Protein AF-A0A327XNX9-F1 (afdb_monomer)

Solvent-accessible surface area (backbone atoms only — not comparable to full-atom values): 31553 Å² total; per-residue (Å²): 143,80,86,80,83,77,83,77,72,73,92,66,50,73,73,57,53,76,76,66,61,79,95,62,99,65,86,79,78,68,52,70,67,56,50,50,46,48,47,49,65,76,59,52,81,38,47,29,56,59,48,57,73,33,67,63,77,87,79,51,71,70,32,80,46,70,29,61,85,37,45,28,31,30,44,51,85,84,54,85,84,54,65,47,73,31,58,85,42,32,26,31,78,48,60,59,99,63,26,31,52,32,40,64,66,48,50,73,31,45,81,70,78,94,64,87,51,88,79,62,75,60,82,84,48,69,76,41,30,69,48,44,28,43,33,34,52,51,11,51,77,69,57,22,37,22,32,52,40,54,21,44,42,26,29,36,56,54,25,33,70,30,41,83,83,59,85,59,80,42,69,46,42,30,41,33,33,76,26,46,83,36,8,31,41,35,44,45,42,50,93,96,42,30,68,44,23,33,28,40,37,68,40,32,49,27,28,42,34,39,30,20,19,20,45,32,25,80,36,66,50,22,26,48,28,39,35,25,34,80,44,58,35,35,63,27,36,34,37,33,33,30,41,32,29,22,39,29,30,40,38,35,35,32,40,37,85,92,49,62,76,77,37,91,80,87,52,69,42,15,41,52,27,26,27,41,37,36,34,50,24,37,33,47,22,62,86,33,68,22,32,41,31,37,35,60,12,46,6,45,57,31,46,36,38,38,35,49,27,40,38,27,19,13,56,20,58,37,38,24,40,24,41,23,32,41,37,37,35,49,31,35,33,41,63,21,42,27,95,50,86,38,38,32,31,37,33,30,50,60,67,60,73,82,43,50,38,31,44,38,38,38,36,34,39,35,31,53,64,34,81,22,44,28,49,34,40,38,27,39,22,48,43,38,40,38,36,47,27,39,32,39,35,75,50,82,88,58,87,63,98,57,44,79,80,36,62,27,33,35,40,35,27,48,32,52,36,33,39,44,36,40,37,35,51,25,33,37,64,35,17,39,34,40,34,26,38,87,70,23,74,80,45,67,31,45,35,38,41,28,51,27,40,30,48,73,38,97,45,61,68,71,36,51,34,66,46,61,56,48,94,86,53,59,77,34,25,44,27,34,40,32,38,68,21,31,30,43,64,80,54,97,86,49,100,77,60,68,47,68,25,53,45,55,33,52,39,49,27,58,60,67,44,92,79,56,76,66,42,82,44,78,46,75,47,56,41,95,82,70,15,31,62,29,48,89,49,91,43,52,39,44,52,51,77,58,20,34,39,38,35,41,40,42,35,25,48,68,64,38,31,90,46,83,42,57,50,34,34,35,36,18,29,66,88,65,48,74,64,47,73,49,50,44,83,80,37,25,38,35,65,22,43,77,36,73,43,81,54,71,42,70,14,77,40,81,53,54,18,29,31,36,50,42,37,39,93,77,22,74,67,52,62,51,38,47,32,33,41,32,29,35,62

Organism: NCBI:txid568098

Secondary structure (DSSP, 8-state):
------PPPGGGTHHHHHHH----SS-----HHHHHHHHHHHS----HHHHHTS-PPP--TT-EEEETTEEEEEE-TT-S--SEEETTEEEEEPPBTTBEEGGGGT---B---S---TT--GGGSPB-HHHHHHHHHHHHHHT-EEEPPSEEEEE-STTSSB-TT--S-EE--EEE-SSTTTEEEEE-PPTT-TT-EEEEESS-EE--EEEEEEEEE-STT-EEEEE-SSSEEEEEEEEEEEEEES-SEEEEE---SS-TT--TTSS-----EEEEEEES-EEEEEEEEEEEEEE-S--TTEEEEEES-EEEEEEEEEEESS-EEEEEEEEEEEEE--SS-EEEEEE--S---S--EEEEEEEEEEEE-STTEEEEEE---S--EEEEES-B---TT--STTGGG-EEEEEEE-SSSPPEEEEES-EESSEEEEEE-TT--SS--EEEEES-EESS-SSHHHHEEEE-S-TT-GGGS-EEEEES-EE----TT-TT--------EEEESTTTSTTPPPPEEEEE---TTSSPPPTT--EEEEPPTT-EEEEEEEEE-TTS-------EEEEEETT--EEEEEE-TT--GGG-EEEEEEEEEE--STTTTEEEEEEPTT----TTEEEEEEEE-

Mean predicted aligned error: 11.83 Å

Sequence (633 aa):
MATAERTIDQSTSPLIDDLIGHYDETLVRIPRTDFMNLIDSAFKPVSVGEFLASSPAPRGTGALHVAGGYPFVEVSSASTDYDVMVGGLKLQLVPMGGEIHVEALGVAGELIQNTISAGYDGSVLPDYSAEVAVAANRARALRCPLVLPRGVIRVVDPEVLLPRDYAGNVNGFKIRGHSMMGSVVFYQPPLGRETEPMIWLDNNLVGLEGQDCRFMTQTAGAVFMRSYGAGVSQRHRFQRVDWSGTWAYGVTLEVDPDNPSAVPGGTGSGNNNSEYIFENCAAGVYNNHFIFLYGNSSDQNLNYHFRSCALWGWVTWAWMNYGGHVYVEQGDASGYAPNEECFLFVTRNTGHAQGICSLHIDGLRVEHKSNHALIADISWGDYGSVSLKRIDGSSQSFKSERVLNNSVIRIAAVNNPSPQTVIEGCDLMGYIDFRTASATYGGMPRAVVRDTTFRDFEFVEDAIRVTPASHSNFGANWSVEVVNCRTIIDEADRMYHPRHVPWDCNRGYLARAAGAPPKMRQHFCLNQFGSAPAAGDDFKVVLPINALLLKVHLECSNRGSSSSIVPEYEIRDADGIVLGTINSGGATLSAGFWTEITIQKRLSTNNKRILSVVPSAGTSVSAGVGLWLEYLA

Nearest PDB structures (foldseek):
  7vyv-assembly1_B  TM=4.133E-01  e=8.965E-10  Klebsiella phage GH-K3
  7eel-assembly1_H  TM=6.052E-01  e=3.334E-02  unidentified
  8wc1-assembly1_A  TM=4.834E-01  e=2.543E-02  Monoglobus pectinilyticus
  6op0-assembly1_C  TM=4.487E-01  e=3.490E-01  Homo sapiens
  4nk6-assembly1_A  TM=2.410E-01  e=1.481E+00  Pseudomonas syringae pv. tomato str. DC3000

Radius of gyration: 34.92 Å; Cα contacts (8 Å, |Δi|>4): 1761; chains: 1; bounding box: 73×58×118 Å

Structure (mmCIF, N/CA/C/O backbone):
data_AF-A0A327XNX9-F1
#
_entry.id   AF-A0A327XNX9-F1
#
loop_
_atom_site.group_PDB
_atom_site.id
_atom_site.type_symbol
_atom_site.label_atom_id
_atom_site.label_alt_id
_atom_site.label_comp_id
_atom_site.label_asym_id
_atom_site.label_entity_id
_atom_site.label_seq_id
_atom_site.pdbx_PDB_ins_code
_atom_site.Cartn_x
_atom_site.Cartn_y
_atom_site.Cartn_z
_atom_site.occupancy
_atom_site.B_iso_or_equiv
_atom_site.auth_seq_id
_atom_site.auth_comp_id
_atom_site.auth_asym_id
_atom_site.auth_atom_id
_atom_site.pdbx_PDB_model_num
ATOM 1 N N . MET A 1 1 ? 16.557 -28.128 64.877 1.00 42.34 1 MET A N 1
ATOM 2 C CA . MET A 1 1 ? 15.108 -28.092 65.162 1.00 42.34 1 MET A CA 1
ATOM 3 C C . MET A 1 1 ? 14.836 -26.891 66.048 1.00 42.34 1 MET A C 1
ATOM 5 O O . MET A 1 1 ? 15.144 -26.943 67.227 1.00 42.34 1 MET A O 1
ATOM 9 N N . ALA A 1 2 ? 14.357 -25.803 65.453 1.00 30.02 2 ALA A N 1
ATOM 10 C CA . ALA A 1 2 ? 13.781 -24.652 66.140 1.00 30.02 2 ALA A CA 1
ATOM 11 C C . ALA A 1 2 ? 12.836 -23.998 65.123 1.00 30.02 2 ALA A C 1
ATOM 13 O O . ALA A 1 2 ? 13.283 -23.435 64.126 1.00 30.02 2 ALA A O 1
ATOM 14 N N . THR A 1 3 ? 11.536 -24.209 65.301 1.00 33.28 3 THR A N 1
ATOM 15 C CA . THR A 1 3 ? 10.469 -23.558 64.538 1.00 33.28 3 THR A CA 1
ATOM 16 C C . THR A 1 3 ? 10.379 -22.110 64.995 1.00 33.28 3 THR A C 1
ATOM 18 O O . THR A 1 3 ? 10.051 -21.849 66.147 1.00 33.28 3 THR A O 1
ATOM 21 N N . ALA A 1 4 ? 10.713 -21.176 64.106 1.00 31.58 4 ALA A N 1
ATOM 22 C CA . ALA A 1 4 ? 10.492 -19.758 64.334 1.00 31.58 4 ALA A CA 1
ATOM 23 C C . ALA A 1 4 ? 9.006 -19.445 64.104 1.00 31.58 4 ALA A C 1
ATOM 25 O O . ALA A 1 4 ? 8.526 -19.507 62.971 1.00 31.58 4 ALA A O 1
ATOM 26 N N . GLU A 1 5 ? 8.286 -19.127 65.179 1.00 37.47 5 GLU A N 1
ATOM 27 C CA . GLU A 1 5 ? 6.994 -18.448 65.103 1.00 37.47 5 GLU A CA 1
ATOM 28 C C . GLU A 1 5 ? 7.218 -17.045 64.530 1.00 37.47 5 GLU A C 1
ATOM 30 O O . GLU A 1 5 ? 7.940 -16.226 65.098 1.00 37.47 5 GLU A O 1
ATOM 35 N N . ARG A 1 6 ? 6.620 -16.774 63.367 1.00 30.48 6 ARG A N 1
ATOM 36 C CA . ARG A 1 6 ? 6.457 -15.410 62.865 1.00 30.48 6 ARG A CA 1
ATOM 37 C C . ARG A 1 6 ? 5.161 -14.855 63.436 1.00 30.48 6 ARG A C 1
ATOM 39 O O . ARG A 1 6 ? 4.081 -15.266 63.021 1.00 30.48 6 ARG A O 1
ATOM 46 N N . THR A 1 7 ? 5.285 -13.909 64.357 1.00 36.84 7 THR A N 1
ATOM 47 C CA . THR A 1 7 ? 4.192 -13.035 64.781 1.00 36.84 7 THR A CA 1
ATOM 48 C C . THR A 1 7 ? 3.747 -12.202 63.580 1.00 36.84 7 THR A C 1
ATOM 50 O O . THR A 1 7 ? 4.559 -11.502 62.974 1.00 36.84 7 THR A O 1
ATOM 53 N N . ILE A 1 8 ? 2.476 -12.325 63.204 1.00 37.53 8 ILE A N 1
ATOM 54 C CA . ILE A 1 8 ? 1.857 -11.501 62.165 1.00 37.53 8 ILE A CA 1
ATOM 55 C C . ILE A 1 8 ? 1.575 -10.123 62.774 1.00 37.53 8 ILE A C 1
ATOM 57 O O . ILE A 1 8 ? 1.004 -10.019 63.857 1.00 37.53 8 ILE A O 1
ATOM 61 N N . ASP A 1 9 ? 2.019 -9.080 62.079 1.00 35.59 9 ASP A N 1
ATOM 62 C CA . ASP A 1 9 ? 1.756 -7.678 62.394 1.00 35.59 9 ASP A CA 1
ATOM 63 C C . ASP A 1 9 ? 0.246 -7.385 62.261 1.00 35.59 9 ASP A C 1
ATOM 65 O O . ASP A 1 9 ? -0.350 -7.545 61.190 1.00 35.59 9 ASP A O 1
ATOM 69 N N . GLN A 1 10 ? -0.375 -6.984 63.375 1.00 41.06 10 GLN A N 1
ATOM 70 C CA . GLN A 1 10 ? -1.816 -6.737 63.521 1.00 41.06 10 GLN A CA 1
ATOM 71 C C . GLN A 1 10 ? -2.323 -5.481 62.790 1.00 41.06 10 GLN A C 1
ATOM 73 O O . GLN A 1 10 ? -3.511 -5.173 62.842 1.00 41.06 10 GLN A O 1
ATOM 78 N N . SER A 1 11 ? -1.481 -4.778 62.033 1.00 39.03 11 SER A N 1
ATOM 79 C CA . SER A 1 11 ? -1.934 -3.699 61.141 1.00 39.03 11 SER A CA 1
ATOM 80 C C . SER A 1 11 ? -2.702 -4.187 59.894 1.00 39.03 11 SER A C 1
ATOM 82 O O . SER A 1 11 ? -3.217 -3.374 59.130 1.00 39.03 11 SER A O 1
ATOM 84 N N . THR A 1 12 ? -2.850 -5.507 59.713 1.00 40.28 12 THR A N 1
ATOM 85 C CA . THR A 1 12 ? -3.644 -6.158 58.646 1.00 40.28 12 THR A CA 1
ATOM 86 C C . THR A 1 12 ? -5.065 -6.582 59.073 1.00 40.28 12 THR A C 1
ATOM 88 O O . THR A 1 12 ? -5.772 -7.242 58.312 1.00 40.28 12 THR A O 1
ATOM 91 N N . SER A 1 13 ? -5.518 -6.173 60.266 1.00 42.94 13 SER A N 1
ATOM 92 C CA . SER A 1 13 ? -6.751 -6.659 60.916 1.00 42.94 13 SER A CA 1
ATOM 93 C C . SER A 1 13 ? -8.130 -6.189 60.398 1.00 42.94 13 SER A C 1
ATOM 95 O O . SER A 1 13 ? -9.108 -6.731 60.898 1.00 42.94 13 SER A O 1
ATOM 97 N N . PRO A 1 14 ? -8.327 -5.286 59.411 1.00 45.34 14 PRO A N 1
ATOM 98 C CA . PRO A 1 14 ? -9.698 -5.017 58.947 1.00 45.34 14 PRO A CA 1
ATOM 99 C C . PRO A 1 14 ? -10.320 -6.196 58.178 1.00 45.34 14 PRO A C 1
ATOM 101 O O . PRO A 1 14 ? -11.529 -6.381 58.185 1.00 45.34 14 PRO A O 1
ATOM 104 N N . LEU A 1 15 ? -9.492 -7.022 57.525 1.00 45.75 15 LEU A N 1
ATOM 105 C CA . LEU A 1 15 ? -9.944 -8.111 56.644 1.00 45.75 15 LEU A CA 1
ATOM 106 C C . LEU A 1 15 ? -10.460 -9.351 57.388 1.00 45.75 15 LEU A C 1
ATOM 108 O O . LEU A 1 15 ? -11.155 -10.172 56.792 1.00 45.75 15 LEU A O 1
ATOM 112 N N . ILE A 1 16 ? -10.094 -9.512 58.661 1.00 41.62 16 ILE A N 1
ATOM 113 C CA . ILE A 1 16 ? -10.496 -10.663 59.479 1.00 41.62 16 ILE A CA 1
ATOM 114 C C . ILE A 1 16 ? -11.722 -10.317 60.333 1.00 41.62 16 ILE A C 1
ATOM 116 O O . ILE A 1 16 ? -12.598 -11.165 60.489 1.00 41.62 16 ILE A O 1
ATOM 120 N N . ASP A 1 17 ? -11.841 -9.076 60.810 1.00 42.34 17 ASP A N 1
ATOM 121 C CA . ASP A 1 17 ? -12.956 -8.667 61.672 1.00 42.34 17 ASP A CA 1
ATOM 122 C C . ASP A 1 17 ? -14.304 -8.608 60.927 1.00 42.34 17 ASP A C 1
ATOM 124 O O . ASP A 1 17 ? -15.330 -9.011 61.484 1.00 42.34 17 ASP A O 1
ATOM 128 N N . ASP A 1 18 ? -14.304 -8.233 59.642 1.00 47.72 18 ASP A N 1
ATOM 129 C CA . ASP A 1 18 ? -15.518 -8.224 58.805 1.00 47.72 18 ASP A CA 1
ATOM 130 C C . ASP A 1 18 ? -15.983 -9.630 58.389 1.00 47.72 18 ASP A C 1
ATOM 132 O O . ASP A 1 18 ? -17.152 -9.830 58.055 1.00 47.72 18 ASP A O 1
ATOM 136 N N . LEU A 1 19 ? -15.099 -10.634 58.432 1.00 44.88 19 LEU A N 1
ATOM 137 C CA . LEU A 1 19 ? -15.424 -11.998 58.005 1.00 44.88 19 LEU A CA 1
ATOM 138 C C . LEU A 1 19 ? -16.043 -12.853 59.123 1.00 44.88 19 LEU A C 1
ATOM 140 O O . LEU A 1 19 ? -16.631 -13.894 58.828 1.00 44.88 19 LEU A O 1
ATOM 144 N N . ILE A 1 20 ? -15.891 -12.452 60.391 1.00 48.47 20 ILE A N 1
ATOM 145 C CA . ILE A 1 20 ? -16.212 -13.309 61.548 1.00 48.47 20 ILE A CA 1
ATOM 146 C C . ILE A 1 20 ? -17.333 -12.729 62.426 1.00 48.47 20 ILE A C 1
ATOM 148 O O . ILE A 1 20 ? -18.015 -13.500 63.093 1.00 48.47 20 ILE A O 1
ATOM 152 N N . GLY A 1 21 ? -17.618 -11.423 62.360 1.00 43.78 21 GLY A N 1
ATOM 153 C CA . GLY A 1 21 ? -18.691 -10.796 63.136 1.00 43.78 21 GLY A CA 1
ATOM 154 C C . GLY A 1 21 ? -18.370 -10.752 64.634 1.00 43.78 21 GLY A C 1
ATOM 155 O O . GLY A 1 21 ? -18.365 -11.771 65.304 1.00 43.78 21 GLY A O 1
ATOM 156 N N . HIS A 1 22 ? -18.123 -9.548 65.152 1.00 39.66 22 HIS A N 1
ATOM 157 C CA . HIS A 1 22 ? -17.877 -9.229 66.565 1.00 39.66 22 HIS A CA 1
ATOM 158 C C . HIS A 1 22 ? -16.947 -10.191 67.338 1.00 39.66 22 HIS A C 1
ATOM 160 O O . HIS A 1 22 ? -17.352 -11.219 67.877 1.00 39.66 22 HIS A O 1
ATOM 166 N N . TYR A 1 23 ? -15.691 -9.769 67.485 1.00 39.53 23 TYR A N 1
ATOM 167 C CA . TYR A 1 23 ? -14.723 -10.364 68.403 1.00 39.53 23 TYR A CA 1
ATOM 168 C C . TYR A 1 23 ? -15.159 -10.139 69.870 1.00 39.53 23 TYR A C 1
ATOM 170 O O . TYR A 1 23 ? -14.894 -9.093 70.457 1.00 39.53 23 TYR A O 1
ATOM 178 N N . ASP A 1 24 ? -15.849 -11.119 70.455 1.00 39.97 24 ASP A N 1
ATOM 179 C CA . ASP A 1 24 ? -15.827 -11.392 71.899 1.00 39.97 24 ASP A CA 1
ATOM 180 C C . ASP A 1 24 ? -14.870 -12.578 72.110 1.00 39.97 24 ASP A C 1
ATOM 182 O O . ASP A 1 24 ? -14.848 -13.504 71.299 1.00 39.97 24 ASP A O 1
ATOM 186 N N . GLU A 1 25 ? -14.042 -12.540 73.154 1.00 39.22 25 GLU A N 1
ATOM 187 C CA . GLU A 1 25 ? -12.799 -13.307 73.376 1.00 39.22 25 GLU A CA 1
ATOM 188 C C . GLU A 1 25 ? -12.968 -14.839 73.534 1.00 39.22 25 GLU A C 1
ATOM 190 O O . GLU A 1 25 ? -12.106 -15.537 74.076 1.00 39.22 25 GLU A O 1
ATOM 195 N N . THR A 1 26 ? -14.053 -15.417 73.030 1.00 41.84 26 THR A N 1
ATOM 196 C CA . THR A 1 26 ? -14.258 -16.862 72.985 1.00 41.84 26 THR A CA 1
ATOM 197 C C . THR A 1 26 ? -13.835 -17.413 71.625 1.00 41.84 26 THR A C 1
ATOM 199 O O . THR A 1 26 ? -14.457 -17.188 70.595 1.00 41.84 26 THR A O 1
ATOM 202 N N . LEU A 1 27 ? -12.726 -18.153 71.629 1.00 40.75 27 LEU A N 1
ATOM 203 C CA . LEU A 1 27 ? -12.161 -18.878 70.488 1.00 40.75 27 LEU A CA 1
ATOM 204 C C . LEU A 1 27 ? -13.218 -19.792 69.830 1.00 40.75 27 LEU A C 1
ATOM 206 O O . LEU A 1 27 ? -13.373 -20.957 70.208 1.00 40.75 27 LEU A O 1
ATOM 210 N N . VAL A 1 28 ? -13.930 -19.290 68.818 1.00 41.62 28 VAL A N 1
ATOM 211 C CA . VAL A 1 28 ? -14.803 -20.113 67.974 1.00 41.62 28 VAL A CA 1
ATOM 212 C C . VAL A 1 28 ? -13.907 -20.968 67.083 1.00 41.62 28 VAL A C 1
ATOM 214 O O . VAL A 1 28 ? -13.414 -20.545 66.040 1.00 41.62 28 VAL A O 1
ATOM 217 N N . ARG A 1 29 ? -13.659 -22.210 67.509 1.00 45.03 29 ARG A N 1
ATOM 218 C CA . ARG A 1 29 ? -13.055 -23.235 66.654 1.00 45.03 29 ARG A CA 1
ATOM 219 C C . ARG A 1 29 ? -14.098 -23.684 65.640 1.00 45.03 29 ARG A C 1
ATOM 221 O O . ARG A 1 29 ? -14.825 -24.640 65.893 1.00 45.03 29 ARG A O 1
ATOM 228 N N . ILE A 1 30 ? -14.161 -23.010 64.496 1.00 48.50 30 ILE A N 1
ATOM 229 C CA . ILE A 1 30 ? -14.889 -23.537 63.341 1.00 48.50 30 ILE A CA 1
ATOM 230 C C . ILE A 1 30 ? -14.163 -24.825 62.917 1.00 48.50 30 ILE A C 1
ATOM 232 O O . ILE A 1 30 ? -12.948 -24.788 62.680 1.00 48.50 30 ILE A O 1
ATOM 236 N N . PRO A 1 31 ? -14.841 -25.985 62.864 1.00 61.56 31 PRO A N 1
ATOM 237 C CA . PRO A 1 31 ? -14.244 -27.204 62.342 1.00 61.56 31 PRO A CA 1
ATOM 238 C C . PRO A 1 31 ? -13.660 -26.934 60.955 1.00 61.56 31 PRO A C 1
ATOM 240 O O . PRO A 1 31 ? -14.293 -26.282 60.132 1.00 61.56 31 PRO A O 1
ATOM 243 N N . ARG A 1 32 ? -12.450 -27.434 60.670 1.00 51.31 32 ARG A N 1
ATOM 244 C CA . ARG A 1 32 ? -11.776 -27.216 59.375 1.00 51.31 32 ARG A CA 1
ATOM 245 C C . ARG A 1 32 ? -12.698 -27.524 58.193 1.00 51.31 32 ARG A C 1
ATOM 247 O O . ARG A 1 32 ? -12.649 -26.821 57.199 1.00 51.31 32 ARG A O 1
ATOM 254 N N . THR A 1 33 ? -13.543 -28.540 58.316 1.00 51.62 33 THR A N 1
ATOM 255 C CA . THR A 1 33 ? -14.538 -28.903 57.306 1.00 51.62 33 THR A CA 1
ATOM 256 C C . THR A 1 33 ? -15.573 -27.802 57.092 1.00 51.62 33 THR A C 1
ATOM 258 O O . THR A 1 33 ? -15.877 -27.493 55.953 1.00 51.62 33 THR A O 1
ATOM 261 N N . ASP A 1 34 ? -16.053 -27.155 58.151 1.00 54.19 34 ASP A N 1
ATOM 262 C CA . ASP A 1 34 ? -17.035 -26.072 58.064 1.00 54.19 34 ASP A CA 1
ATOM 263 C C . ASP A 1 34 ? -16.402 -24.775 57.558 1.00 54.19 34 ASP A C 1
ATOM 265 O O . ASP A 1 34 ? -17.024 -24.072 56.775 1.00 54.19 34 ASP A O 1
ATOM 269 N N . PHE A 1 35 ? -15.140 -24.497 57.903 1.00 55.53 35 PHE A N 1
ATOM 270 C CA . PHE A 1 35 ? -14.382 -23.380 57.328 1.00 55.53 35 PHE A CA 1
ATOM 271 C C . PHE A 1 35 ? -14.087 -23.600 55.840 1.00 55.53 35 PHE A C 1
ATOM 273 O O . PHE A 1 35 ? -14.269 -22.696 55.032 1.00 55.53 35 PHE A O 1
ATOM 280 N N . MET A 1 36 ? -13.694 -24.819 55.457 1.00 52.62 36 MET A N 1
ATOM 281 C CA . MET A 1 36 ? -13.501 -25.185 54.053 1.00 52.62 36 MET A CA 1
ATOM 282 C C . MET A 1 36 ? -14.827 -25.201 53.290 1.00 52.62 36 MET A C 1
ATOM 284 O O . MET A 1 36 ? -14.840 -24.772 52.151 1.00 52.62 36 MET A O 1
ATOM 288 N N . ASN A 1 37 ? -15.945 -25.590 53.910 1.00 51.06 37 ASN A N 1
ATOM 289 C CA . ASN A 1 37 ? -17.281 -25.485 53.316 1.00 51.06 37 ASN A CA 1
ATOM 290 C C . ASN A 1 37 ? -17.757 -24.026 53.220 1.00 51.06 37 ASN A C 1
ATOM 292 O O . ASN A 1 37 ? -18.493 -23.691 52.296 1.00 51.06 37 ASN A O 1
ATOM 296 N N . LEU A 1 38 ? -17.360 -23.148 54.146 1.00 53.28 38 LEU A N 1
ATOM 297 C CA . LEU A 1 38 ? -17.644 -21.711 54.089 1.00 53.28 38 LEU A CA 1
ATOM 298 C C . LEU A 1 38 ? -16.850 -21.049 52.957 1.00 53.28 38 LEU A C 1
ATOM 300 O O . LEU A 1 38 ? -17.408 -20.276 52.191 1.00 53.28 38 LEU A O 1
ATOM 304 N N . ILE A 1 39 ? -15.576 -21.419 52.803 1.00 55.41 39 ILE A N 1
ATOM 305 C CA . ILE A 1 39 ? -14.750 -21.050 51.650 1.00 55.41 39 ILE A CA 1
ATOM 306 C C . ILE A 1 39 ? -15.380 -21.627 50.374 1.00 55.41 39 ILE A C 1
ATOM 308 O O . ILE A 1 39 ? -15.740 -20.871 49.485 1.00 55.41 39 ILE A O 1
ATOM 312 N N . ASP A 1 40 ? -15.641 -22.927 50.292 1.00 47.94 40 ASP A N 1
ATOM 313 C CA . ASP A 1 40 ? -16.206 -23.559 49.094 1.00 47.94 40 ASP A CA 1
ATOM 314 C C . ASP A 1 40 ? -17.612 -23.045 48.746 1.00 47.94 40 ASP A C 1
ATOM 316 O O . ASP A 1 40 ? -17.973 -23.007 47.576 1.00 47.94 40 ASP A O 1
ATOM 320 N N . SER A 1 41 ? -18.424 -22.619 49.718 1.00 48.34 41 SER A N 1
ATOM 321 C CA . SER A 1 41 ? -19.734 -22.000 49.459 1.00 48.34 41 SER A CA 1
ATOM 322 C C . SER A 1 41 ? -19.641 -20.513 49.112 1.00 48.34 41 SER A C 1
ATOM 324 O O . SER A 1 41 ? -20.439 -20.047 48.301 1.00 48.34 41 SER A O 1
ATOM 326 N N . ALA A 1 42 ? -18.651 -19.786 49.641 1.00 53.12 42 ALA A N 1
ATOM 327 C CA . ALA A 1 42 ? -18.351 -18.405 49.260 1.00 53.12 42 ALA A CA 1
ATOM 328 C C . ALA A 1 42 ? -17.619 -18.296 47.908 1.00 53.12 42 ALA A C 1
AT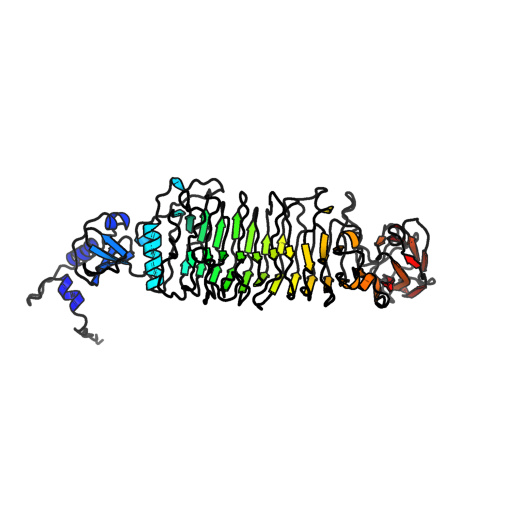OM 330 O O . ALA A 1 42 ? -17.702 -17.252 47.262 1.00 53.12 42 ALA A O 1
ATOM 331 N N . PHE A 1 43 ? -16.935 -19.365 47.489 1.00 53.47 43 PHE A N 1
ATOM 332 C CA . PHE A 1 43 ? -16.140 -19.471 46.262 1.00 53.47 43 PHE A CA 1
ATOM 333 C C . PHE A 1 43 ? -16.666 -20.531 45.288 1.00 53.47 43 PHE A C 1
ATOM 335 O O . PHE A 1 43 ? -15.960 -20.891 44.343 1.00 53.47 43 PHE A O 1
ATOM 342 N N . LYS A 1 44 ? -17.897 -21.033 45.473 1.00 51.81 44 LYS A N 1
ATOM 343 C CA . LYS A 1 44 ? -18.539 -21.883 44.463 1.00 51.81 44 LYS A CA 1
ATOM 344 C C . LYS A 1 44 ? -18.506 -21.100 43.150 1.00 51.81 44 LYS A C 1
ATOM 346 O O . LYS A 1 44 ? -19.016 -19.981 43.140 1.00 51.81 44 LYS A O 1
ATOM 351 N N . PRO A 1 45 ? -17.884 -21.624 42.080 1.00 56.69 45 PRO A N 1
ATOM 352 C CA . PRO A 1 45 ? -17.736 -20.880 40.842 1.00 56.69 45 PRO A CA 1
ATOM 353 C C . PRO A 1 45 ? -19.119 -20.704 40.223 1.00 56.69 45 PRO A C 1
ATOM 355 O O . PRO A 1 45 ? -19.628 -21.583 39.536 1.00 56.69 45 PRO A O 1
ATOM 358 N N . VAL A 1 46 ? -19.746 -19.574 40.529 1.00 70.75 46 VAL A N 1
ATOM 359 C CA . VAL A 1 46 ? -20.928 -19.092 39.831 1.00 70.75 46 VAL A CA 1
ATOM 360 C C . VAL A 1 46 ? -20.435 -18.586 38.483 1.00 70.75 46 VAL A C 1
ATOM 362 O O . VAL A 1 46 ? -19.399 -17.910 38.411 1.00 70.75 46 VAL A O 1
ATOM 365 N N . SER A 1 47 ? -21.122 -18.948 37.403 1.00 79.94 47 SER A N 1
ATOM 366 C CA . SER A 1 47 ? -20.796 -18.378 36.096 1.00 79.94 47 SER A CA 1
ATOM 367 C C . SER A 1 47 ? -20.968 -16.857 36.139 1.00 79.94 47 SER A C 1
ATOM 369 O O . SER A 1 47 ? -21.739 -16.328 36.940 1.00 79.94 47 SER A O 1
ATOM 371 N N . VAL A 1 48 ? -20.260 -16.126 35.278 1.00 81.00 48 VAL A N 1
ATOM 372 C CA . VAL A 1 48 ? -20.401 -14.662 35.233 1.00 81.00 48 VAL A CA 1
ATOM 373 C C . VAL A 1 48 ? -21.861 -14.268 34.989 1.00 81.00 48 VAL A C 1
ATOM 375 O O . VAL A 1 48 ? -22.391 -13.432 35.709 1.00 81.00 48 VAL A O 1
ATOM 378 N N . GLY A 1 49 ? -22.546 -14.934 34.053 1.00 80.25 49 GLY A N 1
ATOM 379 C CA . GLY A 1 49 ? -23.957 -14.668 33.763 1.00 80.25 49 GLY A CA 1
ATOM 380 C C . GLY A 1 49 ? -24.884 -14.884 34.965 1.00 80.25 49 GLY A C 1
ATOM 381 O O . GLY A 1 49 ? -25.722 -14.033 35.250 1.00 80.25 49 GLY A O 1
ATOM 382 N N . GLU A 1 50 ? -24.713 -15.977 35.716 1.00 83.31 50 GLU A N 1
ATOM 383 C CA . GLU A 1 50 ? -25.495 -16.226 36.937 1.00 83.31 50 GLU A CA 1
ATOM 384 C C . GLU A 1 50 ? -25.211 -15.186 38.024 1.00 83.31 50 GLU A C 1
ATOM 386 O O . GLU A 1 50 ? -26.137 -14.748 38.702 1.00 83.31 50 GLU A O 1
ATOM 391 N N . PHE A 1 51 ? -23.953 -14.767 38.185 1.00 86.56 51 PHE A N 1
ATOM 392 C CA . PHE A 1 51 ? -23.595 -13.736 39.154 1.00 86.56 51 PHE A CA 1
ATOM 393 C C . PHE A 1 51 ? -24.227 -12.398 38.786 1.00 86.56 51 PHE A C 1
ATOM 395 O O . PHE A 1 51 ? -24.885 -11.795 39.630 1.00 86.56 51 PHE A O 1
ATOM 402 N N . LEU A 1 52 ? -24.103 -11.974 37.528 1.00 82.75 52 LEU A N 1
ATOM 403 C CA . LEU A 1 52 ? -24.679 -10.723 37.036 1.00 82.75 52 LEU A CA 1
ATOM 404 C C . LEU A 1 52 ? -26.215 -10.711 37.114 1.00 82.75 52 LEU A C 1
ATOM 406 O O . LEU A 1 52 ? -26.806 -9.660 37.344 1.00 82.75 52 LEU A O 1
ATOM 410 N N . ALA A 1 53 ? -26.859 -11.875 36.991 1.00 83.50 53 ALA A N 1
ATOM 411 C CA . ALA A 1 53 ? -28.303 -12.034 37.164 1.00 83.50 53 ALA A CA 1
ATOM 412 C C . ALA A 1 53 ? -28.744 -12.197 38.633 1.00 83.50 53 ALA A C 1
ATOM 414 O O . ALA A 1 53 ? -29.945 -12.229 38.917 1.00 83.50 53 ALA A O 1
ATOM 415 N N . SER A 1 54 ? -27.807 -12.337 39.574 1.00 86.12 54 SER A N 1
ATOM 416 C CA . SER A 1 54 ? -28.117 -12.590 40.982 1.00 86.12 54 SER A CA 1
ATOM 417 C C . SER A 1 54 ? -28.384 -11.304 41.778 1.00 86.12 54 SER A C 1
ATOM 419 O O . SER A 1 54 ? -28.234 -10.182 41.296 1.00 86.12 54 SER A O 1
ATOM 421 N N . SER A 1 55 ? -28.813 -11.463 43.032 1.00 81.81 55 SER A N 1
ATOM 422 C CA . SER A 1 55 ? -28.904 -10.375 44.016 1.00 81.81 55 SER A CA 1
ATOM 423 C C . SER A 1 55 ? -28.012 -10.692 45.215 1.00 81.81 55 SER A C 1
ATOM 425 O O . SER A 1 55 ? -28.515 -11.120 46.258 1.00 81.81 55 SER A O 1
ATOM 427 N N . PRO A 1 56 ? -26.682 -10.583 45.053 1.00 81.75 56 PRO A N 1
ATOM 428 C CA . PRO A 1 56 ? -25.756 -10.888 46.125 1.00 81.75 56 PRO A CA 1
ATOM 429 C C . PRO A 1 56 ? -25.953 -9.882 47.262 1.00 81.75 56 PRO A C 1
ATOM 431 O O . PRO A 1 56 ? -26.206 -8.698 47.036 1.00 81.75 56 PRO A O 1
ATOM 434 N N . ALA A 1 57 ? -25.857 -10.362 48.501 1.00 83.81 57 ALA A N 1
ATOM 435 C CA . ALA A 1 57 ? -25.922 -9.483 49.660 1.00 83.81 57 ALA A CA 1
ATOM 436 C C . ALA A 1 57 ? -24.697 -8.543 49.679 1.00 83.81 57 ALA A C 1
ATOM 438 O O . ALA A 1 57 ? -23.592 -9.008 49.368 1.00 83.81 57 ALA A O 1
ATOM 439 N N . PRO A 1 58 ? -24.864 -7.261 50.066 1.00 86.69 58 PRO A N 1
ATOM 440 C CA . PRO A 1 58 ? -23.741 -6.351 50.262 1.00 86.69 58 PRO A CA 1
ATOM 441 C C . PRO A 1 58 ? -22.755 -6.936 51.270 1.00 86.69 58 PRO A C 1
ATOM 443 O O . PRO A 1 58 ? -23.167 -7.435 52.321 1.00 86.69 58 PRO A O 1
ATOM 446 N N . ARG A 1 59 ? -21.461 -6.862 50.959 1.00 88.06 59 ARG A N 1
ATOM 447 C CA . ARG A 1 59 ? -20.378 -7.271 51.869 1.00 88.06 59 ARG A CA 1
ATOM 448 C C . ARG A 1 59 ? -19.603 -6.075 52.420 1.00 88.06 59 ARG A C 1
ATOM 450 O O . ARG A 1 59 ? -18.745 -6.263 53.272 1.00 88.06 59 ARG A O 1
ATOM 457 N N . GLY A 1 60 ? -19.925 -4.865 51.963 1.00 86.31 60 GLY A N 1
ATOM 458 C CA . GLY A 1 60 ? -19.267 -3.630 52.371 1.00 86.31 60 GLY A CA 1
ATOM 459 C C . GLY A 1 60 ? -18.318 -3.100 51.299 1.00 86.31 60 GLY A C 1
ATOM 460 O O . GLY A 1 60 ? -17.808 -3.832 50.453 1.00 86.31 60 GLY A O 1
ATOM 461 N N . THR A 1 61 ? -18.074 -1.789 51.324 1.00 91.25 61 THR A N 1
ATOM 462 C CA . THR A 1 61 ? -17.141 -1.141 50.390 1.00 91.25 61 THR A CA 1
ATOM 463 C C . THR A 1 61 ? -15.733 -1.719 50.546 1.00 91.25 61 THR A C 1
ATOM 465 O O . THR A 1 61 ? -15.202 -1.774 51.649 1.00 91.25 61 THR A O 1
ATOM 468 N N . GLY A 1 62 ? -15.118 -2.114 49.433 1.00 88.44 62 GLY A N 1
ATOM 469 C CA . GLY A 1 62 ? -13.825 -2.793 49.385 1.00 88.44 62 GLY A CA 1
ATOM 470 C C . GLY A 1 62 ? -13.929 -4.319 49.356 1.00 88.44 62 GLY A C 1
ATOM 471 O O . GLY A 1 62 ? -12.928 -4.979 49.079 1.00 88.44 62 GLY A O 1
ATOM 472 N N . ALA A 1 63 ? -15.114 -4.891 49.596 1.00 89.38 63 ALA A N 1
ATOM 473 C CA . ALA A 1 63 ? -15.288 -6.334 49.593 1.00 89.38 63 ALA A CA 1
ATOM 474 C C . ALA A 1 63 ? -15.080 -6.932 48.196 1.00 89.38 63 ALA A C 1
ATOM 476 O O . ALA A 1 63 ? -15.567 -6.409 47.190 1.00 89.38 63 ALA A O 1
ATOM 477 N N . LEU A 1 64 ? -14.372 -8.061 48.152 1.00 90.31 64 LEU A N 1
ATOM 478 C CA . LEU A 1 64 ? -14.109 -8.801 46.926 1.00 90.31 64 LEU A CA 1
ATOM 479 C C . LEU A 1 64 ? -15.256 -9.777 46.624 1.00 90.31 64 LEU A C 1
ATOM 481 O O . LEU A 1 64 ? -15.651 -10.595 47.462 1.00 90.31 64 LEU A O 1
ATOM 485 N N . HIS A 1 65 ? -15.729 -9.729 45.386 1.00 89.25 65 HIS A N 1
ATOM 486 C CA . HIS A 1 65 ? -16.631 -10.695 44.771 1.00 89.25 65 HIS A CA 1
ATOM 487 C C . HIS A 1 65 ? -15.888 -11.396 43.629 1.00 89.25 65 HIS A C 1
ATOM 489 O O . HIS A 1 65 ? -15.056 -10.784 42.964 1.00 89.25 65 HIS A O 1
ATOM 495 N N . VAL A 1 66 ? -16.148 -12.684 43.401 1.00 87.19 66 VAL A N 1
ATOM 496 C CA . VAL A 1 66 ? -15.514 -13.449 42.314 1.00 87.19 66 VAL A CA 1
ATOM 497 C C . VAL A 1 66 ? -16.595 -14.180 41.531 1.00 87.19 66 VAL A C 1
ATOM 499 O O . VAL A 1 66 ? -17.376 -14.923 42.121 1.00 87.19 66 VAL A O 1
ATOM 502 N N . ALA A 1 67 ? -16.620 -13.996 40.211 1.00 87.94 67 ALA A N 1
ATOM 503 C CA . ALA A 1 67 ? -17.566 -14.661 39.318 1.00 87.94 67 ALA A CA 1
ATOM 504 C C . ALA A 1 67 ? -16.853 -15.171 38.068 1.00 87.94 67 ALA A C 1
ATOM 506 O O . ALA A 1 67 ? -16.095 -14.434 37.445 1.00 87.94 67 ALA A O 1
ATOM 507 N N . GLY A 1 68 ? -17.039 -16.448 37.723 1.00 83.62 68 GLY A N 1
ATOM 508 C CA . GLY A 1 68 ? -16.338 -17.087 36.602 1.00 83.62 68 GLY A CA 1
ATOM 509 C C . GLY A 1 68 ? -14.807 -17.000 36.664 1.00 83.62 68 GLY A C 1
ATOM 510 O O . GLY A 1 68 ? -14.156 -17.093 35.632 1.00 83.62 68 GLY A O 1
ATOM 511 N N . GLY A 1 69 ? -14.232 -16.792 37.855 1.00 86.81 69 GLY A N 1
ATOM 512 C CA . GLY A 1 69 ? -12.798 -16.549 38.047 1.00 86.81 69 GLY A CA 1
ATOM 513 C C . GLY A 1 69 ? -12.366 -15.080 37.947 1.00 86.81 69 GLY A C 1
ATOM 514 O O . GLY A 1 69 ? -11.209 -14.784 38.235 1.00 86.81 69 GLY A O 1
ATOM 515 N N . TYR A 1 70 ? -13.271 -14.156 37.614 1.00 91.75 70 TYR A N 1
ATOM 516 C CA . TYR A 1 70 ? -12.977 -12.727 37.522 1.00 91.75 70 TYR A CA 1
ATOM 517 C C . TYR A 1 70 ? -13.280 -12.005 38.844 1.00 91.75 70 TYR A C 1
ATOM 519 O O . TYR A 1 70 ? -14.373 -12.175 39.396 1.00 91.75 70 TYR A O 1
ATOM 527 N N . PRO A 1 71 ? -12.328 -11.217 39.372 1.00 92.12 71 PRO A N 1
ATOM 528 C CA . PRO A 1 71 ? -12.514 -10.459 40.601 1.00 92.12 71 PRO A CA 1
ATOM 529 C C . PRO A 1 71 ? -13.229 -9.117 40.375 1.00 92.12 71 PRO A C 1
ATOM 531 O O . PRO A 1 71 ? -12.923 -8.373 39.442 1.00 92.12 71 PRO A O 1
ATOM 534 N N . PHE A 1 72 ? -14.118 -8.770 41.304 1.00 93.06 72 PHE A N 1
ATOM 535 C CA . PHE A 1 72 ? -14.810 -7.487 41.397 1.00 93.06 72 PHE A CA 1
ATOM 536 C C . PHE A 1 72 ? -14.691 -6.929 42.810 1.00 93.06 72 PHE A C 1
ATOM 538 O O . PHE A 1 72 ? -14.738 -7.684 43.777 1.00 93.06 72 PHE A O 1
ATOM 545 N N . VAL A 1 73 ? -14.598 -5.613 42.951 1.00 94.06 73 VAL A N 1
ATOM 546 C CA . VAL A 1 73 ? -14.607 -4.929 44.247 1.00 94.06 73 VAL A CA 1
ATOM 547 C C . VAL A 1 73 ? -15.893 -4.134 44.390 1.00 94.06 73 VAL A C 1
ATOM 549 O O . VAL A 1 73 ? -16.245 -3.344 43.517 1.00 94.06 73 VAL A O 1
ATOM 552 N N . GLU A 1 74 ? -16.591 -4.336 45.501 1.00 93.31 74 GLU A N 1
ATOM 553 C CA . GLU A 1 74 ? -17.752 -3.538 45.875 1.00 93.31 74 GLU A CA 1
ATOM 554 C C . GLU A 1 74 ? -17.318 -2.107 46.184 1.00 93.31 74 GLU A C 1
ATOM 556 O O . GLU A 1 74 ? -16.436 -1.868 47.010 1.00 93.31 74 GLU A O 1
ATOM 561 N N . VAL A 1 75 ? -17.927 -1.136 45.514 1.00 94.31 75 VAL A N 1
ATOM 562 C CA . VAL A 1 75 ? -17.675 0.284 45.761 1.00 94.31 75 VAL A CA 1
ATOM 563 C C . VAL A 1 75 ? -18.851 0.917 46.486 1.00 94.31 75 VAL A C 1
ATOM 565 O O . VAL A 1 75 ? -19.955 0.377 46.528 1.00 94.31 75 VAL A O 1
ATOM 568 N N . SER A 1 76 ? -18.606 2.089 47.075 1.00 92.56 76 SER A N 1
ATOM 569 C CA . SER A 1 76 ? -19.652 2.863 47.744 1.00 92.56 76 SER A CA 1
ATOM 570 C C . SER A 1 76 ? -20.871 3.036 46.833 1.00 92.56 76 SER A C 1
ATOM 572 O O . SER A 1 76 ? -20.734 3.314 45.640 1.00 92.56 76 SER A O 1
ATOM 574 N N . SER A 1 77 ? -22.074 2.952 47.403 1.00 87.62 77 SER A N 1
ATOM 575 C CA . SER A 1 77 ? -23.327 3.201 46.680 1.00 87.62 77 SER A CA 1
ATOM 576 C C . SER A 1 77 ? -23.396 4.615 46.085 1.00 87.62 77 SER A C 1
ATOM 578 O O . SER A 1 77 ? -24.081 4.832 45.084 1.00 87.62 77 SER A O 1
ATOM 580 N N . ALA A 1 78 ? -22.638 5.566 46.640 1.00 89.56 78 ALA A N 1
ATOM 581 C CA . ALA A 1 78 ? -22.486 6.918 46.109 1.00 89.56 78 ALA A CA 1
ATOM 582 C C . ALA A 1 78 ? -21.458 7.022 44.964 1.00 89.56 78 ALA A C 1
ATOM 584 O O . ALA A 1 78 ? -21.404 8.059 44.307 1.00 89.56 78 ALA A O 1
ATOM 585 N N . SER A 1 79 ? -20.659 5.978 44.704 1.00 88.12 79 SER A N 1
ATOM 586 C CA . SER A 1 79 ? -19.655 5.993 43.636 1.00 88.12 79 SER A CA 1
ATOM 587 C C . SER A 1 79 ? -20.318 6.188 42.276 1.00 88.12 79 SER A C 1
ATOM 589 O O . SER A 1 79 ? -21.300 5.518 41.943 1.00 88.12 79 SER A O 1
ATOM 591 N N . THR A 1 80 ? -19.775 7.102 41.482 1.00 86.25 80 THR A N 1
ATOM 592 C CA . THR A 1 80 ? -20.102 7.266 40.058 1.00 86.25 80 THR A CA 1
ATOM 593 C C . THR A 1 80 ? -19.146 6.483 39.162 1.00 86.25 80 THR A C 1
ATOM 595 O O . THR A 1 80 ? -19.433 6.304 37.988 1.00 86.25 80 THR A O 1
ATOM 598 N N . ASP A 1 81 ? -18.033 6.014 39.724 1.00 84.31 81 ASP A N 1
ATOM 599 C CA . ASP A 1 81 ? -17.030 5.175 39.078 1.00 84.31 81 ASP A CA 1
ATOM 600 C C . ASP A 1 81 ? -17.316 3.718 39.472 1.00 84.31 81 ASP A C 1
ATOM 602 O O . ASP A 1 81 ? -16.827 3.221 40.489 1.00 84.31 81 ASP A O 1
ATOM 606 N N . TYR A 1 82 ? -18.229 3.066 38.759 1.00 87.12 82 TYR A N 1
ATOM 607 C CA . TYR A 1 82 ? -18.537 1.642 38.898 1.00 87.12 82 TYR A CA 1
ATOM 608 C C . TYR A 1 82 ? -18.693 1.039 37.503 1.00 87.12 82 TYR A C 1
ATOM 610 O O . TYR A 1 82 ? -19.132 1.727 36.584 1.00 87.12 82 TYR A O 1
ATOM 618 N N . ASP A 1 83 ? -18.344 -0.237 37.357 1.00 89.06 83 ASP A N 1
ATOM 619 C CA . ASP A 1 83 ? -18.344 -0.918 36.061 1.00 89.06 83 ASP A CA 1
ATOM 620 C C . ASP A 1 83 ? -19.653 -1.686 35.836 1.00 89.06 83 ASP A C 1
ATOM 622 O O . ASP A 1 83 ? -20.179 -1.722 34.729 1.00 89.06 83 ASP A O 1
ATOM 626 N N . VAL A 1 84 ? -20.218 -2.280 36.892 1.00 92.50 84 VAL A N 1
ATOM 627 C CA . VAL A 1 84 ? -21.463 -3.051 36.796 1.00 92.50 84 VAL A CA 1
ATOM 628 C C . VAL A 1 84 ? -22.332 -2.901 38.041 1.00 92.50 84 VAL A C 1
ATOM 630 O O . VAL A 1 84 ? -21.839 -2.689 39.151 1.00 92.50 84 VAL A O 1
ATOM 633 N N . MET A 1 85 ? -23.648 -2.998 37.843 1.00 91.25 85 MET A N 1
ATOM 634 C CA . MET A 1 85 ? -24.648 -3.052 38.907 1.00 91.25 85 MET A CA 1
ATOM 635 C C . MET A 1 85 ? -25.212 -4.469 39.009 1.00 91.25 85 MET A C 1
ATOM 637 O O . MET A 1 85 ? -25.784 -4.965 38.043 1.00 91.25 85 MET A O 1
ATOM 641 N N . VAL A 1 86 ? -25.094 -5.102 40.177 1.00 89.94 86 VAL A N 1
ATOM 642 C CA . VAL A 1 86 ? -25.576 -6.475 40.413 1.00 89.94 86 VAL A CA 1
ATOM 643 C C . VAL A 1 86 ? -26.411 -6.495 41.685 1.00 89.94 86 VAL A C 1
ATOM 645 O O . VAL A 1 86 ? -25.895 -6.236 42.768 1.00 89.94 86 VAL A O 1
ATOM 648 N N . GLY A 1 87 ? -27.719 -6.740 41.576 1.00 86.44 87 GLY A N 1
ATOM 649 C CA . GLY A 1 87 ? -28.606 -6.739 42.748 1.00 86.44 87 GLY A CA 1
ATOM 650 C C . GLY A 1 87 ? -28.634 -5.422 43.536 1.00 86.44 87 GLY A C 1
ATOM 651 O O . GLY A 1 87 ? -28.889 -5.436 44.735 1.00 86.44 87 GLY A O 1
ATOM 652 N N . GLY A 1 88 ? -28.318 -4.291 42.892 1.00 87.88 88 GLY A N 1
ATOM 653 C CA . GLY A 1 88 ? -28.164 -2.985 43.546 1.00 87.88 88 GLY A CA 1
ATOM 654 C C . GLY A 1 88 ? -26.768 -2.704 44.119 1.00 87.88 88 GLY A C 1
ATOM 655 O O . GLY A 1 88 ? -26.525 -1.582 44.564 1.00 87.88 88 GLY A O 1
ATOM 656 N N . LEU A 1 89 ? -25.842 -3.669 44.077 1.00 90.81 89 LEU A N 1
ATOM 657 C CA . LEU A 1 89 ? -24.431 -3.436 44.387 1.00 90.81 89 LEU A CA 1
ATOM 658 C C . LEU A 1 89 ? -23.738 -2.763 43.212 1.00 90.81 89 LEU A C 1
ATOM 660 O O . LEU A 1 89 ? -23.899 -3.191 42.071 1.00 90.81 89 LEU A O 1
ATOM 664 N N . LYS A 1 90 ? -22.913 -1.761 43.507 1.00 93.94 90 LYS A N 1
ATOM 665 C CA . LYS A 1 90 ? -21.985 -1.172 42.544 1.00 93.94 90 LYS A CA 1
ATOM 666 C C . LYS A 1 90 ? -20.656 -1.893 42.644 1.00 93.94 90 LYS A C 1
ATOM 668 O O . LYS A 1 90 ? -20.046 -1.909 43.711 1.00 93.94 90 LYS A O 1
ATOM 673 N N . LEU A 1 91 ? -20.211 -2.475 41.540 1.00 94.06 91 LEU A N 1
ATOM 674 C CA . LEU A 1 91 ? -18.988 -3.261 41.488 1.00 94.06 91 LEU A CA 1
ATOM 675 C C . LEU A 1 91 ? -18.017 -2.665 40.470 1.00 94.06 91 LEU A C 1
ATOM 677 O O . LEU A 1 91 ? -18.418 -2.229 39.391 1.00 94.06 91 LEU A O 1
ATOM 681 N N . GLN A 1 92 ? -16.735 -2.673 40.816 1.00 95.12 92 GLN A N 1
ATOM 682 C CA . GLN A 1 92 ? -15.633 -2.382 39.909 1.00 95.12 92 GLN A CA 1
ATOM 683 C C . GLN A 1 92 ? -14.905 -3.664 39.533 1.00 95.12 92 GLN A C 1
ATOM 685 O O . GLN A 1 92 ? -14.564 -4.469 40.396 1.00 95.12 92 GLN A O 1
ATOM 690 N N . LEU A 1 93 ? -14.602 -3.819 38.255 1.00 94.56 93 LEU A N 1
ATOM 691 C CA . LEU A 1 93 ? -13.794 -4.904 37.744 1.00 94.56 93 LEU A CA 1
ATOM 692 C C . LEU A 1 93 ? -12.330 -4.708 38.161 1.00 94.56 93 LEU A C 1
ATOM 694 O O . LEU A 1 93 ? -11.755 -3.613 38.050 1.00 94.56 93 LEU A O 1
ATOM 698 N N . VAL A 1 94 ? -11.722 -5.788 38.644 1.00 93.69 94 VAL A N 1
ATOM 699 C CA . VAL A 1 94 ? -10.310 -5.827 39.026 1.00 93.69 94 VAL A CA 1
ATOM 700 C C . VAL A 1 94 ? -9.514 -6.534 37.926 1.00 93.69 94 VAL A C 1
ATOM 702 O O . VAL A 1 94 ? -9.926 -7.605 37.477 1.00 93.69 94 VAL A O 1
ATOM 705 N N . PRO A 1 95 ? -8.362 -5.985 37.493 1.00 93.06 95 PRO A N 1
ATOM 706 C CA . PRO A 1 95 ? -7.524 -6.645 36.505 1.00 93.06 95 PRO A CA 1
ATOM 707 C C . PRO A 1 95 ? -7.066 -8.029 36.964 1.00 93.06 95 PRO A C 1
ATOM 709 O O . PRO A 1 95 ? -6.490 -8.181 38.043 1.00 93.06 95 PRO A O 1
ATOM 712 N N . MET A 1 96 ? -7.237 -9.027 36.105 1.00 90.56 96 MET A N 1
ATOM 713 C CA . MET A 1 96 ? -6.705 -10.369 36.309 1.00 90.56 96 MET A CA 1
ATOM 714 C C . MET A 1 96 ? -5.384 -10.484 35.552 1.00 90.56 96 MET A C 1
ATOM 716 O O . MET A 1 96 ? -5.332 -10.222 34.358 1.00 90.56 96 MET A O 1
ATOM 720 N N . GLY A 1 97 ? -4.287 -10.799 36.245 1.00 90.38 97 GLY A N 1
ATOM 721 C CA . GLY A 1 97 ? -2.961 -10.841 35.608 1.00 90.38 97 GLY A CA 1
ATOM 722 C C . GLY A 1 97 ? -2.496 -9.492 35.038 1.00 90.38 97 GLY A C 1
ATOM 723 O O . GLY A 1 97 ? -1.604 -9.459 34.198 1.00 90.38 97 GLY A O 1
ATOM 724 N N . GLY A 1 98 ? -3.093 -8.384 35.494 1.00 94.00 98 GLY A N 1
ATOM 725 C CA . GLY A 1 98 ? -2.849 -7.054 34.938 1.00 94.00 98 GLY A CA 1
ATOM 726 C C . GLY A 1 98 ? -3.633 -6.764 33.658 1.00 94.00 98 GLY A C 1
ATOM 727 O O . GLY A 1 98 ? -3.203 -5.902 32.903 1.00 94.00 98 GLY A O 1
ATOM 728 N N . GLU A 1 99 ? -4.748 -7.458 33.408 1.00 96.56 99 GLU A N 1
ATOM 729 C CA . GLU A 1 99 ? -5.566 -7.349 32.192 1.00 96.56 99 GLU A CA 1
ATOM 730 C C . GLU A 1 99 ? -7.062 -7.259 32.522 1.00 96.56 99 GLU A C 1
ATOM 732 O O . GLU A 1 99 ? -7.523 -7.785 33.536 1.00 96.56 99 GLU A O 1
ATOM 737 N N . ILE A 1 100 ? -7.830 -6.587 31.664 1.00 97.38 100 ILE A N 1
ATOM 738 C CA . ILE A 1 100 ? -9.287 -6.473 31.773 1.00 97.38 100 ILE A CA 1
ATOM 739 C C . ILE A 1 100 ? -9.926 -7.334 30.690 1.00 97.38 100 ILE A C 1
ATOM 741 O O . ILE A 1 100 ? -9.803 -7.046 29.503 1.00 97.38 100 ILE A O 1
ATOM 745 N N . HIS A 1 101 ? -10.616 -8.392 31.105 1.00 96.75 101 HIS A N 1
ATOM 746 C CA . HIS A 1 101 ? -11.280 -9.326 30.203 1.00 96.75 101 HIS A CA 1
ATOM 747 C C . HIS A 1 101 ? -12.740 -8.936 30.011 1.00 96.75 101 HIS A C 1
ATOM 749 O O . HIS A 1 101 ? -13.478 -8.796 30.984 1.00 96.75 101 HIS A O 1
ATOM 755 N N . VAL A 1 102 ? -13.176 -8.838 28.757 1.00 96.12 102 VAL A N 1
ATOM 756 C CA . VAL A 1 102 ? -14.581 -8.559 28.419 1.00 96.12 102 VAL A CA 1
ATOM 757 C C . VAL A 1 102 ? -15.509 -9.687 28.911 1.00 96.12 102 VAL A C 1
ATOM 759 O O . VAL A 1 102 ? -16.645 -9.433 29.297 1.00 96.12 102 VAL A O 1
ATOM 762 N N . GLU A 1 103 ? -15.003 -10.923 29.004 1.00 94.12 103 GLU A N 1
ATOM 763 C CA . GLU A 1 103 ? -15.725 -12.094 29.541 1.00 94.12 103 GLU A CA 1
ATOM 764 C C . GLU A 1 103 ? -16.189 -11.910 30.993 1.00 94.12 103 GLU A C 1
ATOM 766 O O . GLU A 1 103 ? -17.199 -12.487 31.401 1.00 94.12 103 GLU A O 1
ATOM 771 N N . ALA A 1 104 ? -15.511 -11.052 31.764 1.00 92.88 104 ALA A N 1
ATOM 772 C CA . ALA A 1 104 ? -15.926 -10.710 33.119 1.00 92.88 104 ALA A CA 1
ATOM 773 C C . ALA A 1 104 ? -17.274 -9.972 33.161 1.00 92.88 104 ALA A C 1
ATOM 775 O O . ALA A 1 104 ? -17.911 -9.909 34.203 1.00 92.88 104 ALA A O 1
ATOM 776 N N . LEU A 1 105 ? -17.751 -9.440 32.039 1.00 93.12 105 LEU A N 1
ATOM 777 C CA . LEU A 1 105 ? -19.048 -8.769 31.944 1.00 93.12 105 LEU A CA 1
ATOM 778 C C . LEU A 1 105 ? -20.131 -9.678 31.346 1.00 93.12 105 LEU A C 1
ATOM 780 O O . LEU A 1 105 ? -21.174 -9.207 30.916 1.00 93.12 105 LEU A O 1
ATOM 784 N N . GLY A 1 106 ? -19.900 -10.994 31.327 1.00 89.38 106 GLY A N 1
ATOM 785 C CA . GLY A 1 106 ? -20.872 -11.984 30.855 1.00 89.38 106 GLY A CA 1
ATOM 786 C C . GLY A 1 106 ? -20.866 -12.172 29.340 1.00 89.38 106 GLY A C 1
ATOM 787 O O . GLY A 1 106 ? -21.678 -12.928 28.809 1.00 89.38 106 GLY A O 1
ATOM 788 N N . VAL A 1 107 ? -19.933 -11.523 28.646 1.00 89.50 107 VAL A N 1
ATOM 789 C CA . VAL A 1 107 ? -19.749 -11.673 27.207 1.00 89.50 107 VAL A CA 1
ATOM 790 C C . VAL A 1 107 ? -19.104 -13.022 26.917 1.00 89.50 107 VAL A C 1
ATOM 792 O O . VAL A 1 107 ? -17.951 -13.262 27.267 1.00 89.50 107 VAL A O 1
ATOM 795 N N . ALA A 1 108 ? -19.832 -13.894 26.232 1.00 84.62 108 ALA A N 1
ATOM 796 C CA . ALA A 1 108 ? -19.295 -15.134 25.696 1.00 84.62 108 ALA A CA 1
ATOM 797 C C . ALA A 1 108 ? -19.251 -15.001 24.176 1.00 84.62 108 ALA A C 1
ATOM 799 O O . ALA A 1 108 ? -20.294 -14.885 23.536 1.00 84.62 108 ALA A O 1
ATOM 800 N N . GLY A 1 109 ? -18.054 -14.988 23.590 1.00 79.38 109 GLY A N 1
ATOM 801 C CA . GLY A 1 109 ? -17.958 -14.990 22.136 1.00 79.38 109 GLY A CA 1
ATOM 802 C C . GLY A 1 109 ? -18.421 -16.333 21.578 1.00 79.38 109 GLY A C 1
ATOM 803 O O . GLY A 1 109 ? -18.105 -17.402 22.110 1.00 79.38 109 GLY A O 1
ATOM 804 N N . GLU A 1 110 ? -19.186 -16.290 20.494 1.00 81.75 110 GLU A N 1
ATOM 805 C CA . GLU A 1 110 ? -19.679 -17.510 19.872 1.00 81.75 110 GLU A CA 1
ATOM 806 C C . GLU A 1 110 ? -18.544 -18.211 19.121 1.00 81.75 110 GLU A C 1
ATOM 808 O O . GLU A 1 110 ? -17.855 -17.621 18.282 1.00 81.75 110 GLU A O 1
ATOM 813 N N . LEU A 1 111 ? -18.327 -19.493 19.424 1.00 75.62 111 LEU A N 1
ATOM 814 C CA . LEU A 1 111 ? -17.364 -20.329 18.711 1.00 75.62 111 LEU A CA 1
ATOM 815 C C . LEU A 1 111 ? -17.936 -20.714 17.346 1.00 75.62 111 LEU A C 1
ATOM 817 O O . LEU A 1 111 ? -18.484 -21.800 17.160 1.00 75.62 111 LEU A O 1
ATOM 821 N N . ILE A 1 112 ? -17.785 -19.827 16.371 1.00 64.88 112 ILE A N 1
ATOM 822 C CA . ILE A 1 112 ? -18.189 -20.116 14.999 1.00 64.88 112 ILE A CA 1
ATOM 823 C C . ILE A 1 112 ? -17.079 -20.932 14.337 1.00 64.88 112 ILE A C 1
ATOM 825 O O . ILE A 1 112 ? -16.006 -20.418 14.018 1.00 64.88 112 ILE A O 1
ATOM 829 N N . GLN A 1 113 ? -17.322 -22.230 14.140 1.00 53.00 113 GLN A N 1
ATOM 830 C CA . GLN A 1 113 ? -16.399 -23.098 13.409 1.00 53.00 113 GLN A CA 1
ATOM 831 C C . GLN A 1 113 ? -16.258 -22.605 11.958 1.00 53.00 113 GLN A C 1
ATOM 833 O O . GLN A 1 113 ? -17.194 -22.690 11.166 1.00 53.00 113 GLN A O 1
ATOM 838 N N . ASN A 1 114 ? -15.071 -22.096 11.615 1.00 45.69 114 ASN A N 1
ATOM 839 C CA . ASN A 1 114 ? -14.496 -21.981 10.265 1.00 45.69 114 ASN A CA 1
ATOM 840 C C . ASN A 1 114 ? -15.309 -21.291 9.145 1.00 45.69 114 ASN A C 1
ATOM 842 O O . ASN A 1 114 ? -14.879 -21.348 7.995 1.00 45.69 114 ASN A O 1
ATOM 846 N N . THR A 1 115 ? -16.428 -20.613 9.426 1.00 48.16 115 THR A N 1
ATOM 847 C CA . THR A 1 115 ? -17.355 -20.174 8.358 1.00 48.16 115 THR A CA 1
ATOM 848 C C . THR A 1 115 ? -17.821 -18.725 8.486 1.00 48.16 115 THR A C 1
ATOM 850 O O . THR A 1 115 ? -18.935 -18.385 8.095 1.00 48.16 115 THR A O 1
ATOM 853 N N . ILE A 1 116 ? -16.969 -17.831 8.986 1.00 56.19 116 ILE A N 1
ATOM 854 C CA . ILE A 1 116 ? -17.226 -16.396 8.831 1.00 56.19 116 ILE A CA 1
ATOM 855 C C . ILE A 1 116 ? -16.763 -15.995 7.427 1.00 56.19 116 ILE A C 1
ATOM 857 O O . ILE A 1 116 ? -15.639 -15.546 7.211 1.00 56.19 116 ILE A O 1
ATOM 861 N N . SER A 1 117 ? -17.616 -16.281 6.446 1.00 59.41 117 SER A N 1
ATOM 862 C CA . SER A 1 117 ? -17.452 -15.814 5.069 1.00 59.41 117 SER A CA 1
ATOM 863 C C . SER A 1 117 ? -17.981 -14.382 4.932 1.00 59.41 117 SER A C 1
ATOM 865 O O . SER A 1 117 ? -18.664 -13.879 5.823 1.00 59.41 117 SER A O 1
ATOM 867 N N . ALA A 1 118 ? -17.728 -13.733 3.792 1.00 54.84 118 ALA A N 1
ATOM 868 C CA . ALA A 1 118 ? -18.233 -12.389 3.489 1.00 54.84 118 ALA A CA 1
ATOM 869 C C . ALA A 1 118 ? -19.775 -12.242 3.594 1.00 54.84 118 ALA A C 1
ATOM 871 O O . ALA A 1 118 ? -20.276 -11.121 3.579 1.00 54.84 118 ALA A O 1
ATOM 872 N N . GLY A 1 119 ? -20.526 -13.345 3.734 1.00 61.22 119 GLY A N 1
ATOM 873 C CA . GLY A 1 119 ? -21.983 -13.385 3.904 1.00 61.22 119 GLY A CA 1
ATOM 874 C C . GLY A 1 119 ? -22.494 -13.690 5.321 1.00 61.22 119 GLY A C 1
ATOM 875 O O . GLY A 1 119 ? -23.696 -13.876 5.469 1.00 61.22 119 GLY A O 1
ATOM 876 N N . TYR A 1 120 ? -21.639 -13.758 6.349 1.00 74.81 120 TYR A N 1
ATOM 877 C CA . TYR A 1 120 ? -22.086 -13.993 7.730 1.00 74.81 120 TYR A CA 1
ATOM 878 C C . TYR A 1 120 ? -22.910 -12.823 8.292 1.00 74.81 120 TYR A C 1
ATOM 880 O O . TYR A 1 120 ? -22.345 -11.779 8.609 1.00 74.81 120 TYR A O 1
ATOM 888 N N . ASP A 1 121 ? -24.220 -13.020 8.455 1.00 76.31 121 ASP A N 1
ATOM 889 C CA . ASP A 1 121 ? -25.109 -12.052 9.103 1.00 76.31 121 ASP A CA 1
ATOM 890 C C . ASP A 1 121 ? -24.927 -12.089 10.626 1.00 76.31 121 ASP A C 1
ATOM 892 O O . ASP A 1 121 ? -25.400 -12.996 11.312 1.00 76.31 121 ASP A O 1
ATOM 896 N N . GLY A 1 122 ? -24.235 -11.082 11.157 1.00 76.44 122 GLY A N 1
ATOM 897 C CA . GLY A 1 122 ? -24.003 -10.937 12.590 1.00 76.44 122 GLY A CA 1
ATOM 898 C C . GLY A 1 122 ? -25.250 -10.596 13.403 1.00 76.44 122 GLY A C 1
ATOM 899 O O . GLY A 1 122 ? -25.181 -10.684 14.625 1.00 76.44 122 GLY A O 1
ATOM 900 N N . SER A 1 123 ? -26.388 -10.256 12.785 1.00 82.06 123 SER A N 1
ATOM 901 C CA . SER A 1 123 ? -27.592 -9.804 13.503 1.00 82.06 123 SER A CA 1
ATOM 902 C C . SER A 1 123 ? -28.177 -10.839 14.472 1.00 82.06 123 SER A C 1
ATOM 904 O O . SER A 1 123 ? -28.894 -10.469 15.401 1.00 82.06 123 SER A O 1
ATOM 906 N N . VAL A 1 124 ? -27.837 -12.119 14.291 1.00 84.75 124 VAL A N 1
ATOM 907 C CA . VAL A 1 124 ? -28.212 -13.217 15.195 1.00 84.75 124 VAL A CA 1
ATOM 908 C C . VAL A 1 124 ? -27.450 -13.198 16.523 1.00 84.75 124 VAL A C 1
ATOM 910 O O . VAL A 1 124 ? -27.912 -13.795 17.492 1.00 84.75 124 VAL A O 1
ATOM 913 N N . LEU A 1 125 ? -26.302 -12.514 16.581 1.00 88.44 125 LEU A N 1
ATOM 914 C CA . LEU A 1 125 ? -25.485 -12.405 17.784 1.00 88.44 125 LEU A CA 1
ATOM 915 C C . LEU A 1 125 ? -26.072 -11.364 18.751 1.00 88.44 125 LEU A C 1
ATOM 917 O O . LEU A 1 125 ? -26.518 -10.292 18.309 1.00 88.44 125 LEU A O 1
ATOM 921 N N . PRO A 1 126 ? -26.004 -11.604 20.072 1.00 91.56 126 PRO A N 1
ATOM 922 C CA . PRO A 1 126 ? -26.282 -10.570 21.059 1.00 91.56 126 PRO A CA 1
ATOM 923 C C . PRO A 1 126 ? -25.392 -9.345 20.825 1.00 91.56 126 PRO A C 1
ATOM 925 O O . PRO A 1 126 ? -24.238 -9.470 20.412 1.00 91.56 126 PRO A O 1
ATOM 928 N N . ASP A 1 127 ? -25.950 -8.162 21.051 1.00 95.00 127 ASP A N 1
ATOM 929 C CA . ASP A 1 127 ? -25.169 -6.930 21.054 1.00 95.00 127 ASP A CA 1
ATOM 930 C C . ASP A 1 127 ? -24.454 -6.785 22.398 1.00 95.00 127 ASP A C 1
ATOM 932 O O . ASP A 1 127 ? -25.104 -6.808 23.441 1.00 95.00 127 ASP A O 1
ATOM 936 N N . TYR A 1 128 ? -23.131 -6.650 22.349 1.00 96.69 128 TYR A N 1
ATOM 937 C CA . TYR A 1 128 ? -22.261 -6.505 23.515 1.00 96.69 128 TYR A CA 1
ATOM 938 C C . TYR A 1 128 ? -21.601 -5.124 23.592 1.00 96.69 128 TYR A C 1
ATOM 940 O O . TYR A 1 128 ? -20.556 -4.958 24.228 1.00 96.69 128 TYR A O 1
ATOM 948 N N . SER A 1 129 ? -22.155 -4.122 22.904 1.00 96.88 129 SER A N 1
ATOM 949 C CA . SER A 1 129 ? -21.595 -2.771 22.888 1.00 96.88 129 SER A CA 1
ATOM 950 C C . SER A 1 129 ? -21.409 -2.175 24.285 1.00 96.88 129 SER A C 1
ATOM 952 O O . SER A 1 129 ? -20.340 -1.634 24.575 1.00 96.88 129 SER A O 1
ATOM 954 N N . ALA A 1 130 ? -22.392 -2.319 25.177 1.00 95.56 130 ALA A N 1
ATOM 955 C CA . ALA A 1 130 ? -22.312 -1.768 26.528 1.00 95.56 130 ALA A CA 1
ATOM 956 C C . ALA A 1 130 ? -21.174 -2.406 27.345 1.00 95.56 130 ALA A C 1
ATOM 958 O O . ALA A 1 130 ? -20.365 -1.704 27.954 1.00 95.56 130 ALA A O 1
ATOM 959 N N . GLU A 1 131 ? -21.064 -3.733 27.315 1.00 96.00 131 GLU A N 1
ATOM 960 C CA . GLU A 1 131 ? -20.050 -4.490 28.042 1.00 96.00 131 GLU A CA 1
ATOM 961 C C . GLU A 1 131 ? -18.646 -4.194 27.506 1.00 96.00 131 GLU A C 1
ATOM 963 O O . GLU A 1 131 ? -17.714 -3.945 28.276 1.00 96.00 131 GLU A O 1
ATOM 968 N N . VAL A 1 132 ? -18.482 -4.159 26.180 1.00 97.12 132 VAL A N 1
ATOM 969 C CA . VAL A 1 132 ? -17.201 -3.806 25.554 1.00 97.12 132 VAL A CA 1
ATOM 970 C C . VAL A 1 132 ? -16.789 -2.384 25.940 1.00 97.12 132 VAL A C 1
ATOM 972 O O . VAL A 1 132 ? -15.628 -2.177 26.298 1.00 97.12 132 VAL A O 1
ATOM 975 N N . ALA A 1 133 ? -17.716 -1.422 25.933 1.00 96.69 133 ALA A N 1
ATOM 976 C CA . ALA A 1 133 ? -17.430 -0.041 26.312 1.00 96.69 133 ALA A CA 1
ATOM 977 C C . ALA A 1 133 ? -16.997 0.086 27.781 1.00 96.69 133 ALA A C 1
ATOM 979 O O . ALA A 1 133 ? -16.011 0.770 28.073 1.00 96.69 133 ALA A O 1
ATOM 980 N N . VAL A 1 134 ? -17.677 -0.606 28.704 1.00 95.88 134 VAL A N 1
ATOM 981 C CA . VAL A 1 134 ? -17.304 -0.654 30.130 1.00 95.88 134 VAL A CA 1
ATOM 982 C C . VAL A 1 134 ? -15.897 -1.225 30.300 1.00 95.88 134 VAL A C 1
ATOM 984 O O . VAL A 1 134 ? -15.032 -0.580 30.899 1.00 95.88 134 VAL A O 1
ATOM 987 N N . ALA A 1 135 ? -15.623 -2.396 29.719 1.00 96.62 135 ALA A N 1
ATOM 988 C CA . ALA A 1 135 ? -14.310 -3.029 29.812 1.00 96.62 135 ALA A CA 1
ATOM 989 C C . ALA A 1 135 ? -13.204 -2.145 29.210 1.00 96.62 135 ALA A C 1
ATOM 991 O O . ALA A 1 135 ? -12.126 -2.006 29.793 1.00 96.62 135 ALA A O 1
ATOM 992 N N . ALA A 1 136 ? -13.467 -1.502 28.070 1.00 96.06 136 ALA A N 1
ATOM 993 C CA . ALA A 1 136 ? -12.519 -0.614 27.410 1.00 96.06 136 ALA A CA 1
ATOM 994 C C . ALA A 1 136 ? -12.228 0.642 28.255 1.00 96.06 136 ALA A C 1
ATOM 996 O O . ALA A 1 136 ? -11.062 1.008 28.430 1.00 96.06 136 ALA A O 1
ATOM 997 N N . ASN A 1 137 ? -13.261 1.268 28.833 1.00 94.31 137 ASN A N 1
ATOM 998 C CA . ASN A 1 137 ? -13.121 2.395 29.761 1.00 94.31 137 ASN A CA 1
ATOM 999 C C . ASN A 1 137 ? -12.262 2.018 30.970 1.00 94.31 137 ASN A C 1
ATOM 1001 O O . ASN A 1 137 ? -11.317 2.738 31.308 1.00 94.31 137 ASN A O 1
ATOM 1005 N N . ARG A 1 138 ? -12.532 0.857 31.573 1.00 94.31 138 ARG A N 1
ATOM 1006 C CA . ARG A 1 138 ? -11.774 0.361 32.722 1.00 94.31 138 ARG A CA 1
ATOM 1007 C C . ARG A 1 138 ? -10.315 0.073 32.369 1.00 94.31 138 ARG A C 1
ATOM 1009 O O . ARG A 1 138 ? -9.415 0.495 33.094 1.00 94.31 138 ARG A O 1
ATOM 1016 N N . ALA A 1 139 ? -10.068 -0.577 31.232 1.00 95.25 139 ALA A N 1
ATOM 1017 C CA . ALA A 1 139 ? -8.723 -0.857 30.735 1.00 95.25 139 ALA A CA 1
ATOM 1018 C C . ALA A 1 139 ? -7.911 0.431 30.506 1.00 95.25 139 ALA A C 1
ATOM 1020 O O . ALA A 1 139 ? -6.753 0.522 30.919 1.00 95.25 139 ALA A O 1
ATOM 1021 N N . ARG A 1 140 ? -8.530 1.468 29.922 1.00 93.75 140 ARG A N 1
ATOM 1022 C CA . ARG A 1 140 ? -7.914 2.797 29.767 1.00 93.75 140 ARG A CA 1
ATOM 1023 C C . ARG A 1 140 ? -7.593 3.447 31.108 1.00 93.75 140 ARG A C 1
ATOM 1025 O O . ARG A 1 140 ? -6.470 3.916 31.293 1.00 93.75 140 ARG A O 1
ATOM 1032 N N . ALA A 1 141 ? -8.551 3.458 32.036 1.00 90.69 141 ALA A N 1
ATOM 1033 C CA . ALA A 1 141 ? -8.384 4.060 33.357 1.00 90.69 141 ALA A CA 1
ATOM 1034 C C . ALA A 1 141 ? -7.224 3.417 34.137 1.00 90.69 141 ALA A C 1
ATOM 1036 O O . ALA A 1 141 ? -6.436 4.114 34.776 1.00 90.69 141 ALA A O 1
ATOM 1037 N N . LEU A 1 142 ? -7.079 2.094 34.025 1.00 91.44 142 LEU A N 1
ATOM 1038 C CA . LEU A 1 142 ? -6.043 1.318 34.707 1.00 91.44 142 LEU A CA 1
ATOM 1039 C C . LEU A 1 142 ? -4.746 1.149 33.902 1.00 91.44 142 LEU A C 1
ATOM 1041 O O . LEU A 1 142 ? -3.773 0.607 34.426 1.00 91.44 142 LEU A O 1
ATOM 1045 N N . ARG A 1 143 ? -4.705 1.633 32.653 1.00 92.12 143 ARG A N 1
ATOM 1046 C CA . ARG A 1 143 ? -3.562 1.513 31.726 1.00 92.12 143 ARG A CA 1
ATOM 1047 C C . ARG A 1 143 ? -3.111 0.066 31.523 1.00 92.12 143 ARG A C 1
ATOM 1049 O O . ARG A 1 143 ? -1.916 -0.230 31.483 1.00 92.12 143 ARG A O 1
ATOM 1056 N N . CYS A 1 144 ? -4.077 -0.831 31.396 1.00 94.31 144 CYS A N 1
ATOM 1057 C CA . CYS A 1 144 ? -3.853 -2.245 31.147 1.00 94.31 144 CYS A CA 1
ATOM 1058 C C . CYS A 1 144 ? -4.483 -2.693 29.817 1.00 94.31 144 CYS A C 1
ATOM 1060 O O . CYS A 1 144 ? -5.270 -1.955 29.220 1.00 94.31 144 CYS A O 1
ATOM 1062 N N . PRO A 1 145 ? -4.131 -3.889 29.314 1.00 97.69 145 PRO A N 1
ATOM 1063 C CA . PRO A 1 145 ? -4.768 -4.446 28.130 1.00 97.69 145 PRO A CA 1
ATOM 1064 C C . PRO A 1 145 ? -6.251 -4.759 28.343 1.00 97.69 145 PRO A C 1
ATOM 1066 O O . PRO A 1 145 ? -6.628 -5.370 29.343 1.00 97.69 145 PRO A O 1
ATOM 1069 N N . LEU A 1 146 ? -7.060 -4.403 27.348 1.00 98.12 146 LEU A N 1
ATOM 1070 C CA . LEU A 1 146 ? -8.387 -4.954 27.107 1.00 98.12 146 LEU A CA 1
ATOM 1071 C C . LEU A 1 146 ? -8.240 -6.289 26.371 1.00 98.12 146 LEU A C 1
ATOM 1073 O O . LEU A 1 146 ? -7.674 -6.326 25.278 1.00 98.12 146 LEU A O 1
ATOM 1077 N N . VAL A 1 147 ? -8.773 -7.366 26.939 1.00 98.19 147 VAL A N 1
ATOM 1078 C CA . VAL A 1 147 ? -8.742 -8.708 26.353 1.00 98.19 147 VAL A CA 1
ATOM 1079 C C . VAL A 1 147 ? -10.113 -9.060 25.794 1.00 98.19 147 VAL A C 1
ATOM 1081 O O . VAL A 1 147 ? -11.093 -9.192 26.532 1.00 98.19 147 VAL A O 1
ATOM 1084 N N . LEU A 1 148 ? -10.165 -9.215 24.473 1.00 97.44 148 LEU A N 1
ATOM 1085 C CA . LEU A 1 148 ? -11.342 -9.651 23.735 1.00 97.44 148 LEU A CA 1
ATOM 1086 C C . LEU A 1 148 ? -11.598 -11.150 23.976 1.00 97.44 148 LEU A C 1
ATOM 1088 O O . LEU A 1 148 ? -10.641 -11.931 24.059 1.00 97.44 148 LEU A O 1
ATOM 1092 N N . PRO A 1 149 ? -12.870 -11.577 24.043 1.00 94.75 149 PRO A N 1
ATOM 1093 C CA . PRO A 1 149 ? -13.213 -12.974 24.274 1.00 94.75 149 PRO A CA 1
ATOM 1094 C C . PRO A 1 149 ? -12.786 -13.844 23.090 1.00 94.75 149 PRO A C 1
ATOM 1096 O O . PRO A 1 149 ? -12.496 -13.356 21.989 1.00 94.75 149 PRO A O 1
ATOM 1099 N N . ARG A 1 150 ? -12.749 -15.160 23.303 1.00 93.19 150 ARG A N 1
ATOM 1100 C CA . ARG A 1 150 ? -12.651 -16.106 22.184 1.00 93.19 150 ARG A CA 1
ATOM 1101 C C . ARG A 1 150 ? -13.966 -16.153 21.417 1.00 93.19 150 ARG A C 1
ATOM 1103 O O . ARG A 1 150 ? -15.023 -16.057 22.022 1.00 93.19 150 ARG A O 1
ATOM 1110 N N . GLY A 1 151 ? -13.894 -16.386 20.112 1.00 91.94 151 GLY A N 1
ATOM 1111 C CA . GLY A 1 151 ? -15.061 -16.453 19.238 1.00 91.94 151 GLY A CA 1
ATOM 1112 C C . GLY A 1 151 ? -15.446 -15.093 18.666 1.00 91.94 151 GLY A C 1
ATOM 1113 O O . GLY A 1 151 ? -14.605 -14.201 18.526 1.00 91.94 151 GLY A O 1
ATOM 1114 N N . VAL A 1 152 ? -16.716 -14.967 18.292 1.00 93.19 152 VAL A N 1
ATOM 1115 C CA . VAL A 1 152 ? -17.281 -13.776 17.653 1.00 93.19 152 VAL A CA 1
ATOM 1116 C C . VAL A 1 152 ? -18.183 -13.045 18.627 1.00 93.19 152 VAL A C 1
ATOM 1118 O O . VAL A 1 152 ? -19.061 -13.654 19.233 1.00 93.19 152 VAL A O 1
ATOM 1121 N N . ILE A 1 153 ? -17.991 -11.736 18.738 1.00 95.00 153 ILE A N 1
ATOM 1122 C CA . ILE A 1 153 ? -18.914 -10.836 19.430 1.00 95.00 153 ILE A CA 1
ATOM 1123 C C . ILE A 1 153 ? -19.430 -9.788 18.462 1.00 95.00 153 ILE A C 1
ATOM 1125 O O . ILE A 1 153 ? -18.689 -9.352 17.580 1.00 95.00 153 ILE A O 1
ATOM 1129 N N . ARG A 1 154 ? -20.681 -9.363 18.636 1.00 95.75 154 ARG A N 1
ATOM 1130 C CA . ARG A 1 154 ? -21.236 -8.232 17.899 1.00 95.75 154 ARG A CA 1
ATOM 1131 C C . ARG A 1 154 ? -21.221 -6.976 18.757 1.00 95.75 154 ARG A C 1
ATOM 1133 O O . ARG A 1 154 ? -21.530 -7.026 19.942 1.00 95.75 154 ARG A O 1
ATOM 1140 N N . VAL A 1 155 ? -20.875 -5.863 18.123 1.00 96.88 155 VAL A N 1
ATOM 1141 C CA . VAL A 1 155 ? -21.002 -4.513 18.674 1.00 96.88 155 VAL A CA 1
ATOM 1142 C C . VAL A 1 155 ? -21.713 -3.643 17.643 1.00 96.88 155 VAL A C 1
ATOM 1144 O O . VAL A 1 155 ? -21.324 -3.623 16.471 1.00 96.88 155 VAL A O 1
ATOM 1147 N N . VAL A 1 156 ? -22.787 -2.973 18.051 1.00 96.81 156 VAL A N 1
ATOM 1148 C CA . VAL A 1 156 ? -23.571 -2.090 17.168 1.00 96.81 156 VAL A CA 1
ATOM 1149 C C . VAL A 1 156 ? -23.298 -0.621 17.422 1.00 96.81 156 VAL A C 1
ATOM 1151 O O . VAL A 1 156 ? -23.368 0.181 16.502 1.00 96.81 156 VAL A O 1
ATOM 1154 N N . ASP A 1 157 ? -22.974 -0.239 18.649 1.00 96.56 157 ASP A N 1
ATOM 1155 C CA . ASP A 1 157 ? -22.684 1.155 18.938 1.00 96.56 157 ASP A CA 1
ATOM 1156 C C . ASP A 1 157 ? -21.336 1.546 18.322 1.00 96.56 157 ASP A C 1
ATOM 1158 O O . ASP A 1 157 ? -20.320 0.887 18.582 1.00 96.56 157 ASP A O 1
ATOM 1162 N N . PRO A 1 158 ? -21.291 2.630 17.527 1.00 96.62 158 PRO A N 1
ATOM 1163 C CA . PRO A 1 158 ? -20.043 3.309 17.226 1.00 96.62 158 PRO A CA 1
ATOM 1164 C C . PRO A 1 158 ? -19.341 3.730 18.510 1.00 96.62 158 PRO A C 1
ATOM 1166 O O . PRO A 1 158 ? -19.946 3.754 19.582 1.00 96.62 158 PRO A O 1
ATOM 1169 N N . GLU A 1 159 ? -18.074 4.123 18.399 1.00 95.12 159 GLU A N 1
ATOM 1170 C CA . GLU A 1 159 ? -17.345 4.762 19.500 1.00 95.12 159 GLU A CA 1
ATOM 1171 C C . GLU A 1 159 ? -17.112 3.843 20.725 1.00 95.12 159 GLU A C 1
ATOM 1173 O O . GLU A 1 159 ? -16.566 4.265 21.745 1.00 95.12 159 GLU A O 1
ATOM 1178 N N . VAL A 1 160 ? -17.444 2.550 20.598 1.00 96.12 160 VAL A N 1
ATOM 1179 C CA . VAL A 1 160 ? -17.395 1.545 21.671 1.00 96.12 160 VAL A CA 1
ATOM 1180 C C . VAL A 1 160 ? -16.000 1.373 22.279 1.00 96.12 160 VAL A C 1
ATOM 1182 O O . VAL A 1 160 ? -15.857 1.102 23.471 1.00 96.12 160 VAL A O 1
ATOM 1185 N N . LEU A 1 161 ? -14.945 1.542 21.476 1.00 95.75 161 LEU A N 1
ATOM 1186 C CA . LEU A 1 161 ? -13.569 1.386 21.938 1.00 95.75 161 LEU A CA 1
ATOM 1187 C C . LEU A 1 161 ? -12.951 2.700 22.395 1.00 95.75 161 LEU A C 1
ATOM 1189 O O . LEU A 1 161 ? -12.084 2.657 23.260 1.00 95.75 161 LEU A O 1
ATOM 1193 N N . LEU A 1 162 ? -13.355 3.843 21.849 1.00 94.06 162 LEU A N 1
ATOM 1194 C CA . LEU A 1 162 ? -12.936 5.163 22.315 1.00 94.06 162 LEU A CA 1
ATOM 1195 C C . LEU A 1 162 ? -13.980 6.189 21.858 1.00 94.06 162 LEU A C 1
ATOM 1197 O O . LEU A 1 162 ? -14.093 6.392 20.644 1.00 94.06 162 LEU A O 1
ATOM 1201 N N . PRO A 1 163 ? -14.728 6.805 22.791 1.00 92.38 163 PRO A N 1
ATOM 1202 C CA . PRO A 1 163 ? -15.824 7.680 22.418 1.00 92.38 163 PRO A CA 1
ATOM 1203 C C . PRO A 1 163 ? -15.401 9.111 22.128 1.00 92.38 163 PRO A C 1
ATOM 1205 O O . PRO A 1 163 ? -14.358 9.576 22.596 1.00 92.38 163 PRO A O 1
ATOM 1208 N N . ARG A 1 164 ? -16.241 9.811 21.358 1.00 89.06 164 ARG A N 1
ATOM 1209 C CA . ARG A 1 164 ? -15.992 11.185 20.910 1.00 89.06 164 ARG A CA 1
ATOM 1210 C C . ARG A 1 164 ? -15.842 12.183 22.042 1.00 89.06 164 ARG A C 1
ATOM 1212 O O . ARG A 1 164 ? -15.045 13.108 21.952 1.00 89.06 164 ARG A O 1
ATOM 1219 N N . ASP A 1 165 ? -16.581 11.982 23.119 1.00 87.50 165 ASP A N 1
ATOM 1220 C CA . ASP A 1 165 ? -16.581 12.836 24.301 1.00 87.50 165 ASP A CA 1
ATOM 1221 C C . ASP A 1 165 ? -15.531 12.427 25.351 1.00 87.50 165 ASP A C 1
ATOM 1223 O O . ASP A 1 165 ? -15.544 12.933 26.479 1.00 87.50 165 ASP A O 1
ATOM 1227 N N . TYR A 1 166 ? -14.590 11.537 25.005 1.00 87.44 166 TYR A N 1
ATOM 1228 C CA . TYR A 1 166 ? -13.547 11.115 25.931 1.00 87.44 166 TYR A CA 1
ATOM 1229 C C . TYR A 1 166 ? -12.599 12.274 26.285 1.00 87.44 166 TYR A C 1
ATOM 1231 O O . TYR A 1 166 ? -11.681 12.618 25.540 1.00 87.44 166 TYR A O 1
ATOM 1239 N N . ALA A 1 167 ? -12.799 12.843 27.476 1.00 81.81 167 ALA A N 1
ATOM 1240 C CA . ALA A 1 167 ? -12.057 14.004 27.975 1.00 81.81 167 ALA A CA 1
ATOM 1241 C C . ALA A 1 167 ? -10.690 13.675 28.619 1.00 81.81 167 ALA A C 1
ATOM 1243 O O . 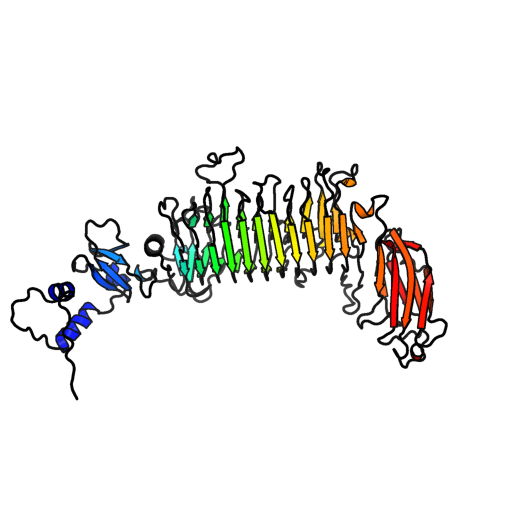ALA A 1 167 ? -9.958 14.581 29.022 1.00 81.81 167 ALA A O 1
ATOM 1244 N N . GLY A 1 168 ? -10.353 12.393 28.790 1.00 81.38 168 GLY A N 1
ATOM 1245 C CA . GLY A 1 168 ? -9.093 11.968 29.410 1.00 81.38 168 GLY A CA 1
ATOM 1246 C C . GLY A 1 168 ? -7.919 11.966 28.429 1.00 81.38 168 GLY A C 1
ATOM 1247 O O . GLY A 1 168 ? -8.122 11.925 27.230 1.00 81.38 168 GLY A O 1
ATOM 1248 N N . ASN A 1 169 ? -6.682 11.930 28.933 1.00 83.56 169 ASN A N 1
ATOM 1249 C CA . ASN A 1 169 ? -5.499 11.626 28.120 1.00 83.56 169 ASN A CA 1
ATOM 1250 C C . ASN A 1 169 ? -4.994 10.222 28.456 1.00 83.56 169 ASN A C 1
ATOM 1252 O O . ASN A 1 169 ? -4.652 9.941 29.609 1.00 83.56 169 ASN A O 1
ATOM 1256 N N . VAL A 1 170 ? -4.908 9.351 27.454 1.00 84.94 170 VAL A N 1
ATOM 1257 C CA . VAL A 1 170 ? -4.435 7.973 27.606 1.00 84.94 170 VAL A CA 1
ATOM 1258 C C . VAL A 1 170 ? -3.118 7.791 26.870 1.00 84.94 170 VAL A C 1
ATOM 1260 O O . VAL A 1 170 ? -2.924 8.251 25.750 1.00 84.94 170 VAL A O 1
ATOM 1263 N N . ASN A 1 171 ? -2.192 7.084 27.510 1.00 88.50 171 ASN A N 1
ATOM 1264 C CA . ASN A 1 171 ? -0.962 6.634 26.880 1.00 88.50 171 ASN A CA 1
ATOM 1265 C C . ASN A 1 171 ? -0.867 5.116 27.044 1.00 88.50 171 ASN A C 1
ATOM 1267 O O . ASN A 1 171 ? -0.850 4.632 28.178 1.00 88.50 171 ASN A O 1
ATOM 1271 N N . GLY A 1 172 ? -0.825 4.385 25.931 1.00 89.19 172 GLY A N 1
ATOM 1272 C CA . GLY A 1 172 ? -0.643 2.936 25.929 1.00 89.19 172 GLY A CA 1
ATOM 1273 C C . GLY A 1 172 ? -1.929 2.112 26.037 1.00 89.19 172 GLY A C 1
ATOM 1274 O O . GLY A 1 172 ? -1.890 1.061 26.674 1.00 89.19 172 GLY A O 1
ATOM 1275 N N . PHE A 1 173 ? -3.065 2.553 25.477 1.00 94.69 173 PHE A N 1
ATOM 1276 C CA . PHE A 1 173 ? -4.272 1.709 25.437 1.00 94.69 173 PHE A CA 1
ATOM 1277 C C . PHE A 1 173 ? -4.017 0.476 24.566 1.00 94.69 173 PHE A C 1
ATOM 1279 O O . PHE A 1 173 ? -3.605 0.622 23.417 1.00 94.69 173 PHE A O 1
ATOM 1286 N N . LYS A 1 174 ? -4.260 -0.730 25.094 1.00 97.44 174 LYS A N 1
ATOM 1287 C CA . LYS A 1 174 ? -4.006 -1.980 24.366 1.00 97.44 174 LYS A CA 1
ATOM 1288 C C . LYS A 1 174 ? -5.279 -2.793 24.202 1.00 97.44 174 LYS A C 1
ATOM 1290 O O . LYS A 1 174 ? -6.015 -2.969 25.166 1.00 97.44 174 LYS A O 1
ATOM 1295 N N . ILE A 1 175 ? -5.484 -3.336 23.011 1.00 98.25 175 ILE A N 1
ATOM 1296 C CA . ILE A 1 175 ? -6.545 -4.274 22.659 1.00 98.25 175 ILE A CA 1
ATOM 1297 C C . ILE A 1 175 ? -5.866 -5.574 22.244 1.00 98.25 175 ILE A C 1
ATOM 1299 O O . ILE A 1 175 ? -5.043 -5.583 21.328 1.00 98.25 175 ILE A O 1
ATOM 1303 N N . ARG A 1 176 ? -6.204 -6.673 22.911 1.00 98.06 176 ARG A N 1
ATOM 1304 C CA . ARG A 1 176 ? -5.620 -7.985 22.652 1.00 98.06 176 ARG A CA 1
ATOM 1305 C C . ARG A 1 176 ? -6.710 -9.020 22.437 1.00 98.06 176 ARG A C 1
ATOM 1307 O O . ARG A 1 176 ? -7.618 -9.141 23.249 1.00 98.06 176 ARG A O 1
ATOM 1314 N N . GLY A 1 177 ? -6.609 -9.781 21.361 1.00 97.56 177 GLY A N 1
ATOM 1315 C CA . GLY A 1 177 ? -7.373 -11.005 21.179 1.00 97.56 177 GLY A CA 1
ATOM 1316 C C . GLY A 1 177 ? -6.519 -12.254 21.383 1.00 97.56 177 GLY A C 1
ATOM 1317 O O . GLY A 1 177 ? -5.376 -12.201 21.832 1.00 97.56 177 GLY A O 1
ATOM 1318 N N . HIS A 1 178 ? -7.094 -13.407 21.060 1.00 94.25 178 HIS A N 1
ATOM 1319 C CA . HIS A 1 178 ? -6.432 -14.702 21.218 1.00 94.25 178 HIS A CA 1
ATOM 1320 C C . HIS A 1 178 ? -5.666 -15.163 19.968 1.00 94.25 178 HIS A C 1
ATOM 1322 O O . HIS A 1 178 ? -4.759 -15.986 20.064 1.00 94.25 178 HIS A O 1
ATOM 1328 N N . SER A 1 179 ? -6.079 -14.692 18.793 1.00 92.50 179 SER A N 1
ATOM 1329 C CA . SER A 1 179 ? -5.405 -14.790 17.492 1.00 92.50 179 SER A CA 1
ATOM 1330 C C . SER A 1 179 ? -6.260 -14.050 16.458 1.00 92.50 179 SER A C 1
ATOM 1332 O O . SER A 1 179 ? -7.445 -13.808 16.703 1.00 92.50 179 SER A O 1
ATOM 1334 N N . MET A 1 180 ? -5.715 -13.777 15.267 1.00 89.31 180 MET A N 1
ATOM 1335 C CA . MET A 1 180 ? -6.454 -13.122 14.171 1.00 89.31 180 MET A CA 1
ATOM 1336 C C . MET A 1 180 ? -7.825 -13.746 13.878 1.00 89.31 180 MET A C 1
ATOM 1338 O O . MET A 1 180 ? -8.728 -13.039 13.470 1.00 89.31 180 MET A O 1
ATOM 1342 N N . MET A 1 181 ? -8.018 -15.051 14.082 1.00 86.88 181 MET A N 1
ATOM 1343 C CA . MET A 1 181 ? -9.338 -15.689 13.929 1.00 86.88 181 MET A CA 1
ATOM 1344 C C . MET A 1 181 ? -9.929 -16.195 15.248 1.00 86.88 181 MET A C 1
ATOM 1346 O O . MET A 1 181 ? -11.042 -16.708 15.267 1.00 86.88 181 MET A O 1
ATOM 1350 N N . GLY A 1 182 ? -9.187 -16.072 16.348 1.00 90.69 182 GLY A N 1
ATOM 1351 C CA . GLY A 1 182 ? -9.597 -16.529 17.671 1.00 90.69 182 GLY A CA 1
ATOM 1352 C C . GLY A 1 182 ? -10.462 -15.521 18.413 1.00 90.69 182 GLY A C 1
ATOM 1353 O O . GLY A 1 182 ? -11.268 -15.946 19.230 1.00 90.69 182 GLY A O 1
ATOM 1354 N N . SER A 1 183 ? -10.311 -14.227 18.126 1.00 95.44 183 SER A N 1
ATOM 1355 C CA . SER A 1 183 ? -11.135 -13.150 18.682 1.00 95.44 183 SER A CA 1
ATOM 1356 C C . SER A 1 183 ? -11.600 -12.236 17.556 1.00 95.44 183 SER A C 1
ATOM 1358 O O . SER A 1 183 ? -10.785 -11.548 16.939 1.00 95.44 183 SER A O 1
ATOM 1360 N N . VAL A 1 184 ? -12.904 -12.239 17.288 1.00 94.81 184 VAL A N 1
ATOM 1361 C CA . VAL A 1 184 ? -13.521 -11.489 16.192 1.00 94.81 184 VAL A CA 1
ATOM 1362 C C . VAL A 1 184 ? -14.534 -10.506 16.759 1.00 94.81 184 VAL A C 1
ATOM 1364 O O . VAL A 1 184 ? -15.482 -10.899 17.435 1.00 94.81 184 VAL A O 1
ATOM 1367 N N . VAL A 1 185 ? -14.352 -9.228 16.444 1.00 96.31 185 VAL A N 1
ATOM 1368 C CA . VAL A 1 185 ? -15.334 -8.181 16.718 1.00 96.31 185 VAL A CA 1
ATOM 1369 C C . VAL A 1 185 ? -16.090 -7.893 15.429 1.00 96.31 185 VAL A C 1
ATOM 1371 O O . VAL A 1 185 ? -15.512 -7.408 14.457 1.00 96.31 185 VAL A O 1
ATOM 1374 N N . PHE A 1 186 ? -17.375 -8.226 15.415 1.00 95.62 186 PHE A N 1
ATOM 1375 C CA . PHE A 1 186 ? -18.293 -7.949 14.322 1.00 95.62 186 PHE A CA 1
ATOM 1376 C C . PHE A 1 186 ? -18.972 -6.598 14.568 1.00 95.62 186 PHE A C 1
ATOM 1378 O O . PHE A 1 186 ? -19.895 -6.487 15.375 1.00 95.62 186 PHE A O 1
ATOM 1385 N N . TYR A 1 187 ? -18.488 -5.560 13.893 1.00 96.69 187 TYR A N 1
ATOM 1386 C CA . TYR A 1 187 ? -19.027 -4.210 13.976 1.00 96.69 187 TYR A CA 1
ATOM 1387 C C . TYR A 1 187 ? -20.190 -4.035 13.001 1.00 96.69 187 TYR A C 1
ATOM 1389 O O . TYR A 1 187 ? -20.025 -4.178 11.786 1.00 96.69 187 TYR A O 1
ATOM 1397 N N . GLN A 1 188 ? -21.367 -3.722 13.533 1.00 94.94 188 GLN A N 1
ATOM 1398 C CA . GLN A 1 188 ? -22.593 -3.564 12.755 1.00 94.94 188 GLN A CA 1
ATOM 1399 C C . GLN A 1 188 ? -23.340 -2.301 13.197 1.00 94.94 188 GLN A C 1
ATOM 1401 O O . GLN A 1 188 ? -24.371 -2.411 13.867 1.00 94.94 188 GLN A O 1
ATOM 1406 N N . PRO A 1 189 ? -22.825 -1.105 12.854 1.00 95.25 189 PRO A N 1
ATOM 1407 C CA . PRO A 1 189 ? -23.472 0.137 13.233 1.00 95.25 189 PRO A CA 1
ATOM 1408 C C . PRO A 1 189 ? -24.896 0.227 12.682 1.00 95.25 189 PRO A C 1
ATOM 1410 O O . PRO A 1 189 ? -25.155 -0.274 11.580 1.00 95.25 189 PRO A O 1
ATOM 1413 N N . PRO A 1 190 ? -25.830 0.839 13.435 1.00 93.56 190 PRO A N 1
ATOM 1414 C CA . PRO A 1 190 ? -27.204 0.997 12.991 1.00 93.56 190 PRO A CA 1
ATOM 1415 C C . PRO A 1 190 ? -27.290 1.936 11.783 1.00 93.56 190 PRO A C 1
ATOM 1417 O O . PRO A 1 190 ? -26.410 2.768 11.547 1.00 93.56 190 PRO A O 1
ATOM 1420 N N . LEU A 1 191 ? -28.399 1.826 11.048 1.00 92.38 191 LEU A N 1
ATOM 1421 C CA . LEU A 1 191 ? -28.713 2.702 9.920 1.00 92.38 191 LEU A CA 1
ATOM 1422 C C . LEU A 1 191 ? -28.625 4.185 10.333 1.00 92.38 191 LEU A C 1
ATOM 1424 O O . LEU A 1 191 ? -29.157 4.573 11.375 1.00 92.38 191 LEU A O 1
ATOM 1428 N N . GLY A 1 192 ? -27.981 5.010 9.509 1.00 93.50 192 GLY A N 1
ATOM 1429 C CA . GLY A 1 192 ? -27.722 6.428 9.769 1.00 93.50 192 GLY A CA 1
ATOM 1430 C C . GLY A 1 192 ? -26.473 6.718 10.611 1.00 93.50 192 GLY A C 1
ATOM 1431 O O . GLY A 1 192 ? -26.160 7.889 10.826 1.00 93.50 192 GLY A O 1
ATOM 1432 N N . ARG A 1 193 ? -25.763 5.691 11.098 1.00 94.19 193 ARG A N 1
ATOM 1433 C CA . ARG A 1 193 ? -24.476 5.813 11.811 1.00 94.19 193 ARG A CA 1
ATOM 1434 C C . ARG A 1 193 ? -23.377 4.948 11.189 1.00 94.19 193 ARG A C 1
ATOM 1436 O O . ARG A 1 193 ? -22.380 4.647 11.837 1.00 94.19 193 ARG A O 1
ATOM 1443 N N . GLU A 1 194 ? -23.545 4.541 9.936 1.00 93.12 194 GLU A N 1
ATOM 1444 C CA . GLU A 1 194 ? -22.666 3.603 9.236 1.00 93.12 194 GLU A CA 1
ATOM 1445 C C . GLU A 1 194 ? -21.236 4.125 9.122 1.00 93.12 194 GLU A C 1
ATOM 1447 O O . GLU A 1 194 ? -20.292 3.355 9.215 1.00 93.12 194 GLU A O 1
ATOM 1452 N N . THR A 1 195 ? -21.073 5.435 8.945 1.00 93.06 195 THR A N 1
ATOM 1453 C CA . THR A 1 195 ? -19.769 6.091 8.780 1.00 93.06 195 THR A CA 1
ATOM 1454 C C . THR A 1 195 ? -19.120 6.496 10.100 1.00 93.06 195 THR A C 1
ATOM 1456 O O . THR A 1 195 ? -18.085 7.170 10.088 1.00 93.06 195 THR A O 1
ATOM 1459 N N . GLU A 1 196 ? -19.735 6.160 11.236 1.00 93.94 196 GLU A N 1
ATOM 1460 C CA . GLU A 1 196 ? -19.162 6.457 12.543 1.00 93.94 196 GLU A CA 1
ATOM 1461 C C . GLU A 1 196 ? -18.132 5.390 12.940 1.00 93.94 196 GLU A C 1
ATOM 1463 O O . GLU A 1 196 ? -18.356 4.196 12.709 1.00 93.94 196 GLU A O 1
ATOM 1468 N N . PRO A 1 197 ? -16.975 5.793 13.492 1.00 95.56 197 PRO A N 1
ATOM 1469 C CA . PRO A 1 197 ? -15.872 4.884 13.765 1.00 95.56 197 PRO A CA 1
ATOM 1470 C C . PRO A 1 197 ? -16.069 4.106 15.069 1.00 95.56 197 PRO A C 1
ATOM 1472 O O . PRO A 1 197 ? -16.748 4.568 15.982 1.00 95.56 197 PRO A O 1
ATOM 1475 N N . MET A 1 198 ? -15.393 2.964 15.220 1.00 96.25 198 MET A N 1
ATOM 1476 C CA . MET A 1 198 ? -15.287 2.289 16.526 1.00 96.25 198 MET A CA 1
ATOM 1477 C C . MET A 1 198 ? -14.366 3.041 17.498 1.00 96.25 198 MET A C 1
ATOM 1479 O O . MET A 1 198 ? -14.542 2.962 18.716 1.00 96.25 198 MET A O 1
ATOM 1483 N N . ILE A 1 199 ? -13.354 3.720 16.951 1.00 94.69 199 ILE A N 1
ATOM 1484 C CA . ILE A 1 199 ? -12.356 4.500 17.686 1.00 94.69 199 ILE A CA 1
ATOM 1485 C C . ILE A 1 199 ? -12.395 5.931 17.167 1.00 94.69 199 ILE A C 1
ATOM 1487 O O . ILE A 1 199 ? -12.014 6.195 16.023 1.00 94.69 199 ILE A O 1
ATOM 1491 N N . TRP A 1 200 ? -12.818 6.843 18.031 1.00 91.81 200 TRP A N 1
ATOM 1492 C CA . TRP A 1 200 ? -12.812 8.271 17.775 1.00 91.81 200 TRP A CA 1
ATOM 1493 C C . TRP A 1 200 ? -11.632 8.921 18.501 1.00 91.81 200 TRP A C 1
ATOM 1495 O O . TRP A 1 200 ? -11.622 9.024 19.726 1.00 91.81 200 TRP A O 1
ATOM 1505 N N . LEU A 1 201 ? -10.602 9.309 17.748 1.00 88.38 201 LEU A N 1
ATOM 1506 C CA . LEU A 1 201 ? -9.342 9.813 18.288 1.00 88.38 201 LEU A CA 1
ATOM 1507 C C . LEU A 1 201 ? -9.183 11.318 18.059 1.00 88.38 201 LEU A C 1
ATOM 1509 O O . LEU A 1 201 ? -8.860 11.744 16.953 1.00 88.38 201 LEU A O 1
ATOM 1513 N N . ASP A 1 202 ? -9.306 12.090 19.139 1.00 83.62 202 ASP A N 1
ATOM 1514 C CA . ASP A 1 202 ? -9.097 13.545 19.169 1.00 83.62 202 ASP A CA 1
ATOM 1515 C C . ASP A 1 202 ? -7.847 13.918 19.978 1.00 83.62 202 ASP A C 1
ATOM 1517 O O . ASP A 1 202 ? -7.910 14.569 21.020 1.00 83.62 202 ASP A O 1
ATOM 1521 N N . ASN A 1 203 ? -6.681 13.407 19.567 1.00 79.06 203 ASN A N 1
ATOM 1522 C CA . ASN A 1 203 ? -5.381 13.633 20.235 1.00 79.06 203 ASN A CA 1
ATOM 1523 C C . ASN A 1 203 ? -5.314 13.261 21.726 1.00 79.06 203 ASN A C 1
ATOM 1525 O O . ASN A 1 203 ? -4.360 13.606 22.424 1.00 79.06 203 ASN A O 1
ATOM 1529 N N . ASN A 1 204 ? -6.318 12.539 22.206 1.00 81.69 204 ASN A N 1
ATOM 1530 C CA . ASN A 1 204 ? -6.498 12.135 23.590 1.00 81.69 204 ASN A CA 1
ATOM 1531 C C . ASN A 1 204 ? -5.894 10.747 23.875 1.00 81.69 204 ASN A C 1
ATOM 1533 O O . ASN A 1 204 ? -5.931 10.265 25.009 1.00 81.69 204 ASN A O 1
ATOM 1537 N N . LEU A 1 205 ? -5.299 10.104 22.863 1.00 87.06 205 LEU A N 1
ATOM 1538 C CA . LEU A 1 205 ? -4.637 8.809 22.974 1.00 87.06 205 LEU A CA 1
ATOM 1539 C C . LEU A 1 205 ? -3.317 8.773 22.192 1.00 87.06 205 LEU A C 1
ATOM 1541 O O . LEU A 1 205 ? -3.273 9.005 20.988 1.00 87.06 205 LEU A O 1
ATOM 1545 N N . VAL A 1 206 ? -2.250 8.370 22.881 1.00 89.12 206 VAL A N 1
ATOM 1546 C CA . VAL A 1 206 ? -0.938 8.033 22.308 1.00 89.12 206 VAL A CA 1
ATOM 1547 C C . VAL A 1 206 ? -0.665 6.553 22.560 1.00 89.12 206 VAL A C 1
ATOM 1549 O O . VAL A 1 206 ? -1.004 6.028 23.620 1.00 89.12 206 VAL A O 1
ATOM 1552 N N . GLY A 1 207 ? -0.038 5.856 21.614 1.00 91.06 207 GLY A N 1
ATOM 1553 C CA . GLY A 1 207 ? 0.384 4.471 21.834 1.00 91.06 207 GLY A CA 1
ATOM 1554 C C . GLY A 1 207 ? -0.767 3.463 21.880 1.00 91.06 207 GLY A C 1
ATOM 1555 O O . GLY A 1 207 ? -0.755 2.570 22.722 1.00 91.06 207 GLY A O 1
ATOM 1556 N N . LEU A 1 208 ? -1.774 3.613 21.012 1.00 94.19 208 LEU A N 1
ATOM 1557 C CA . LEU A 1 208 ? -2.776 2.555 20.802 1.00 94.19 208 LEU A CA 1
ATOM 1558 C C . LEU A 1 208 ? -2.080 1.295 20.283 1.00 94.19 208 LEU A C 1
ATOM 1560 O O . LEU A 1 208 ? -1.426 1.355 19.245 1.00 94.19 208 LEU A O 1
ATOM 1564 N N . GLU A 1 209 ? -2.260 0.166 20.956 1.00 97.25 209 GLU A N 1
ATOM 1565 C CA . GLU A 1 209 ? -1.752 -1.130 20.512 1.00 97.25 209 GLU A CA 1
ATOM 1566 C C . GLU A 1 209 ? -2.910 -2.100 20.247 1.00 97.25 209 GLU A C 1
ATOM 1568 O O . GLU A 1 209 ? -3.692 -2.378 21.148 1.00 97.25 209 GLU A O 1
ATOM 1573 N N . GLY A 1 210 ? -3.023 -2.641 19.035 1.00 97.88 210 GLY A N 1
ATOM 1574 C CA . GLY A 1 210 ? -3.966 -3.712 18.696 1.00 97.88 210 GLY A CA 1
ATOM 1575 C C . GLY A 1 210 ? -3.230 -5.003 18.349 1.00 97.88 210 GLY A C 1
ATOM 1576 O O . GLY A 1 210 ? -2.268 -4.968 17.580 1.00 97.88 210 GLY A O 1
ATOM 1577 N N . GLN A 1 211 ? -3.654 -6.144 18.896 1.00 98.31 211 GLN A N 1
ATOM 1578 C CA . GLN A 1 211 ? -2.973 -7.415 18.658 1.00 98.31 211 GLN A CA 1
ATOM 1579 C C . GLN A 1 211 ? -3.915 -8.620 18.617 1.00 98.31 211 GLN A C 1
ATOM 1581 O O . GLN A 1 211 ? -4.827 -8.721 19.433 1.00 98.31 211 GLN A O 1
ATOM 1586 N N . ASP A 1 212 ? -3.620 -9.578 17.732 1.00 98.00 212 ASP A N 1
ATOM 1587 C CA . ASP A 1 212 ? -4.200 -10.930 17.744 1.00 98.00 212 ASP A CA 1
ATOM 1588 C C . ASP A 1 212 ? -5.731 -10.963 17.666 1.00 98.00 212 ASP A C 1
ATOM 1590 O O . ASP A 1 212 ? -6.386 -11.728 18.373 1.00 98.00 212 ASP A O 1
ATOM 1594 N N . CYS A 1 213 ? -6.322 -10.145 16.800 1.00 97.12 213 CYS A N 1
ATOM 1595 C CA . CYS A 1 213 ? -7.772 -10.078 16.639 1.00 97.12 213 CYS A CA 1
ATOM 1596 C C . CYS A 1 213 ? -8.189 -9.756 15.202 1.00 97.12 213 CYS A C 1
ATOM 1598 O O . CYS A 1 213 ? -7.372 -9.384 14.358 1.00 97.12 213 CYS A O 1
ATOM 1600 N N . ARG A 1 214 ? -9.485 -9.897 14.930 1.00 96.25 214 ARG A N 1
ATOM 1601 C CA . ARG A 1 214 ? -10.124 -9.474 13.684 1.00 96.25 214 ARG A CA 1
ATOM 1602 C C . ARG A 1 214 ? -11.238 -8.486 13.965 1.00 96.25 214 ARG A C 1
ATOM 1604 O O . ARG A 1 214 ? -12.054 -8.709 14.857 1.00 96.25 214 ARG A O 1
ATOM 1611 N N . PHE A 1 215 ? -11.310 -7.460 13.131 1.00 96.56 215 PHE A N 1
ATOM 1612 C CA . PHE A 1 215 ? -12.438 -6.551 13.022 1.00 96.56 215 PHE A CA 1
ATOM 1613 C C . PHE A 1 215 ? -13.164 -6.834 11.710 1.00 96.56 215 PHE A C 1
ATOM 1615 O O . PHE A 1 215 ? -12.607 -6.701 10.618 1.00 96.56 215 PHE A O 1
ATOM 1622 N N . MET A 1 216 ? -14.421 -7.247 11.812 1.00 94.12 216 MET A N 1
ATOM 1623 C CA . MET A 1 216 ? -15.263 -7.554 10.664 1.00 94.12 216 MET A CA 1
ATOM 1624 C C . MET A 1 216 ? -16.464 -6.621 10.622 1.00 94.12 216 MET A C 1
ATOM 1626 O O . MET A 1 216 ? -16.985 -6.242 11.664 1.00 94.12 216 MET A O 1
ATOM 1630 N N . THR A 1 217 ? -16.944 -6.299 9.426 1.00 93.56 217 THR A N 1
ATOM 1631 C CA . THR A 1 217 ? -18.231 -5.622 9.251 1.00 93.56 217 THR A CA 1
ATOM 1632 C C . THR A 1 217 ? -18.937 -6.073 7.977 1.00 93.56 217 THR A C 1
ATOM 1634 O O . THR A 1 217 ? -18.290 -6.425 6.993 1.00 93.56 217 THR A O 1
ATOM 1637 N N . GLN A 1 218 ? -20.266 -6.041 7.982 1.00 91.31 218 GLN A N 1
ATOM 1638 C CA . GLN A 1 218 ? -21.092 -6.104 6.770 1.00 91.31 218 GLN A CA 1
ATOM 1639 C C . GLN A 1 218 ? -21.826 -4.789 6.493 1.00 91.31 218 GLN A C 1
ATOM 1641 O O . GLN A 1 218 ? -22.621 -4.698 5.557 1.00 91.31 218 GLN A O 1
ATOM 1646 N N . THR A 1 219 ? -21.563 -3.763 7.300 1.00 92.19 219 THR A N 1
ATOM 1647 C CA . THR A 1 219 ? -22.124 -2.440 7.082 1.00 92.19 219 THR A CA 1
ATOM 1648 C C . THR A 1 219 ? -21.251 -1.707 6.070 1.00 92.19 219 THR A C 1
ATOM 1650 O O . THR A 1 219 ? -20.078 -1.418 6.317 1.00 92.19 219 THR A O 1
ATOM 1653 N N . ALA A 1 220 ? -21.801 -1.436 4.888 1.00 90.69 220 ALA A N 1
ATOM 1654 C CA . ALA A 1 220 ? -21.128 -0.606 3.895 1.00 90.69 220 ALA A CA 1
ATOM 1655 C C . ALA A 1 220 ? -20.909 0.807 4.461 1.00 90.69 220 ALA A C 1
ATOM 1657 O O . ALA A 1 220 ? -21.794 1.357 5.109 1.00 90.69 220 ALA A O 1
ATOM 1658 N N . GLY A 1 221 ? -19.735 1.393 4.226 1.00 91.94 221 GLY A N 1
ATOM 1659 C CA . GLY A 1 221 ? -19.383 2.710 4.776 1.00 91.94 221 GLY A CA 1
ATOM 1660 C C . GLY A 1 221 ? -18.716 2.674 6.155 1.00 91.94 221 GLY A C 1
ATOM 1661 O O . GLY A 1 221 ? -18.193 3.701 6.578 1.00 91.94 221 GLY A O 1
ATOM 1662 N N . ALA A 1 222 ? -18.666 1.510 6.815 1.00 95.44 222 ALA A N 1
ATOM 1663 C CA . ALA A 1 222 ? -18.038 1.353 8.124 1.00 95.44 222 ALA A CA 1
ATOM 1664 C C . ALA A 1 222 ? -16.579 1.829 8.148 1.00 95.44 222 ALA A C 1
ATOM 1666 O O . ALA A 1 222 ? -15.783 1.535 7.244 1.00 95.44 222 ALA A O 1
ATOM 1667 N N . VAL A 1 223 ? -16.244 2.534 9.229 1.00 95.94 223 VAL A N 1
ATOM 1668 C CA . VAL A 1 223 ? -14.919 3.089 9.524 1.00 95.94 223 VAL A CA 1
ATOM 1669 C C . VAL A 1 223 ? -14.396 2.427 10.790 1.00 95.94 223 VAL A C 1
ATOM 1671 O O . VAL A 1 223 ? -15.103 2.365 11.793 1.00 95.94 223 VAL A O 1
ATOM 1674 N N . PHE A 1 224 ? -13.172 1.904 10.778 1.00 97.19 224 PHE A N 1
ATOM 1675 C CA . PHE A 1 224 ? -12.606 1.323 11.997 1.00 97.19 224 PHE A CA 1
ATOM 1676 C C . PHE A 1 224 ? -12.155 2.425 12.967 1.00 97.19 224 PHE A C 1
ATOM 1678 O O . PHE A 1 224 ? -12.571 2.449 14.128 1.00 97.19 224 PHE A O 1
ATOM 1685 N N . MET A 1 225 ? -11.361 3.379 12.483 1.00 94.50 225 MET A N 1
ATOM 1686 C CA . MET A 1 225 ? -10.799 4.453 13.295 1.00 94.50 225 MET A CA 1
ATOM 1687 C C . MET A 1 225 ? -10.812 5.783 12.543 1.00 94.50 225 MET A C 1
ATOM 1689 O O . MET A 1 225 ? -10.368 5.852 11.398 1.00 94.50 225 MET A O 1
ATOM 1693 N N . ARG A 1 226 ? -11.260 6.844 13.221 1.00 91.00 226 ARG A N 1
ATOM 1694 C CA . ARG A 1 226 ? -11.118 8.234 12.770 1.00 91.00 226 ARG A CA 1
ATOM 1695 C C . ARG A 1 226 ? -10.190 8.960 13.729 1.00 91.00 226 ARG A C 1
ATOM 1697 O O . ARG A 1 226 ? -10.413 8.946 14.937 1.00 91.00 226 ARG A O 1
ATOM 1704 N N . SER A 1 227 ? -9.160 9.587 13.188 1.00 87.62 227 SER A N 1
ATOM 1705 C CA . SER A 1 227 ? -8.208 10.423 13.909 1.00 87.62 227 SER A CA 1
ATOM 1706 C C . SER A 1 227 ? -8.277 11.841 13.355 1.00 87.62 227 SER A C 1
ATOM 1708 O O . SER A 1 227 ? -8.272 12.040 12.137 1.00 87.62 227 SER A O 1
ATOM 1710 N N . TYR A 1 228 ? -8.394 12.820 14.247 1.00 81.12 228 TYR A N 1
ATOM 1711 C CA . TYR A 1 228 ? -8.452 14.236 13.898 1.00 81.12 228 TYR A CA 1
ATOM 1712 C C . TYR A 1 228 ? -7.856 15.122 15.012 1.00 81.12 228 TYR A C 1
ATOM 1714 O O . TYR A 1 228 ? -7.523 14.667 16.110 1.00 81.12 228 TYR A O 1
ATOM 1722 N N . GLY A 1 229 ? -7.714 16.412 14.706 1.00 67.25 229 GLY A N 1
ATOM 1723 C CA . GLY A 1 229 ? -7.372 17.485 15.641 1.00 67.25 229 GLY A CA 1
ATOM 1724 C C . GLY A 1 229 ? -5.955 18.047 15.455 1.00 67.25 229 GLY A C 1
ATOM 1725 O O . GLY A 1 229 ? -5.396 17.963 14.367 1.00 67.25 229 GLY A O 1
ATOM 1726 N N . ALA A 1 230 ? -5.419 18.737 16.469 1.00 63.16 230 ALA A N 1
ATOM 1727 C CA . ALA A 1 230 ? -4.192 19.543 16.368 1.00 63.16 230 ALA A CA 1
ATOM 1728 C C . ALA A 1 230 ? -3.037 19.099 17.287 1.00 63.16 230 ALA A C 1
ATOM 1730 O O . ALA A 1 230 ? -2.118 19.884 17.550 1.00 63.16 230 ALA A O 1
ATOM 1731 N N . GLY A 1 231 ? -3.104 17.875 17.810 1.00 64.19 231 GLY A N 1
ATOM 1732 C CA . GLY A 1 231 ? -2.235 17.373 18.873 1.00 64.19 231 GLY A CA 1
ATOM 1733 C C . GLY A 1 231 ? -1.363 16.181 18.473 1.00 64.19 231 GLY A C 1
ATOM 1734 O O . GLY A 1 231 ? -0.994 16.007 17.318 1.00 64.19 231 GLY A O 1
ATOM 1735 N N . VAL A 1 232 ? -0.949 15.401 19.474 1.00 69.56 232 VAL A N 1
ATOM 1736 C CA . VAL A 1 232 ? 0.001 14.289 19.326 1.00 69.56 232 VAL A CA 1
ATOM 1737 C C . VAL A 1 232 ? -0.773 12.973 19.278 1.00 69.56 232 VAL A C 1
ATOM 1739 O O . VAL A 1 232 ? -1.272 12.521 20.303 1.00 69.56 232 VAL A O 1
ATOM 1742 N N . SER A 1 233 ? -0.822 12.332 18.111 1.00 79.56 233 SER A N 1
ATOM 1743 C CA . SER A 1 233 ? -1.467 11.032 17.875 1.00 79.56 233 SER A CA 1
ATOM 1744 C C . SER A 1 233 ? -0.423 10.001 17.426 1.00 79.56 233 SER A C 1
ATOM 1746 O O . SER A 1 233 ? -0.443 9.503 16.305 1.00 79.56 233 SER A O 1
ATOM 1748 N N . GLN A 1 234 ? 0.564 9.715 18.274 1.00 85.50 234 GLN A N 1
ATOM 1749 C CA . GLN A 1 234 ? 1.776 8.995 17.862 1.00 85.50 234 GLN A CA 1
ATOM 1750 C C . GLN A 1 234 ? 1.859 7.557 18.390 1.00 85.50 234 GLN A C 1
ATOM 1752 O O . GLN A 1 234 ? 1.204 7.173 19.362 1.00 85.50 234 GLN A O 1
ATOM 1757 N N . ARG A 1 235 ? 2.777 6.789 17.791 1.00 88.50 235 ARG A N 1
ATOM 1758 C CA . ARG A 1 235 ? 3.203 5.445 18.213 1.00 88.50 235 ARG A CA 1
ATOM 1759 C C . ARG A 1 235 ? 2.089 4.400 18.246 1.00 88.50 235 ARG A C 1
ATOM 1761 O O . ARG A 1 235 ? 2.153 3.470 19.048 1.00 88.50 235 ARG A O 1
ATOM 1768 N N . HIS A 1 236 ? 1.082 4.530 17.392 1.00 93.94 236 HIS A N 1
ATOM 1769 C CA . HIS A 1 236 ? 0.054 3.505 17.269 1.00 93.94 236 HIS A CA 1
ATOM 1770 C C . HIS A 1 236 ? 0.641 2.265 16.581 1.00 93.94 236 HIS A C 1
ATOM 1772 O O . HIS A 1 236 ? 1.392 2.375 15.608 1.00 93.94 236 HIS A O 1
ATOM 1778 N N . ARG A 1 237 ? 0.327 1.070 17.085 1.00 97.00 237 ARG A N 1
ATOM 1779 C CA . ARG A 1 237 ? 0.848 -0.195 16.561 1.00 97.00 237 ARG A CA 1
ATOM 1780 C C . ARG A 1 237 ? -0.243 -1.246 16.469 1.00 97.00 237 ARG A C 1
ATOM 1782 O O . ARG A 1 237 ? -0.915 -1.539 17.447 1.00 97.00 237 ARG A O 1
ATOM 1789 N N . PHE A 1 238 ? -0.353 -1.890 15.320 1.00 98.25 238 PHE A N 1
ATOM 1790 C CA . PHE A 1 238 ? -1.232 -3.028 15.109 1.00 98.25 238 PHE A CA 1
ATOM 1791 C C . PHE A 1 238 ? -0.395 -4.215 14.657 1.00 98.25 238 PHE A C 1
ATOM 1793 O O . PHE A 1 238 ? 0.392 -4.102 13.717 1.00 98.25 238 PHE A O 1
ATOM 1800 N N . GLN A 1 239 ? -0.528 -5.347 15.343 1.00 98.31 239 GLN A N 1
ATOM 1801 C CA . GLN A 1 239 ? 0.253 -6.543 15.060 1.00 98.31 239 GLN A CA 1
ATOM 1802 C C . GLN A 1 239 ? -0.650 -7.770 14.968 1.00 98.31 239 GLN A C 1
ATOM 1804 O O . GLN A 1 239 ? -1.307 -8.115 15.944 1.00 98.31 239 GLN A O 1
ATOM 1809 N N . ARG A 1 240 ? -0.641 -8.478 13.831 1.00 98.12 240 ARG A N 1
ATOM 1810 C CA . ARG A 1 240 ? -1.544 -9.624 13.602 1.00 98.12 240 ARG A CA 1
ATOM 1811 C C . ARG A 1 240 ? -3.008 -9.230 13.833 1.00 98.12 240 ARG A C 1
ATOM 1813 O O . ARG A 1 240 ? -3.712 -9.840 14.637 1.00 98.12 240 ARG A O 1
ATOM 1820 N N . VAL A 1 241 ? -3.428 -8.166 13.152 1.00 98.25 241 VAL A N 1
ATOM 1821 C CA . VAL A 1 241 ? -4.816 -7.695 13.123 1.00 98.25 241 VAL A CA 1
ATOM 1822 C C . VAL A 1 241 ? -5.371 -7.880 11.715 1.00 98.25 241 VAL A C 1
ATOM 1824 O O . VAL A 1 241 ? -4.670 -7.614 10.738 1.00 98.25 241 VAL A O 1
ATOM 1827 N N . ASP A 1 242 ? -6.606 -8.366 11.618 1.00 96.38 242 ASP A N 1
ATOM 1828 C CA . ASP A 1 242 ? -7.316 -8.572 10.352 1.00 96.38 242 ASP A CA 1
ATOM 1829 C C . ASP A 1 242 ? -8.520 -7.631 10.220 1.00 96.38 242 ASP A C 1
ATOM 1831 O O . ASP A 1 242 ? -9.333 -7.547 11.140 1.00 96.38 242 ASP A O 1
ATOM 1835 N N . TRP A 1 243 ? -8.667 -6.978 9.066 1.00 96.00 243 TRP A N 1
ATOM 1836 C CA . TRP A 1 243 ? -9.864 -6.214 8.699 1.00 96.00 243 TRP A CA 1
ATOM 1837 C C . TRP A 1 243 ? -10.605 -6.912 7.558 1.00 96.00 243 TRP A C 1
ATOM 1839 O O . TRP A 1 243 ? -10.099 -7.002 6.443 1.00 96.00 243 TRP A O 1
ATOM 1849 N N . SER A 1 244 ? -11.819 -7.399 7.795 1.00 92.69 244 SER A N 1
ATOM 1850 C CA . SER A 1 244 ? -12.568 -8.161 6.782 1.00 92.69 244 SER A CA 1
ATOM 1851 C C . SER A 1 244 ? -14.018 -7.716 6.620 1.00 92.69 244 SER A C 1
ATOM 1853 O O . SER A 1 244 ? -14.594 -7.050 7.478 1.00 92.69 244 SER A O 1
ATOM 1855 N N . GLY A 1 245 ? -14.619 -8.085 5.487 1.00 91.19 245 GLY A N 1
ATOM 1856 C CA . GLY A 1 245 ? -16.017 -7.786 5.184 1.00 91.19 245 GLY A CA 1
ATOM 1857 C C . GLY A 1 245 ? -16.171 -6.599 4.234 1.00 91.19 245 GLY A C 1
ATOM 1858 O O . GLY A 1 245 ? -15.668 -6.676 3.116 1.00 91.19 245 GLY A O 1
ATOM 1859 N N . THR A 1 246 ? -16.892 -5.546 4.629 1.00 92.81 246 THR A N 1
ATOM 1860 C CA . THR A 1 246 ? -17.279 -4.416 3.750 1.00 92.81 246 THR A CA 1
ATOM 1861 C C . THR A 1 246 ? -16.801 -3.045 4.234 1.00 92.81 246 THR A C 1
ATOM 1863 O O . THR A 1 246 ? -17.422 -2.028 3.907 1.00 92.81 246 THR A O 1
ATOM 1866 N N . TRP A 1 247 ? -15.714 -3.007 5.011 1.00 94.88 247 TRP A N 1
ATOM 1867 C CA . TRP A 1 247 ? -15.099 -1.762 5.480 1.00 94.88 247 TRP A CA 1
ATOM 1868 C C . TRP A 1 247 ? -14.905 -0.769 4.330 1.00 94.88 247 TRP A C 1
ATOM 1870 O O . TRP A 1 247 ? -14.439 -1.148 3.256 1.00 94.88 247 TRP A O 1
ATOM 1880 N N . ALA A 1 248 ? -15.234 0.500 4.566 1.00 95.75 248 ALA A N 1
ATOM 1881 C CA . ALA A 1 248 ? -14.842 1.584 3.669 1.00 95.75 248 ALA A CA 1
ATOM 1882 C C . ALA A 1 248 ? -13.449 2.106 4.038 1.00 95.75 248 ALA A C 1
ATOM 1884 O O . ALA A 1 248 ? -12.612 2.313 3.160 1.00 95.75 248 ALA A O 1
ATOM 1885 N N . TYR A 1 249 ? -13.175 2.245 5.341 1.00 96.38 249 TYR A N 1
ATOM 1886 C CA . TYR A 1 249 ? -11.919 2.807 5.831 1.00 96.38 249 TYR A CA 1
ATOM 1887 C C . TYR A 1 249 ? -11.351 2.058 7.035 1.00 96.38 249 TYR A C 1
ATOM 1889 O O . TYR A 1 249 ? -12.083 1.690 7.958 1.00 96.38 249 TYR A O 1
ATOM 1897 N N . GLY A 1 250 ? -10.030 1.865 7.039 1.00 96.62 250 GLY A N 1
ATOM 1898 C CA . GLY A 1 250 ? -9.295 1.366 8.201 1.00 96.62 250 GLY A CA 1
ATOM 1899 C C . GLY A 1 250 ? -9.034 2.505 9.184 1.00 96.62 250 GLY A C 1
ATOM 1900 O O . GLY A 1 250 ? -9.679 2.613 10.223 1.00 96.62 250 GLY A O 1
ATOM 1901 N N . VAL A 1 251 ? -8.111 3.389 8.826 1.00 94.12 251 VAL A N 1
ATOM 1902 C CA . VAL A 1 251 ? -7.773 4.594 9.584 1.00 94.12 251 VAL A CA 1
ATOM 1903 C C . VAL A 1 251 ? -7.979 5.810 8.691 1.00 94.12 251 VAL A C 1
ATOM 1905 O O . VAL A 1 251 ? -7.351 5.913 7.635 1.00 94.12 251 VAL A O 1
ATOM 1908 N N . THR A 1 252 ? -8.825 6.744 9.121 1.00 90.81 252 THR A N 1
ATOM 1909 C CA . THR A 1 252 ? -8.954 8.060 8.487 1.00 90.81 252 THR A CA 1
ATOM 1910 C C . THR A 1 252 ? -8.241 9.123 9.319 1.00 90.81 252 THR A C 1
ATOM 1912 O O . THR A 1 252 ? -8.342 9.142 10.545 1.00 90.81 252 THR A O 1
ATOM 1915 N N . LEU A 1 253 ? -7.483 9.989 8.650 1.00 86.94 253 LEU A N 1
ATOM 1916 C CA . LEU A 1 253 ? -6.802 11.151 9.213 1.00 86.94 253 LEU A CA 1
ATOM 1917 C C . LEU A 1 253 ? -7.441 12.381 8.582 1.00 86.94 253 LEU A C 1
ATOM 1919 O O . LEU A 1 253 ? -7.081 12.802 7.479 1.00 86.94 253 LEU A O 1
ATOM 1923 N N . GLU A 1 254 ? -8.449 12.912 9.254 1.00 81.38 254 GLU A N 1
ATOM 1924 C CA . GLU A 1 254 ? -9.360 13.898 8.684 1.00 81.38 254 GLU A CA 1
ATOM 1925 C C . GLU A 1 254 ? -9.304 15.214 9.456 1.00 81.38 254 GLU A C 1
ATOM 1927 O O . GLU A 1 254 ? -8.772 15.308 10.564 1.00 81.38 254 GLU A O 1
ATOM 1932 N N . VAL A 1 255 ? -9.806 16.266 8.814 1.00 75.31 255 VAL A N 1
ATOM 1933 C CA . VAL A 1 255 ? -10.178 17.499 9.510 1.00 75.31 255 VAL A CA 1
ATOM 1934 C C . VAL A 1 255 ? -11.336 17.158 10.438 1.00 75.31 255 VAL A C 1
ATOM 1936 O O . VAL A 1 255 ? -12.149 16.307 10.083 1.00 75.31 255 VAL A O 1
ATOM 1939 N N . ASP A 1 256 ? -11.413 17.820 11.592 1.00 73.50 256 ASP A N 1
ATOM 1940 C CA . ASP A 1 256 ? -12.542 17.671 12.511 1.00 73.50 256 ASP A CA 1
ATOM 1941 C C . ASP A 1 256 ? -13.879 17.816 11.748 1.00 73.50 256 ASP A C 1
ATOM 1943 O O . ASP A 1 256 ? -14.154 18.902 11.219 1.00 73.50 256 ASP A O 1
ATOM 1947 N N . PRO A 1 257 ? -14.691 16.745 11.644 1.00 71.12 257 PRO A N 1
ATOM 1948 C CA . PRO A 1 257 ? -15.952 16.791 10.912 1.00 71.12 257 PRO A CA 1
ATOM 1949 C C . PRO A 1 257 ? -16.999 17.670 11.607 1.00 71.12 257 PRO A C 1
ATOM 1951 O O . PRO A 1 257 ? -17.871 18.215 10.929 1.00 71.12 257 PRO A O 1
ATOM 1954 N N . ASP A 1 258 ? -16.897 17.850 12.927 1.00 71.81 258 ASP A N 1
ATOM 1955 C CA . ASP A 1 258 ? -17.824 18.662 13.715 1.00 71.81 258 ASP A CA 1
ATOM 1956 C C . ASP A 1 258 ? -17.405 20.140 13.733 1.00 71.81 258 ASP A C 1
ATOM 1958 O O . ASP A 1 258 ? -18.225 21.029 13.985 1.00 71.81 258 ASP A O 1
ATOM 1962 N N . ASN A 1 259 ? -16.140 20.433 13.411 1.00 67.31 259 ASN A N 1
ATOM 1963 C CA . ASN A 1 259 ? -15.632 21.796 13.303 1.00 67.31 259 ASN A CA 1
ATOM 1964 C C . ASN A 1 259 ? -14.667 22.004 12.118 1.00 67.31 259 ASN A C 1
ATOM 1966 O O . ASN A 1 259 ? -13.497 22.362 12.305 1.00 67.31 259 ASN A O 1
ATOM 1970 N N . PRO A 1 260 ? -15.162 21.889 10.871 1.00 64.81 260 PRO A N 1
ATOM 1971 C CA . PRO A 1 260 ? -14.329 21.980 9.670 1.00 64.81 260 PRO A CA 1
ATOM 1972 C C . PRO A 1 260 ? -13.67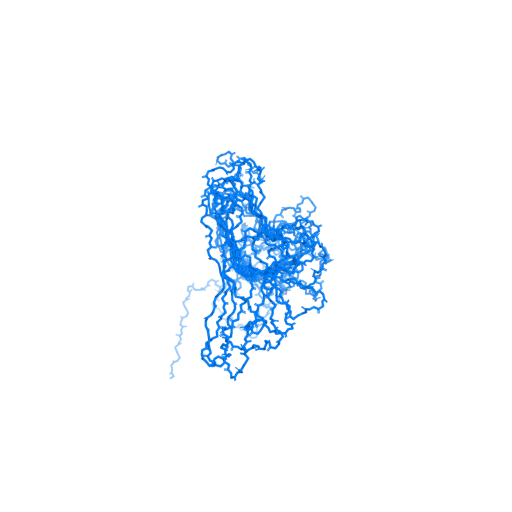4 23.361 9.480 1.00 64.81 260 PRO A C 1
ATOM 1974 O O . PRO A 1 260 ? -12.747 23.509 8.684 1.00 64.81 260 PRO A O 1
ATOM 1977 N N . SER A 1 261 ? -14.148 24.385 10.204 1.00 55.94 261 SER A N 1
ATOM 1978 C CA . SER A 1 261 ? -13.676 25.773 10.135 1.00 55.94 261 SER A CA 1
ATOM 1979 C C . SER A 1 261 ? -12.608 26.164 11.164 1.00 55.94 261 SER A C 1
ATOM 1981 O O . SER A 1 261 ? -12.008 27.226 11.010 1.00 55.94 261 SER A O 1
ATOM 1983 N N . ALA A 1 262 ? -12.353 25.368 12.209 1.00 51.31 262 ALA A N 1
ATOM 1984 C CA . ALA A 1 262 ? -11.488 25.776 13.329 1.00 51.31 262 ALA A CA 1
ATOM 1985 C C . ALA A 1 262 ? -9.978 25.615 13.097 1.00 51.31 262 ALA A C 1
ATOM 1987 O O . ALA A 1 262 ? -9.196 25.684 14.044 1.00 51.31 262 ALA A O 1
ATOM 1988 N N . VAL A 1 263 ? -9.535 25.458 11.851 1.00 50.72 263 VAL A N 1
ATOM 1989 C CA . VAL A 1 263 ? -8.108 25.362 11.540 1.00 50.72 263 VAL A CA 1
ATOM 1990 C C . VAL A 1 263 ? -7.499 26.763 11.348 1.00 50.72 263 VAL A C 1
ATOM 1992 O O . VAL A 1 263 ? -7.891 27.479 10.420 1.00 50.72 263 VAL A O 1
ATOM 1995 N N . PRO A 1 264 ? -6.505 27.178 12.159 1.00 38.97 264 PRO A N 1
ATOM 1996 C CA . PRO A 1 264 ? -5.772 28.420 11.928 1.00 38.97 264 PRO A CA 1
ATOM 1997 C C . PRO A 1 264 ? -4.956 28.319 10.628 1.00 38.97 264 PRO A C 1
ATOM 1999 O O . PRO A 1 264 ? -4.034 27.515 10.545 1.00 38.97 264 PRO A O 1
ATOM 2002 N N . GLY A 1 265 ? -5.274 29.138 9.618 1.00 46.00 265 GLY A N 1
ATOM 2003 C CA . GLY A 1 265 ? -4.489 29.228 8.372 1.00 46.00 265 GLY A CA 1
ATOM 2004 C C . GLY A 1 265 ? -5.284 29.266 7.064 1.00 46.00 265 GLY A C 1
ATOM 2005 O O . GLY A 1 265 ? -4.692 29.481 6.011 1.00 46.00 265 GLY A O 1
ATOM 2006 N N . GLY A 1 266 ? -6.611 29.100 7.092 1.00 39.50 266 GLY A N 1
ATOM 2007 C CA . GLY A 1 266 ? -7.462 29.253 5.897 1.00 39.50 266 GLY A CA 1
ATOM 2008 C C . GLY A 1 266 ? -7.346 28.131 4.852 1.00 39.50 266 GLY A C 1
ATOM 2009 O O . GLY A 1 266 ? -8.077 28.138 3.865 1.00 39.50 266 GLY A O 1
ATOM 2010 N N . THR A 1 267 ? -6.489 27.139 5.082 1.00 48.88 267 THR A N 1
ATOM 2011 C CA . THR A 1 267 ? -6.527 25.818 4.451 1.00 48.88 267 THR A CA 1
ATOM 2012 C C . THR A 1 267 ? -7.122 24.872 5.482 1.00 48.88 267 THR A C 1
ATOM 2014 O O . THR A 1 267 ? -6.595 24.820 6.585 1.00 48.88 267 THR A O 1
ATOM 2017 N N . GLY A 1 268 ? -8.220 24.171 5.199 1.00 49.50 268 GLY A N 1
ATOM 2018 C CA . GLY A 1 268 ? -8.852 23.255 6.160 1.00 49.50 268 GLY A CA 1
ATOM 2019 C C . GLY A 1 268 ? -7.951 22.065 6.507 1.00 49.50 268 GLY A C 1
ATOM 2020 O O . GLY A 1 268 ? -8.174 20.978 6.001 1.00 49.50 268 GLY A O 1
ATOM 2021 N N . SER A 1 269 ? -6.905 22.276 7.306 1.00 53.28 269 SER A N 1
ATOM 2022 C CA . SER A 1 269 ? -5.841 21.316 7.586 1.00 53.28 269 SER A CA 1
ATOM 2023 C C . SER A 1 269 ? -5.832 20.876 9.055 1.00 53.28 269 SER A C 1
ATOM 2025 O O . SER A 1 269 ? -5.246 21.538 9.911 1.00 53.28 269 SER A O 1
ATOM 2027 N N . GLY A 1 270 ? -6.485 19.757 9.371 1.00 56.78 270 GLY A N 1
ATOM 2028 C CA . GLY A 1 270 ? -6.330 19.106 10.676 1.00 56.78 270 GLY A CA 1
ATOM 2029 C C . GLY A 1 270 ? -4.877 18.662 10.887 1.00 56.78 270 GLY A C 1
ATOM 2030 O O . GLY A 1 270 ? -4.328 17.925 10.069 1.00 56.78 270 GLY A O 1
ATOM 2031 N N . ASN A 1 271 ? -4.240 19.103 11.970 1.00 63.62 271 ASN A N 1
ATOM 2032 C CA . ASN A 1 271 ? -2.857 18.765 12.316 1.00 63.62 271 ASN A CA 1
ATOM 2033 C C . ASN A 1 271 ? -2.778 17.398 13.026 1.00 63.62 271 ASN A C 1
ATOM 2035 O O . ASN A 1 271 ? -2.518 17.298 14.225 1.00 63.62 271 ASN A O 1
ATOM 2039 N N . ASN A 1 272 ? -2.990 16.340 12.242 1.00 68.31 272 ASN A N 1
ATOM 2040 C CA . ASN A 1 272 ? -2.907 14.952 12.692 1.00 68.31 272 ASN A CA 1
ATOM 2041 C C . ASN A 1 272 ? -1.459 14.468 12.701 1.00 68.31 272 ASN A C 1
ATOM 2043 O O . ASN A 1 272 ? -1.085 13.616 11.897 1.00 68.31 272 ASN A O 1
ATOM 2047 N N . ASN A 1 273 ? -0.646 15.008 13.609 1.00 73.38 273 ASN A N 1
ATOM 2048 C CA . ASN A 1 273 ? 0.714 14.535 13.851 1.00 73.38 273 ASN A CA 1
ATOM 2049 C C . ASN A 1 273 ? 0.663 13.093 14.364 1.00 73.38 273 ASN A C 1
ATOM 2051 O O . ASN A 1 273 ? 0.414 12.850 15.551 1.00 73.38 273 ASN A O 1
ATOM 2055 N N . SER A 1 274 ? 0.852 12.147 13.446 1.00 77.81 274 SER A N 1
ATOM 2056 C CA . SER A 1 274 ? 0.498 10.763 13.675 1.00 77.81 274 SER A CA 1
ATOM 2057 C C . SER A 1 274 ? 1.485 9.739 13.139 1.00 77.81 274 SER A C 1
ATOM 2059 O O . SER A 1 274 ? 2.087 9.887 12.079 1.00 77.81 274 SER A O 1
ATOM 2061 N N . GLU A 1 275 ? 1.653 8.660 13.901 1.00 89.00 275 GLU A N 1
ATOM 2062 C CA . GLU A 1 275 ? 2.549 7.563 13.541 1.00 89.00 275 GLU A CA 1
ATOM 2063 C C . GLU A 1 275 ? 1.843 6.231 13.744 1.00 89.00 275 GLU A C 1
ATOM 2065 O O . GLU A 1 275 ? 1.343 5.952 14.839 1.00 89.00 275 GLU A O 1
ATOM 2070 N N . TYR A 1 276 ? 1.843 5.404 12.699 1.00 92.69 276 TYR A N 1
ATOM 2071 C CA . TYR A 1 276 ? 1.215 4.089 12.718 1.00 92.69 276 TYR A CA 1
ATOM 2072 C C . TYR A 1 276 ? 2.170 3.024 12.196 1.00 92.69 276 TYR A C 1
ATOM 2074 O O . TYR A 1 276 ? 2.829 3.189 11.169 1.00 92.69 276 TYR A O 1
ATOM 2082 N N . ILE A 1 277 ? 2.213 1.899 12.900 1.00 96.75 277 ILE A N 1
ATOM 2083 C CA . ILE A 1 277 ? 2.956 0.709 12.504 1.00 96.75 277 ILE A CA 1
ATOM 2084 C C . ILE A 1 277 ? 1.968 -0.450 12.391 1.00 96.75 277 ILE A C 1
ATOM 2086 O O . ILE A 1 277 ? 1.347 -0.834 13.376 1.00 96.75 277 ILE A O 1
ATOM 2090 N N . PHE A 1 278 ? 1.862 -1.035 11.206 1.00 98.12 278 PHE A N 1
ATOM 2091 C CA . PHE A 1 278 ? 1.078 -2.227 10.911 1.00 98.12 278 PHE A CA 1
ATOM 2092 C C . PHE A 1 278 ? 2.041 -3.375 10.608 1.00 98.12 278 PHE A C 1
ATOM 2094 O O . PHE A 1 278 ? 2.843 -3.292 9.680 1.00 98.12 278 PHE A O 1
ATOM 2101 N N . GLU A 1 279 ? 1.993 -4.441 11.402 1.00 98.25 279 GLU A N 1
ATOM 2102 C CA . GLU A 1 279 ? 2.923 -5.570 11.322 1.00 98.25 279 GLU A CA 1
ATOM 2103 C C . GLU A 1 279 ? 2.175 -6.894 11.216 1.00 98.25 279 GLU A C 1
ATOM 2105 O O . GLU A 1 279 ? 1.390 -7.246 12.098 1.00 98.25 279 GLU A O 1
ATOM 2110 N N . ASN A 1 280 ? 2.447 -7.670 10.165 1.00 97.94 280 ASN A N 1
ATOM 2111 C CA . ASN A 1 280 ? 1.758 -8.939 9.902 1.00 97.94 280 ASN A CA 1
ATOM 2112 C C . ASN A 1 280 ? 0.229 -8.786 9.924 1.00 97.94 280 ASN A C 1
ATOM 2114 O O . ASN A 1 280 ? -0.488 -9.645 10.434 1.00 97.94 280 ASN A O 1
ATOM 2118 N N . CYS A 1 281 ? -0.256 -7.634 9.469 1.00 98.06 281 CYS A N 1
ATOM 2119 C CA . CYS A 1 281 ? -1.675 -7.331 9.404 1.00 98.06 281 CYS A CA 1
ATOM 2120 C C . CYS A 1 281 ? -2.267 -7.843 8.099 1.00 98.06 281 CYS A C 1
ATOM 2122 O O . CYS A 1 281 ? -1.555 -8.002 7.105 1.00 98.06 281 CYS A O 1
ATOM 2124 N N . ALA A 1 282 ? -3.576 -8.050 8.090 1.00 96.44 282 ALA A N 1
ATOM 2125 C CA . ALA A 1 282 ? -4.264 -8.488 6.897 1.00 96.44 282 ALA A CA 1
ATOM 2126 C C . ALA A 1 282 ? -5.562 -7.725 6.651 1.00 96.44 282 ALA A C 1
ATOM 2128 O O . ALA A 1 282 ? -6.172 -7.216 7.590 1.00 96.44 282 ALA A O 1
ATOM 2129 N N . ALA A 1 283 ? -5.989 -7.631 5.395 1.00 95.12 283 ALA A N 1
ATOM 2130 C CA . ALA A 1 283 ? -7.338 -7.173 5.096 1.00 95.12 283 ALA A CA 1
ATOM 2131 C C . ALA A 1 283 ? -7.956 -7.945 3.935 1.00 95.12 283 ALA A C 1
ATOM 2133 O O . ALA A 1 283 ? -7.309 -8.132 2.912 1.00 95.12 283 ALA A O 1
ATOM 2134 N N . GLY A 1 284 ? -9.210 -8.368 4.076 1.00 91.81 284 GLY A N 1
ATOM 2135 C CA . GLY A 1 284 ? -9.963 -9.081 3.045 1.00 91.81 284 GLY A CA 1
ATOM 2136 C C . GLY A 1 284 ? -11.299 -8.403 2.772 1.00 91.81 284 GLY A C 1
ATOM 2137 O O . GLY A 1 284 ? -12.300 -8.733 3.415 1.00 91.81 284 GLY A O 1
ATOM 2138 N N . VAL A 1 285 ? -11.316 -7.470 1.817 1.00 89.94 285 VAL A N 1
ATOM 2139 C CA . VAL A 1 285 ? -12.504 -6.678 1.467 1.00 89.94 285 VAL A CA 1
ATOM 2140 C C . VAL A 1 285 ? -12.727 -6.742 -0.039 1.00 89.94 285 VAL A C 1
ATOM 2142 O O . VAL A 1 285 ? -11.998 -6.132 -0.807 1.00 89.94 285 VAL A O 1
ATOM 2145 N N . TYR A 1 286 ? -13.723 -7.516 -0.475 1.00 86.44 286 TYR A N 1
ATOM 2146 C CA . TYR A 1 286 ? -13.946 -7.824 -1.899 1.00 86.44 286 TYR A CA 1
ATOM 2147 C C . TYR A 1 286 ? -15.121 -7.066 -2.521 1.00 86.44 286 TYR A C 1
ATOM 2149 O O . TYR A 1 286 ? -15.120 -6.803 -3.719 1.00 86.44 286 TYR A O 1
ATOM 2157 N N . ASN A 1 287 ? -16.130 -6.732 -1.715 1.00 85.44 287 ASN A N 1
ATOM 2158 C CA . ASN A 1 287 ? -17.407 -6.207 -2.207 1.00 85.44 287 ASN A CA 1
ATOM 2159 C C . ASN A 1 287 ? -17.499 -4.675 -2.164 1.00 85.44 287 ASN A C 1
ATOM 2161 O O . ASN A 1 287 ? -18.481 -4.118 -2.644 1.00 85.44 287 ASN A O 1
ATOM 2165 N N . ASN A 1 288 ? -16.516 -4.002 -1.567 1.00 88.75 288 ASN A N 1
ATOM 2166 C CA . ASN A 1 288 ? -16.480 -2.552 -1.424 1.00 88.75 288 ASN A CA 1
ATOM 2167 C C . ASN A 1 288 ? -15.050 -2.046 -1.635 1.00 88.75 288 ASN A C 1
ATOM 2169 O O . ASN A 1 288 ? -14.106 -2.805 -1.424 1.00 88.75 288 ASN A O 1
ATOM 2173 N N . HIS A 1 289 ? -14.888 -0.778 -2.011 1.00 94.44 289 HIS A N 1
ATOM 2174 C CA . HIS A 1 289 ? -13.570 -0.151 -2.016 1.00 94.44 289 HIS A CA 1
ATOM 2175 C C . HIS A 1 289 ? -13.134 0.120 -0.576 1.00 94.44 289 HIS A C 1
ATOM 2177 O O . HIS A 1 289 ? -13.733 0.943 0.113 1.00 94.44 289 HIS A O 1
ATOM 2183 N N . PHE A 1 290 ? -12.091 -0.574 -0.130 1.00 96.44 290 PHE A N 1
ATOM 2184 C CA . PHE A 1 290 ? -11.486 -0.363 1.178 1.00 96.44 290 PHE A CA 1
ATOM 2185 C C . PHE A 1 290 ? -10.216 0.471 1.069 1.00 96.44 290 PHE A C 1
ATOM 2187 O O . PHE A 1 290 ? -9.247 0.055 0.433 1.00 96.44 290 PHE A O 1
ATOM 2194 N N . ILE A 1 291 ? -10.184 1.618 1.742 1.00 97.44 291 ILE A N 1
ATOM 2195 C CA . ILE A 1 291 ? -8.971 2.419 1.901 1.00 97.44 291 ILE A CA 1
ATOM 2196 C C . ILE A 1 291 ? -8.422 2.166 3.306 1.00 97.44 291 ILE A C 1
ATOM 2198 O O . ILE A 1 291 ? -8.988 2.612 4.304 1.00 97.44 291 ILE A O 1
ATOM 2202 N N . PHE A 1 292 ? -7.308 1.440 3.397 1.00 97.31 292 PHE A N 1
ATOM 2203 C CA . PHE A 1 292 ? -6.718 1.066 4.679 1.00 97.31 292 PHE A CA 1
ATOM 2204 C C . PHE A 1 292 ? -6.283 2.315 5.455 1.00 97.31 292 PHE A C 1
ATOM 2206 O O . PHE A 1 292 ? -6.667 2.474 6.610 1.00 97.31 292 PHE A O 1
ATOM 2213 N N . LEU A 1 293 ? -5.512 3.207 4.829 1.00 95.00 293 LEU A N 1
ATOM 2214 C CA . LEU A 1 293 ? -5.102 4.485 5.406 1.00 95.00 293 LEU A CA 1
ATOM 2215 C C . LEU A 1 293 ? -5.528 5.637 4.492 1.00 95.00 293 LEU A C 1
ATOM 2217 O O . LEU A 1 293 ? -5.073 5.727 3.352 1.00 95.00 293 LEU A O 1
ATOM 2221 N N . TYR A 1 294 ? -6.375 6.529 4.999 1.00 92.25 294 TYR A N 1
ATOM 2222 C CA . TYR A 1 294 ? -6.866 7.703 4.279 1.00 92.25 294 TYR A CA 1
ATOM 2223 C C . TYR A 1 294 ? -6.417 8.988 4.977 1.00 92.25 294 TYR A C 1
ATOM 2225 O O . TYR A 1 294 ? -6.895 9.300 6.061 1.00 92.25 294 TYR A O 1
ATOM 2233 N N . GLY A 1 295 ? -5.498 9.741 4.372 1.00 87.56 295 GLY A N 1
ATOM 2234 C CA . GLY A 1 295 ? -4.983 11.006 4.894 1.00 87.56 295 GLY A CA 1
ATOM 2235 C C . GLY A 1 295 ? -5.504 12.220 4.131 1.00 87.56 295 GLY A C 1
ATOM 2236 O O . GLY A 1 295 ? -5.146 12.417 2.969 1.00 87.56 295 GLY A O 1
ATOM 2237 N N . ASN A 1 296 ? -6.301 13.064 4.793 1.00 81.75 296 ASN A N 1
ATOM 2238 C CA . ASN A 1 296 ? -6.994 14.209 4.193 1.00 81.75 296 ASN A CA 1
ATOM 2239 C C . ASN A 1 296 ? -6.843 15.537 4.967 1.00 81.75 296 ASN A C 1
ATOM 2241 O O . ASN A 1 296 ? -7.615 16.460 4.727 1.00 81.75 296 ASN A O 1
ATOM 2245 N N . SER A 1 297 ? -5.888 15.657 5.898 1.00 73.00 297 SER A N 1
ATOM 2246 C CA . SER A 1 297 ? -5.862 16.798 6.829 1.00 73.00 297 SER A CA 1
ATOM 2247 C C . SER A 1 297 ? -4.519 17.536 6.981 1.00 73.00 297 SER A C 1
ATOM 2249 O O . SER A 1 297 ? -4.548 18.734 7.216 1.00 73.00 297 SER A O 1
ATOM 2251 N N . SER A 1 298 ? -3.346 16.908 6.844 1.00 68.38 298 SER A N 1
ATOM 2252 C CA . SER A 1 298 ? -2.021 17.574 6.920 1.00 68.38 298 SER A CA 1
ATOM 2253 C C . SER A 1 298 ? -0.915 16.604 6.484 1.00 68.38 298 SER A C 1
ATOM 2255 O O . SER A 1 298 ? -1.219 15.441 6.252 1.00 68.38 298 SER A O 1
ATOM 2257 N N . ASP A 1 299 ? 0.337 17.062 6.372 1.00 63.19 299 ASP A N 1
ATOM 2258 C CA . ASP A 1 299 ? 1.569 16.259 6.239 1.00 63.19 299 ASP A CA 1
ATOM 2259 C C . ASP A 1 299 ? 2.584 16.446 7.377 1.00 63.19 299 ASP A C 1
ATOM 2261 O O . ASP A 1 299 ? 3.695 15.905 7.335 1.00 63.19 299 ASP A O 1
ATOM 2265 N N . GLN A 1 300 ? 2.215 17.195 8.416 1.00 62.41 300 GLN A N 1
ATOM 2266 C CA . GLN A 1 300 ? 3.084 17.440 9.561 1.00 62.41 300 GLN A CA 1
ATOM 2267 C C . GLN A 1 300 ? 3.199 16.172 10.420 1.00 62.41 300 GLN A C 1
ATOM 2269 O O . GLN A 1 300 ? 2.257 15.794 11.108 1.00 62.41 300 GLN A O 1
ATOM 2274 N N . ASN A 1 301 ? 4.382 15.542 10.389 1.00 58.44 301 ASN A N 1
ATOM 2275 C CA . ASN A 1 301 ? 4.778 14.361 11.174 1.00 58.44 301 ASN A CA 1
ATOM 2276 C C . ASN A 1 301 ? 3.896 13.120 10.954 1.00 58.44 301 ASN A C 1
ATOM 2278 O O . ASN A 1 301 ? 3.131 12.718 11.824 1.00 58.44 301 ASN A O 1
ATOM 2282 N N . LEU A 1 302 ? 4.049 12.497 9.788 1.00 72.50 302 LEU A N 1
ATOM 2283 C CA . LEU A 1 302 ? 3.234 11.375 9.337 1.00 72.50 302 LEU A CA 1
ATOM 2284 C C . LEU A 1 302 ? 4.094 10.157 8.980 1.00 72.50 302 LEU A C 1
ATOM 2286 O O . LEU A 1 302 ? 4.461 10.009 7.818 1.00 72.50 302 LEU A O 1
ATOM 2290 N N . ASN A 1 303 ? 4.446 9.302 9.944 1.00 88.19 303 ASN A N 1
ATOM 2291 C CA . ASN A 1 303 ? 5.223 8.080 9.673 1.00 88.19 303 ASN A CA 1
ATOM 2292 C C . ASN A 1 303 ? 4.313 6.846 9.684 1.00 88.19 303 ASN A C 1
ATOM 2294 O O . ASN A 1 303 ? 3.813 6.444 10.737 1.00 88.19 303 ASN A O 1
ATOM 2298 N N . TYR A 1 304 ? 4.134 6.210 8.527 1.00 93.62 304 TYR A N 1
ATOM 2299 C CA . TYR A 1 304 ? 3.282 5.031 8.373 1.00 93.62 304 TYR A CA 1
ATOM 2300 C C . TYR A 1 304 ? 4.093 3.852 7.868 1.00 93.62 304 TYR A C 1
ATOM 2302 O O . TYR A 1 304 ? 4.618 3.884 6.758 1.00 93.62 304 TYR A O 1
ATOM 2310 N N . HIS A 1 305 ? 4.174 2.797 8.668 1.00 96.75 305 HIS A N 1
ATOM 2311 C CA . HIS A 1 305 ? 4.917 1.593 8.326 1.00 96.75 305 HIS A CA 1
ATOM 2312 C C . HIS A 1 305 ? 3.968 0.414 8.157 1.00 96.75 305 HIS A C 1
ATOM 2314 O O . HIS A 1 305 ? 3.256 0.060 9.090 1.00 96.75 305 HIS A O 1
ATOM 2320 N N . PHE A 1 306 ? 4.020 -0.241 7.004 1.00 98.25 306 PHE A N 1
ATOM 2321 C CA . PHE A 1 306 ? 3.376 -1.523 6.744 1.00 98.25 306 PHE A CA 1
ATOM 2322 C C . PHE A 1 306 ? 4.471 -2.570 6.551 1.00 98.25 306 PHE A C 1
ATOM 2324 O O . PHE A 1 306 ? 5.279 -2.460 5.633 1.00 98.25 306 PHE A O 1
ATOM 2331 N N . ARG A 1 307 ? 4.527 -3.573 7.426 1.00 98.38 307 ARG A N 1
ATOM 2332 C CA . ARG A 1 307 ? 5.547 -4.628 7.406 1.00 98.38 307 ARG A CA 1
ATOM 2333 C C . ARG A 1 307 ? 4.883 -5.989 7.335 1.00 98.38 307 ARG A C 1
ATOM 2335 O O . ARG A 1 307 ? 4.121 -6.345 8.237 1.00 98.38 307 ARG A O 1
ATOM 2342 N N . SER A 1 308 ? 5.197 -6.753 6.296 1.00 98.00 308 SER A N 1
ATOM 2343 C CA . SER A 1 308 ? 4.679 -8.115 6.117 1.00 98.00 308 SER A CA 1
ATOM 2344 C C . SER A 1 308 ? 3.144 -8.172 6.107 1.00 98.00 308 SER A C 1
ATOM 2346 O O . SER A 1 308 ? 2.548 -9.112 6.627 1.00 98.00 308 SER A O 1
ATOM 2348 N N . CYS A 1 309 ? 2.490 -7.135 5.574 1.00 98.38 309 CYS A N 1
ATOM 2349 C CA . CYS A 1 309 ? 1.030 -7.052 5.515 1.00 98.38 309 CYS A CA 1
ATOM 2350 C C . CYS A 1 309 ? 0.481 -7.682 4.229 1.00 98.38 309 CYS A C 1
ATOM 2352 O O . CYS A 1 309 ? 1.077 -7.516 3.164 1.00 98.38 309 CYS A O 1
ATOM 2354 N N . ALA A 1 310 ? -0.686 -8.327 4.318 1.00 97.50 310 ALA A N 1
ATOM 2355 C CA . ALA A 1 310 ? -1.358 -8.961 3.184 1.00 97.50 310 ALA A CA 1
ATOM 2356 C C . ALA A 1 310 ? -2.778 -8.408 2.979 1.00 97.50 310 ALA A C 1
ATOM 2358 O O . ALA A 1 310 ? -3.637 -8.551 3.845 1.00 97.50 310 ALA A O 1
ATOM 2359 N N . LEU A 1 311 ? -3.037 -7.751 1.851 1.00 96.06 311 LEU A N 1
ATOM 2360 C CA . LEU A 1 311 ? -4.335 -7.155 1.537 1.00 96.06 311 LEU A CA 1
ATOM 2361 C C . LEU A 1 311 ? -4.941 -7.835 0.303 1.00 96.06 311 LEU A C 1
ATOM 2363 O O . LEU A 1 311 ? -4.265 -8.025 -0.705 1.00 96.06 311 LEU A O 1
ATOM 2367 N N . TRP A 1 312 ? -6.228 -8.168 0.378 1.00 93.81 312 TRP A N 1
ATOM 2368 C CA . TRP A 1 312 ? -6.968 -8.878 -0.660 1.00 93.81 312 TRP A CA 1
ATOM 2369 C C . TRP A 1 312 ? -8.278 -8.181 -1.029 1.00 93.81 312 TRP A C 1
ATOM 2371 O O . TRP A 1 312 ? -8.965 -7.625 -0.168 1.00 93.81 312 TRP A O 1
ATOM 2381 N N . GLY A 1 313 ? -8.661 -8.295 -2.304 1.00 92.31 313 GLY A N 1
ATOM 2382 C CA . GLY A 1 313 ? -9.934 -7.799 -2.831 1.00 92.31 313 GLY A CA 1
ATOM 2383 C C . GLY A 1 313 ? -9.825 -6.431 -3.503 1.00 92.31 313 GLY A C 1
ATOM 2384 O O . GLY A 1 313 ? -8.970 -6.241 -4.362 1.00 92.31 313 GLY A O 1
ATOM 2385 N N . TRP A 1 314 ? -10.711 -5.494 -3.175 1.00 94.25 314 TRP A N 1
ATOM 2386 C CA . TRP A 1 314 ? -10.737 -4.133 -3.711 1.00 94.25 314 TRP A CA 1
ATOM 2387 C C . TRP A 1 314 ? -10.189 -3.158 -2.665 1.00 94.25 314 TRP A C 1
ATOM 2389 O O . TRP A 1 314 ? -10.918 -2.578 -1.863 1.00 94.25 314 TRP A O 1
ATOM 2399 N N . VAL A 1 315 ? -8.868 -2.989 -2.683 1.00 95.88 315 VAL A N 1
ATOM 2400 C CA . VAL A 1 315 ? -8.116 -2.337 -1.606 1.00 95.88 315 VAL A CA 1
ATOM 2401 C C . VAL A 1 315 ? -7.206 -1.218 -2.114 1.00 95.88 315 VAL A C 1
ATOM 2403 O O . VAL A 1 315 ? -6.574 -1.337 -3.159 1.00 95.88 315 VAL A O 1
ATOM 2406 N N . THR A 1 316 ? -7.078 -0.164 -1.315 1.00 97.62 316 THR A N 1
ATOM 2407 C CA . THR A 1 316 ? -6.027 0.855 -1.394 1.00 97.62 316 THR A CA 1
ATOM 2408 C C . THR A 1 316 ? -5.298 0.865 -0.056 1.00 97.62 316 THR A C 1
ATOM 2410 O O . THR A 1 316 ? -5.919 1.039 0.989 1.00 97.62 316 THR A O 1
ATOM 2413 N N . TRP A 1 317 ? -3.980 0.680 -0.059 1.00 97.12 317 TRP A N 1
ATOM 2414 C CA . TRP A 1 317 ? -3.167 0.696 1.160 1.00 97.12 317 TRP A CA 1
ATOM 2415 C C . TRP A 1 317 ? -3.099 2.080 1.783 1.00 97.12 317 TRP A C 1
ATOM 2417 O O . TRP A 1 317 ? -3.295 2.236 2.985 1.00 97.12 317 TRP A O 1
ATOM 2427 N N . ALA A 1 318 ? -2.790 3.078 0.962 1.00 96.12 318 ALA A N 1
ATOM 2428 C CA . ALA A 1 318 ? -2.625 4.441 1.424 1.00 96.12 318 ALA A CA 1
ATOM 2429 C C . ALA A 1 318 ? -3.125 5.418 0.368 1.00 96.12 318 ALA A C 1
ATOM 2431 O O . ALA A 1 318 ? -2.706 5.374 -0.789 1.00 96.12 318 ALA A O 1
ATOM 2432 N N . TRP A 1 319 ? -3.994 6.324 0.797 1.00 94.06 319 TRP A N 1
ATOM 2433 C CA . TRP A 1 319 ? -4.449 7.463 0.023 1.00 94.06 319 TRP A CA 1
ATOM 2434 C C . TRP A 1 319 ? -4.095 8.736 0.784 1.00 94.06 319 TRP A C 1
ATOM 2436 O O . TRP A 1 319 ? -4.706 9.039 1.804 1.00 94.06 319 TRP A O 1
ATOM 2446 N N . MET A 1 320 ? -3.120 9.491 0.284 1.00 89.06 320 MET A N 1
ATOM 2447 C CA . MET A 1 320 ? -2.522 10.633 0.976 1.00 89.06 320 MET A CA 1
ATOM 2448 C C . MET A 1 320 ? -2.691 11.918 0.163 1.00 89.06 320 MET A C 1
ATOM 2450 O O . MET A 1 320 ? -1.965 12.162 -0.803 1.00 89.06 320 MET A O 1
ATOM 2454 N N . ASN A 1 321 ? -3.640 12.763 0.564 1.00 84.38 321 ASN A N 1
ATOM 2455 C CA . ASN A 1 321 ? -3.997 13.983 -0.161 1.00 84.38 321 ASN A CA 1
ATOM 2456 C C . ASN A 1 321 ? -3.089 15.180 0.115 1.00 84.38 321 ASN A C 1
ATOM 2458 O O . ASN A 1 321 ? -3.133 16.110 -0.670 1.00 84.38 321 ASN A O 1
ATOM 2462 N N . TYR A 1 322 ? -2.340 15.228 1.216 1.00 78.56 322 TYR A N 1
ATOM 2463 C CA . TYR A 1 322 ? -1.584 16.439 1.579 1.00 78.56 322 TYR A CA 1
ATOM 2464 C C . TYR A 1 322 ? -0.117 16.176 1.916 1.00 78.56 322 TYR A C 1
ATOM 2466 O O . TYR A 1 322 ? 0.580 17.117 2.269 1.00 78.56 322 TYR A O 1
ATOM 2474 N N . GLY A 1 323 ? 0.364 14.938 1.746 1.00 79.44 323 GLY A N 1
ATOM 2475 C CA . GLY A 1 323 ? 1.735 14.498 2.039 1.00 79.44 323 GLY A CA 1
ATOM 2476 C C . GLY A 1 323 ? 1.766 13.322 3.019 1.00 79.44 323 GLY A C 1
ATOM 2477 O O . GLY A 1 323 ? 0.729 12.726 3.311 1.00 79.44 323 GLY A O 1
ATOM 2478 N N . GLY A 1 324 ? 2.958 12.953 3.487 1.00 84.38 324 GLY A N 1
ATOM 2479 C CA . GLY A 1 324 ? 3.188 11.866 4.438 1.00 84.38 324 GLY A CA 1
ATOM 2480 C C . GLY A 1 324 ? 4.391 10.986 4.094 1.00 84.38 324 GLY A C 1
ATOM 2481 O O . GLY A 1 324 ? 4.889 11.001 2.969 1.00 84.38 324 GLY A O 1
ATOM 2482 N N . HIS A 1 325 ? 4.862 10.208 5.069 1.00 89.00 325 HIS A N 1
ATOM 2483 C CA . HIS A 1 325 ? 5.950 9.244 4.927 1.00 89.00 325 HIS A CA 1
ATOM 2484 C C . HIS A 1 325 ? 5.396 7.819 5.038 1.00 89.00 325 HIS A C 1
ATOM 2486 O O . HIS A 1 325 ? 5.246 7.266 6.126 1.00 89.00 325 HIS A O 1
ATOM 2492 N N . VAL A 1 326 ? 5.062 7.234 3.887 1.00 94.25 326 VAL A N 1
ATOM 2493 C CA . VAL A 1 326 ? 4.518 5.876 3.773 1.00 94.25 326 VAL A CA 1
ATOM 2494 C C . VAL A 1 326 ? 5.643 4.912 3.415 1.00 94.25 326 VAL A C 1
ATOM 2496 O O . VAL A 1 326 ? 6.298 5.064 2.384 1.00 94.25 326 VAL A O 1
ATOM 2499 N N . TYR A 1 327 ? 5.836 3.899 4.253 1.00 96.88 327 TYR A N 1
ATOM 2500 C CA . TYR A 1 327 ? 6.823 2.842 4.092 1.00 96.88 327 TYR A CA 1
ATOM 2501 C C . TYR A 1 327 ? 6.131 1.478 4.051 1.00 96.88 327 TYR A C 1
ATOM 2503 O O . TYR A 1 327 ? 5.430 1.113 4.995 1.00 96.88 327 TYR A O 1
ATOM 2511 N N . VAL A 1 328 ? 6.351 0.706 2.990 1.00 98.19 328 VAL A N 1
ATOM 2512 C CA . VAL A 1 328 ? 5.871 -0.674 2.855 1.00 98.19 328 VAL A CA 1
ATOM 2513 C C . VAL A 1 328 ? 7.052 -1.607 2.649 1.00 98.19 328 VAL A C 1
ATOM 2515 O O . VAL A 1 328 ? 7.855 -1.397 1.744 1.00 98.19 328 VAL A O 1
ATOM 2518 N N . GLU A 1 329 ? 7.129 -2.654 3.463 1.00 98.12 329 GLU A N 1
ATOM 2519 C CA . GLU A 1 329 ? 8.147 -3.698 3.386 1.00 98.12 329 GLU A CA 1
ATOM 2520 C C . GLU A 1 329 ? 7.489 -5.077 3.360 1.00 98.12 329 GLU A C 1
ATOM 2522 O O . GLU A 1 329 ? 6.682 -5.403 4.235 1.00 98.12 329 GLU A O 1
ATOM 2527 N N . GLN A 1 330 ? 7.868 -5.900 2.377 1.00 96.94 330 GLN A N 1
ATOM 2528 C CA . GLN A 1 330 ? 7.403 -7.288 2.246 1.00 96.94 330 GLN A CA 1
ATOM 2529 C C . GLN A 1 330 ? 5.869 -7.402 2.189 1.00 96.94 330 GLN A C 1
ATOM 2531 O O . GLN A 1 330 ? 5.267 -8.210 2.892 1.00 96.94 330 GLN A O 1
ATOM 2536 N N . GLY A 1 331 ? 5.222 -6.554 1.391 1.00 97.69 331 GLY A N 1
ATOM 2537 C CA . GLY A 1 331 ? 3.767 -6.550 1.243 1.00 97.69 331 GLY A CA 1
ATOM 2538 C C . GLY A 1 331 ? 3.257 -7.610 0.260 1.00 97.69 331 GLY A C 1
ATOM 2539 O O . GLY A 1 331 ? 3.951 -7.977 -0.689 1.00 97.69 331 GLY A O 1
ATOM 2540 N N . ASP A 1 332 ? 2.013 -8.050 0.444 1.00 97.38 332 ASP A N 1
ATOM 2541 C CA . ASP A 1 332 ? 1.296 -8.905 -0.509 1.00 97.38 332 ASP A CA 1
ATOM 2542 C C . ASP A 1 332 ? -0.082 -8.308 -0.833 1.00 97.38 332 ASP A C 1
ATOM 2544 O O . ASP A 1 332 ? -0.933 -8.177 0.042 1.00 97.38 332 ASP A O 1
ATOM 2548 N N . ALA A 1 333 ? -0.300 -7.941 -2.092 1.00 95.00 333 ALA A N 1
ATOM 2549 C CA . ALA A 1 333 ? -1.595 -7.558 -2.638 1.00 95.00 333 ALA A CA 1
ATOM 2550 C C . ALA A 1 333 ? -2.120 -8.697 -3.527 1.00 95.00 333 ALA A C 1
ATOM 2552 O O . ALA A 1 333 ? -2.032 -8.639 -4.757 1.00 95.00 333 ALA A O 1
ATOM 2553 N N . SER A 1 334 ? -2.619 -9.766 -2.906 1.00 89.75 334 SER A N 1
ATOM 2554 C CA . SER A 1 334 ? -3.126 -10.954 -3.608 1.00 89.75 334 SER A CA 1
ATOM 2555 C C . SER A 1 334 ? -4.632 -10.865 -3.856 1.00 89.75 334 SER A C 1
ATOM 2557 O O . SER A 1 334 ? -5.340 -10.151 -3.156 1.00 89.75 334 SER A O 1
ATOM 2559 N N . GLY A 1 335 ? -5.170 -11.588 -4.842 1.00 88.19 335 GLY A N 1
ATOM 2560 C CA . GLY A 1 335 ? -6.600 -11.501 -5.162 1.00 88.19 335 GLY A CA 1
ATOM 2561 C C . GLY A 1 335 ? -7.085 -10.067 -5.438 1.00 88.19 335 GLY A C 1
ATOM 2562 O O . GLY A 1 335 ? -8.250 -9.767 -5.178 1.00 88.19 335 GLY A O 1
ATOM 2563 N N . TYR A 1 336 ? -6.194 -9.178 -5.901 1.00 92.12 336 TYR A N 1
ATOM 2564 C CA . TYR A 1 336 ? -6.458 -7.750 -6.059 1.00 92.12 336 TYR A CA 1
ATOM 2565 C C . TYR A 1 336 ? -7.339 -7.522 -7.292 1.00 92.12 336 TYR A C 1
ATOM 2567 O O . TYR A 1 336 ? -6.870 -7.547 -8.435 1.00 92.12 336 TYR A O 1
ATOM 2575 N N . ALA A 1 337 ? -8.643 -7.381 -7.046 1.00 90.00 337 ALA A N 1
ATOM 2576 C CA . ALA A 1 337 ? -9.714 -7.472 -8.039 1.00 90.00 337 ALA A CA 1
ATOM 2577 C C . ALA A 1 337 ? -10.695 -6.283 -7.964 1.00 90.00 337 ALA A C 1
ATOM 2579 O O . ALA A 1 337 ? -11.893 -6.489 -7.767 1.00 90.00 337 ALA A O 1
ATOM 2580 N N . PRO A 1 338 ? -10.226 -5.031 -8.096 1.00 91.88 338 PRO A N 1
ATOM 2581 C CA . PRO A 1 338 ? -11.111 -3.875 -8.116 1.00 91.88 338 PRO A CA 1
ATOM 2582 C C . PRO A 1 338 ? -11.998 -3.875 -9.372 1.00 91.88 338 PRO A C 1
ATOM 2584 O O . PRO A 1 338 ? -11.573 -4.312 -10.449 1.00 91.88 338 PRO A O 1
ATOM 2587 N N . ASN A 1 339 ? -13.224 -3.364 -9.233 1.00 90.94 339 ASN A N 1
ATOM 2588 C CA . ASN A 1 339 ? -14.216 -3.292 -10.317 1.00 90.94 339 ASN A CA 1
ATOM 2589 C C . ASN A 1 339 ? -14.087 -2.027 -11.181 1.00 90.94 339 ASN A C 1
ATOM 2591 O O . ASN A 1 339 ? -14.633 -1.970 -12.279 1.00 90.94 339 ASN A O 1
ATOM 2595 N N . GLU A 1 340 ? -13.360 -1.029 -10.693 1.00 91.88 340 GLU A N 1
ATOM 2596 C CA . GLU A 1 340 ? -13.024 0.217 -11.378 1.00 91.88 340 GLU A CA 1
ATOM 2597 C C . GLU A 1 340 ? -11.596 0.623 -11.026 1.00 91.88 340 GLU A C 1
ATOM 2599 O O . GLU A 1 340 ? -11.007 0.051 -10.107 1.00 91.88 340 GLU A O 1
ATOM 2604 N N . GLU A 1 341 ? -11.035 1.584 -11.767 1.00 92.44 341 GLU A N 1
ATOM 2605 C CA . GLU A 1 341 ? -9.639 2.006 -11.627 1.00 92.44 341 GLU A CA 1
ATOM 2606 C C . GLU A 1 341 ? -9.258 2.258 -10.163 1.00 92.44 341 GLU A C 1
ATOM 2608 O O . GLU A 1 341 ? -9.750 3.188 -9.530 1.00 92.44 341 GLU A O 1
ATOM 2613 N N . CYS A 1 342 ? -8.347 1.437 -9.642 1.00 94.25 342 CYS A N 1
ATOM 2614 C CA . CYS A 1 342 ? -7.935 1.488 -8.253 1.00 94.25 342 CYS A CA 1
ATOM 2615 C C . CYS A 1 342 ? -6.417 1.363 -8.168 1.00 94.25 342 CYS A C 1
ATOM 2617 O O . CYS A 1 342 ? -5.796 0.550 -8.856 1.00 94.25 342 CYS A O 1
ATOM 2619 N N . PHE A 1 343 ? -5.816 2.178 -7.311 1.00 96.88 343 PHE A N 1
ATOM 2620 C CA . PHE A 1 343 ? -4.393 2.133 -7.018 1.00 96.88 343 PHE A CA 1
ATOM 2621 C C . PHE A 1 343 ? -4.191 1.678 -5.576 1.00 96.88 343 PHE A C 1
ATOM 2623 O O . PHE A 1 343 ? -4.918 2.110 -4.678 1.00 96.88 343 PHE A O 1
ATOM 2630 N N . LEU A 1 344 ? -3.165 0.857 -5.343 1.00 97.81 344 LEU A N 1
ATOM 2631 C CA . LEU A 1 344 ? -2.744 0.502 -3.986 1.00 97.81 344 LEU A CA 1
ATOM 2632 C C . LEU A 1 344 ? -2.222 1.730 -3.232 1.00 97.81 344 LEU A C 1
ATOM 2634 O O . LEU A 1 344 ? -2.442 1.855 -2.029 1.00 97.81 344 LEU A O 1
ATOM 2638 N N . PHE A 1 345 ? -1.563 2.647 -3.940 1.00 97.62 345 PHE A N 1
ATOM 2639 C CA . PHE A 1 345 ? -0.998 3.864 -3.371 1.00 97.62 345 PHE A CA 1
ATOM 2640 C C . PHE A 1 345 ? -1.441 5.079 -4.169 1.00 97.62 345 PHE A C 1
ATOM 2642 O O . PHE A 1 345 ? -1.173 5.178 -5.364 1.00 97.62 345 PHE A O 1
ATOM 2649 N N . VAL A 1 346 ? -2.092 6.020 -3.500 1.00 94.75 346 VAL A N 1
ATOM 2650 C CA . VAL A 1 346 ? -2.532 7.276 -4.099 1.00 94.75 346 VAL A CA 1
ATOM 2651 C C . VAL A 1 346 ? -1.911 8.421 -3.327 1.00 94.75 346 VAL A C 1
ATOM 2653 O O . VAL A 1 346 ? -2.061 8.510 -2.111 1.00 94.75 346 VAL A O 1
ATOM 2656 N N . THR A 1 347 ? -1.230 9.318 -4.029 1.00 89.25 347 THR A N 1
ATOM 2657 C CA . THR A 1 347 ? -0.737 10.564 -3.459 1.00 89.25 347 THR A CA 1
ATOM 2658 C C . THR A 1 347 ? -1.184 11.745 -4.307 1.00 89.25 347 THR A C 1
ATOM 2660 O O . THR A 1 347 ? -1.059 11.727 -5.534 1.00 89.25 347 THR A O 1
ATOM 2663 N N . ARG A 1 348 ? -1.783 12.756 -3.672 1.00 85.00 348 ARG A N 1
ATOM 2664 C CA . ARG A 1 348 ? -2.476 13.858 -4.356 1.00 85.00 348 ARG A CA 1
ATOM 2665 C C . ARG A 1 348 ? -2.155 15.224 -3.769 1.00 85.00 348 ARG A C 1
ATOM 2667 O O . ARG A 1 348 ? -1.467 15.320 -2.761 1.00 85.00 348 ARG A O 1
ATOM 2674 N N . ASN A 1 349 ? -2.688 16.226 -4.471 1.00 75.00 349 ASN A N 1
ATOM 2675 C CA . ASN A 1 349 ? -2.602 17.668 -4.260 1.00 75.00 349 ASN A CA 1
ATOM 2676 C C . ASN A 1 349 ? -1.181 18.239 -4.196 1.00 75.00 349 ASN A C 1
ATOM 2678 O O . ASN A 1 349 ? -0.181 17.544 -4.060 1.00 75.00 349 ASN A O 1
ATOM 2682 N N . THR A 1 350 ? -1.123 19.562 -4.334 1.00 69.62 350 THR A N 1
ATOM 2683 C CA . THR A 1 350 ? 0.118 20.345 -4.301 1.00 69.62 350 THR A CA 1
ATOM 2684 C C . THR A 1 350 ? 0.232 21.226 -3.065 1.00 69.62 350 THR A C 1
ATOM 2686 O O . THR A 1 350 ? 1.276 21.816 -2.822 1.00 69.62 350 THR A O 1
ATOM 2689 N N . GLY A 1 351 ? -0.861 21.391 -2.315 1.00 68.62 351 GLY A N 1
ATOM 2690 C CA . GLY A 1 351 ? -0.834 22.091 -1.039 1.00 68.62 351 GLY A CA 1
ATOM 2691 C C . GLY A 1 351 ? -0.255 21.161 0.015 1.00 68.62 351 GLY A C 1
ATOM 2692 O O . GLY A 1 351 ? -0.782 20.074 0.213 1.00 68.62 351 GLY A O 1
ATOM 2693 N N . HIS A 1 352 ? 0.807 21.589 0.679 1.00 69.69 352 HIS A N 1
ATOM 2694 C CA . HIS A 1 352 ? 1.521 20.817 1.691 1.00 69.69 352 HIS A CA 1
ATOM 2695 C C . HIS A 1 352 ? 1.795 21.742 2.882 1.00 69.69 352 HIS A C 1
ATOM 2697 O O . HIS A 1 352 ? 2.083 22.928 2.689 1.00 69.69 352 HIS A O 1
ATOM 2703 N N . ALA A 1 353 ? 1.723 21.237 4.113 1.00 64.44 353 ALA A N 1
ATOM 2704 C CA . ALA A 1 353 ? 1.981 22.008 5.331 1.00 64.44 353 ALA A CA 1
ATOM 2705 C C . ALA A 1 353 ? 3.474 21.972 5.726 1.00 64.44 353 ALA A C 1
ATOM 2707 O O . ALA A 1 353 ? 3.821 22.065 6.907 1.00 64.44 353 ALA A O 1
ATOM 2708 N N . GLN A 1 354 ? 4.354 21.898 4.714 1.00 68.75 354 GLN A N 1
ATOM 2709 C CA . GLN A 1 354 ? 5.817 21.806 4.825 1.00 68.75 354 GLN A CA 1
ATOM 2710 C C . GLN A 1 354 ? 6.302 20.545 5.562 1.00 68.75 354 GLN A C 1
ATOM 2712 O O . GLN A 1 354 ? 7.356 20.559 6.202 1.00 68.75 354 GLN A O 1
ATOM 2717 N N . GLY A 1 355 ? 5.530 19.460 5.494 1.00 71.69 355 GLY A N 1
ATOM 2718 C CA . GLY A 1 355 ? 5.875 18.173 6.079 1.00 71.69 355 GLY A CA 1
ATOM 2719 C C . GLY A 1 355 ? 6.770 17.303 5.192 1.00 71.69 355 GLY A C 1
ATOM 2720 O O . GLY A 1 355 ? 7.377 17.747 4.215 1.00 71.69 355 GLY A O 1
ATOM 2721 N N . ILE A 1 356 ? 6.874 16.023 5.557 1.00 79.44 356 ILE A N 1
ATOM 2722 C CA . ILE A 1 356 ? 7.638 15.031 4.792 1.00 79.44 356 ILE A CA 1
ATOM 2723 C C . ILE A 1 356 ? 6.725 14.416 3.731 1.00 79.44 356 ILE A C 1
ATOM 2725 O O . ILE A 1 356 ? 5.655 13.906 4.046 1.00 79.44 356 ILE A O 1
ATOM 2729 N N . CYS A 1 357 ? 7.193 14.396 2.484 1.00 86.00 357 CYS A N 1
ATOM 2730 C CA . CYS A 1 357 ? 6.560 13.679 1.378 1.00 86.00 357 CYS A CA 1
ATOM 2731 C C . CYS A 1 357 ? 7.486 12.548 0.920 1.00 86.00 357 CYS A C 1
ATOM 2733 O O . CYS A 1 357 ? 8.476 12.774 0.214 1.00 86.00 357 CYS A O 1
ATOM 2735 N N . SER A 1 358 ? 7.210 11.321 1.353 1.00 90.50 358 SER A N 1
ATOM 2736 C CA . SER A 1 358 ? 7.983 10.149 0.956 1.00 90.50 358 SER A CA 1
ATOM 2737 C C . SER A 1 358 ? 7.103 8.911 0.811 1.00 90.50 358 SER A C 1
ATOM 2739 O O . SER A 1 358 ? 6.342 8.564 1.710 1.00 90.50 358 SER A O 1
ATOM 2741 N N . LEU A 1 359 ? 7.216 8.242 -0.333 1.00 94.62 359 LEU A N 1
ATOM 2742 C CA . LEU A 1 359 ? 6.618 6.935 -0.574 1.00 94.62 359 LEU A CA 1
ATOM 2743 C C . LEU A 1 359 ? 7.743 5.944 -0.850 1.00 94.62 359 LEU A C 1
ATOM 2745 O O . LEU A 1 359 ? 8.437 6.044 -1.864 1.00 94.62 359 LEU A O 1
ATOM 2749 N N . HIS A 1 360 ? 7.912 4.980 0.044 1.00 97.31 360 HIS A N 1
ATOM 2750 C CA . HIS A 1 360 ? 8.898 3.923 -0.084 1.00 97.31 360 HIS A CA 1
ATOM 2751 C C . HIS A 1 360 ? 8.210 2.565 -0.029 1.00 97.31 360 HIS A C 1
ATOM 2753 O O . HIS A 1 360 ? 7.596 2.210 0.970 1.00 97.31 360 HIS A O 1
ATOM 2759 N N . ILE A 1 361 ? 8.331 1.795 -1.099 1.00 98.44 361 ILE A N 1
ATOM 2760 C CA . ILE A 1 361 ? 7.787 0.446 -1.207 1.00 98.44 361 ILE A CA 1
ATOM 2761 C C . ILE A 1 361 ? 8.940 -0.473 -1.574 1.00 98.44 361 ILE A C 1
ATOM 2763 O O . ILE A 1 361 ? 9.632 -0.223 -2.562 1.00 98.44 361 ILE A O 1
ATOM 2767 N N . ASP A 1 362 ? 9.137 -1.524 -0.788 1.00 98.44 362 ASP A N 1
ATOM 2768 C CA . ASP A 1 362 ? 10.183 -2.507 -1.014 1.00 98.44 362 ASP A CA 1
ATOM 2769 C C . ASP A 1 362 ? 9.686 -3.942 -0.779 1.00 98.44 362 ASP A C 1
ATOM 2771 O O . ASP A 1 362 ? 9.285 -4.318 0.323 1.00 98.44 362 ASP A O 1
ATOM 2775 N N . GLY A 1 363 ? 9.734 -4.767 -1.826 1.00 97.56 363 GLY A N 1
ATOM 2776 C CA . GLY A 1 363 ? 9.317 -6.166 -1.755 1.00 97.56 363 GLY A CA 1
ATOM 2777 C C . GLY A 1 363 ? 7.800 -6.301 -1.723 1.00 97.56 363 GLY A C 1
ATOM 2778 O O . GLY A 1 363 ? 7.251 -6.862 -0.783 1.00 97.56 363 GLY A O 1
ATOM 2779 N N . LEU A 1 364 ? 7.114 -5.762 -2.726 1.00 97.88 364 LEU A N 1
ATOM 2780 C CA . LEU A 1 364 ? 5.666 -5.891 -2.857 1.00 97.88 364 LEU A CA 1
ATOM 2781 C C . LEU A 1 364 ? 5.319 -6.935 -3.918 1.00 97.88 364 LEU A C 1
ATOM 2783 O O . LEU A 1 364 ? 5.630 -6.736 -5.087 1.00 97.88 364 LEU A O 1
ATOM 2787 N N . ARG A 1 365 ? 4.611 -7.997 -3.542 1.00 96.38 365 ARG A N 1
ATOM 2788 C CA . ARG A 1 365 ? 3.967 -8.909 -4.495 1.00 96.38 365 ARG A CA 1
ATOM 2789 C C . ARG A 1 365 ? 2.569 -8.399 -4.852 1.00 96.38 365 ARG A C 1
ATOM 2791 O O . ARG A 1 365 ? 1.797 -8.082 -3.953 1.00 96.38 365 ARG A O 1
ATOM 2798 N N . VAL A 1 366 ? 2.222 -8.346 -6.137 1.00 93.88 366 VAL A N 1
ATOM 2799 C CA . VAL A 1 366 ? 0.889 -7.938 -6.615 1.00 93.88 366 VAL A CA 1
ATOM 2800 C C . VAL A 1 366 ? 0.307 -9.007 -7.534 1.00 93.88 366 VAL A C 1
ATOM 2802 O O . VAL A 1 366 ? 0.848 -9.319 -8.594 1.00 93.88 366 VAL A O 1
ATOM 2805 N N . GLU A 1 367 ? -0.838 -9.564 -7.149 1.00 91.12 367 GLU A N 1
ATOM 2806 C CA . GLU A 1 367 ? -1.615 -10.480 -7.978 1.00 91.12 367 GLU A CA 1
ATOM 2807 C C . GLU A 1 367 ? -2.761 -9.727 -8.668 1.00 91.12 367 GLU A C 1
ATOM 2809 O O . GLU A 1 367 ? -3.883 -9.665 -8.163 1.00 91.12 367 GLU A O 1
ATOM 2814 N N . HIS A 1 368 ? -2.484 -9.161 -9.842 1.00 86.62 368 HIS A N 1
ATOM 2815 C CA . HIS A 1 368 ? -3.482 -8.447 -10.640 1.00 86.62 368 HIS A CA 1
ATOM 2816 C C . HIS A 1 368 ? -4.608 -9.399 -11.098 1.00 86.62 368 HIS A C 1
ATOM 2818 O O . HIS A 1 368 ? -4.363 -10.319 -11.879 1.00 86.62 368 HIS A O 1
ATOM 2824 N N . LYS A 1 369 ? -5.849 -9.190 -10.632 1.00 86.69 369 LYS A N 1
ATOM 2825 C CA . LYS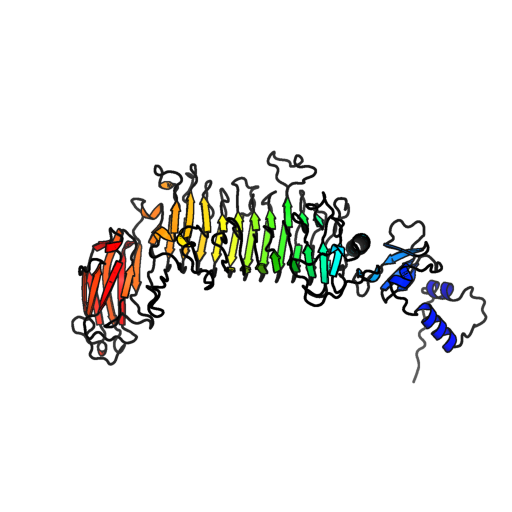 A 1 369 ? -7.037 -9.974 -11.046 1.00 86.69 369 LYS A CA 1
ATOM 2826 C C . LYS A 1 369 ? -7.994 -9.220 -11.966 1.00 86.69 369 LYS A C 1
ATOM 2828 O O . LYS A 1 369 ? -8.886 -9.838 -12.545 1.00 86.69 369 LYS A O 1
ATOM 2833 N N . SER A 1 370 ? -7.823 -7.911 -12.118 1.00 85.12 370 SER A N 1
ATOM 2834 C CA . SER A 1 370 ? -8.580 -7.093 -13.066 1.00 85.12 370 SER A CA 1
ATOM 2835 C C . SER A 1 370 ? -7.664 -6.100 -13.781 1.00 85.12 370 SER A C 1
ATOM 2837 O O . SER A 1 370 ? -6.565 -5.794 -13.323 1.00 85.12 370 SER A O 1
ATOM 2839 N N . ASN A 1 371 ? -8.128 -5.548 -14.902 1.00 84.06 371 ASN A N 1
ATOM 2840 C CA . ASN A 1 371 ? -7.458 -4.437 -15.589 1.00 84.06 371 ASN A CA 1
ATOM 2841 C C . ASN A 1 371 ? -7.404 -3.165 -14.727 1.00 84.06 371 ASN A C 1
ATOM 2843 O O . ASN A 1 371 ? -6.613 -2.269 -15.001 1.00 84.06 371 ASN A O 1
ATOM 2847 N N . HIS A 1 372 ? -8.241 -3.074 -13.702 1.00 89.38 372 HIS A N 1
ATOM 2848 C CA . HIS A 1 372 ? -8.306 -1.934 -12.811 1.00 89.38 372 HIS A CA 1
ATOM 2849 C C . HIS A 1 372 ? -7.352 -2.026 -11.612 1.00 89.38 372 HIS A C 1
ATOM 2851 O O . HIS A 1 372 ? -7.243 -1.066 -10.856 1.00 89.38 372 HIS A O 1
ATOM 2857 N N . ALA A 1 373 ? -6.674 -3.164 -11.439 1.00 91.25 373 ALA A N 1
ATOM 2858 C CA . ALA A 1 373 ? -5.702 -3.409 -10.384 1.00 91.25 373 ALA A CA 1
ATOM 2859 C C . ALA A 1 373 ? -4.378 -2.686 -10.682 1.00 91.25 373 ALA A C 1
ATOM 2861 O O . ALA A 1 373 ? -3.500 -3.249 -11.336 1.00 91.25 373 ALA A O 1
ATOM 2862 N N . LEU A 1 374 ? -4.224 -1.442 -10.223 1.00 93.81 374 LEU A N 1
ATOM 2863 C CA . LEU A 1 374 ? -3.036 -0.614 -10.461 1.00 93.81 374 LEU A CA 1
ATOM 2864 C C . LEU A 1 374 ? -2.227 -0.396 -9.173 1.00 93.81 374 LEU A C 1
ATOM 2866 O O . LEU A 1 374 ? -2.723 -0.591 -8.062 1.00 93.81 374 LEU A O 1
ATOM 2870 N N . ILE A 1 375 ? -0.959 -0.006 -9.312 1.00 95.94 375 ILE A N 1
ATOM 2871 C CA . ILE A 1 375 ? -0.009 0.035 -8.192 1.00 95.94 375 ILE A CA 1
ATOM 2872 C C . ILE A 1 375 ? 0.030 1.420 -7.560 1.00 95.94 375 ILE A C 1
ATOM 2874 O O . ILE A 1 375 ? -0.303 1.550 -6.385 1.00 95.94 375 ILE A O 1
ATOM 2878 N N . ALA A 1 376 ? 0.424 2.451 -8.309 1.00 97.00 376 ALA A N 1
ATOM 2879 C CA . ALA A 1 376 ? 0.606 3.785 -7.739 1.00 97.00 376 ALA A CA 1
ATOM 2880 C C . ALA A 1 376 ? 0.118 4.920 -8.650 1.00 97.00 376 ALA A C 1
ATOM 2882 O O . ALA A 1 376 ? 0.403 4.920 -9.846 1.00 97.00 376 ALA A O 1
ATOM 2883 N N . ASP A 1 377 ? -0.560 5.905 -8.062 1.00 95.12 377 ASP A N 1
ATOM 2884 C CA . ASP A 1 377 ? -0.902 7.195 -8.668 1.00 95.12 377 ASP A CA 1
ATOM 2885 C C . ASP A 1 377 ? -0.327 8.314 -7.801 1.00 95.12 377 ASP A C 1
ATOM 2887 O O . ASP A 1 377 ? -0.805 8.566 -6.698 1.00 95.12 377 ASP A O 1
ATOM 2891 N N . ILE A 1 378 ? 0.751 8.934 -8.273 1.00 91.88 378 ILE A N 1
ATOM 2892 C CA . ILE A 1 378 ? 1.588 9.837 -7.488 1.00 91.88 378 ILE A CA 1
ATOM 2893 C C . ILE A 1 378 ? 1.529 11.232 -8.091 1.00 91.88 378 ILE A C 1
ATOM 2895 O O . ILE A 1 378 ? 1.901 11.429 -9.246 1.00 91.88 378 ILE A O 1
ATOM 2899 N N . SER A 1 379 ? 1.108 12.216 -7.301 1.00 85.38 379 SER A N 1
ATOM 2900 C CA . SER A 1 379 ? 0.949 13.599 -7.765 1.00 85.38 379 SER A CA 1
ATOM 2901 C C . SER A 1 379 ? 1.227 14.666 -6.700 1.00 85.38 379 SER A C 1
ATOM 2903 O O . SER A 1 379 ? 0.735 15.786 -6.821 1.00 85.38 379 SER A O 1
ATOM 2905 N N . TRP A 1 380 ? 2.044 14.346 -5.687 1.00 76.94 380 TRP A N 1
ATOM 2906 C CA . TRP A 1 380 ? 2.562 15.349 -4.746 1.00 76.94 380 TRP A CA 1
ATOM 2907 C C . TRP A 1 380 ? 3.261 16.498 -5.485 1.00 76.94 380 TRP A C 1
ATOM 2909 O O . TRP A 1 380 ? 4.082 16.277 -6.383 1.00 76.94 380 TRP A O 1
ATOM 2919 N N . GLY A 1 381 ? 2.902 17.728 -5.119 1.00 68.38 381 GLY A N 1
ATOM 2920 C CA . GLY A 1 381 ? 3.492 18.944 -5.665 1.00 68.38 381 GLY A CA 1
ATOM 2921 C C . GLY A 1 381 ? 4.753 19.370 -4.916 1.00 68.38 381 GLY A C 1
ATOM 2922 O O . GLY A 1 381 ? 4.941 19.056 -3.751 1.00 68.38 381 GLY A O 1
ATOM 2923 N N . ASP A 1 382 ? 5.606 20.126 -5.601 1.00 68.56 382 ASP A N 1
ATOM 2924 C CA . ASP A 1 382 ? 6.708 20.931 -5.054 1.00 68.56 382 ASP A CA 1
ATOM 2925 C C . ASP A 1 382 ? 7.879 20.201 -4.359 1.00 68.56 382 ASP A C 1
ATOM 2927 O O . ASP A 1 382 ? 8.971 20.762 -4.320 1.00 68.56 382 ASP A O 1
ATOM 2931 N N . TYR A 1 383 ? 7.752 18.969 -3.856 1.00 75.19 383 TYR A N 1
ATOM 2932 C CA . TYR A 1 383 ? 8.864 18.204 -3.263 1.00 75.19 383 TYR A CA 1
ATOM 2933 C C . TYR A 1 383 ? 8.492 16.739 -2.982 1.00 75.19 383 TYR A C 1
ATOM 2935 O O . TYR A 1 383 ? 7.334 16.341 -3.017 1.00 75.19 383 TYR A O 1
ATOM 2943 N N . GLY A 1 384 ? 9.501 15.913 -2.688 1.00 83.69 384 GLY A N 1
ATOM 2944 C CA . GLY A 1 384 ? 9.309 14.570 -2.141 1.00 83.69 384 GLY A CA 1
ATOM 2945 C C . GLY A 1 384 ? 10.258 13.516 -2.700 1.00 83.69 384 GLY A C 1
ATOM 2946 O O . GLY A 1 384 ? 11.100 13.787 -3.562 1.00 83.69 384 GLY A O 1
ATOM 2947 N N . SER A 1 385 ? 10.115 12.292 -2.200 1.00 89.88 385 SER A N 1
ATOM 2948 C CA . SER A 1 385 ? 10.862 11.121 -2.668 1.00 89.88 385 SER A CA 1
ATOM 2949 C C . SER A 1 385 ? 9.935 9.934 -2.909 1.00 89.88 385 SER A C 1
ATOM 2951 O O . SER A 1 385 ? 9.037 9.654 -2.120 1.00 89.88 385 SER A O 1
ATOM 2953 N N . VAL A 1 386 ? 10.160 9.231 -4.010 1.00 94.38 386 VAL A N 1
ATOM 2954 C CA . VAL A 1 386 ? 9.428 8.029 -4.401 1.00 94.38 386 VAL A CA 1
ATOM 2955 C C . VAL A 1 386 ? 10.447 6.936 -4.676 1.00 94.38 386 VAL A C 1
ATOM 2957 O O . VAL A 1 386 ? 11.342 7.102 -5.504 1.00 94.38 386 VAL A O 1
ATOM 2960 N N . SER A 1 387 ? 10.315 5.811 -3.987 1.00 97.44 387 SER A N 1
ATOM 2961 C CA . SER A 1 387 ? 11.169 4.641 -4.153 1.00 97.44 387 SER A CA 1
ATOM 2962 C C . SER A 1 387 ? 10.294 3.402 -4.262 1.00 97.44 387 SER A C 1
ATOM 2964 O O . SER A 1 387 ? 9.724 2.971 -3.267 1.00 97.44 387 SER A O 1
ATOM 2966 N N . LEU A 1 388 ? 10.207 2.827 -5.458 1.00 98.38 388 LEU A N 1
ATOM 2967 C CA . LEU A 1 388 ? 9.469 1.597 -5.739 1.00 98.38 388 LEU A CA 1
ATOM 2968 C C . LEU A 1 388 ? 10.477 0.492 -6.052 1.00 98.38 388 LEU A C 1
ATOM 2970 O O . LEU A 1 388 ? 11.137 0.537 -7.090 1.00 98.38 388 LEU A O 1
ATOM 2974 N N . LYS A 1 389 ? 10.646 -0.473 -5.150 1.00 98.56 389 LYS A N 1
ATOM 2975 C CA . LYS A 1 389 ? 11.694 -1.490 -5.254 1.00 98.56 389 LYS A CA 1
ATOM 2976 C C . LYS A 1 389 ? 11.144 -2.896 -5.127 1.00 98.56 389 LYS A C 1
ATOM 2978 O O . LYS A 1 389 ? 10.256 -3.148 -4.315 1.00 98.56 389 LYS A O 1
ATOM 2983 N N . ARG A 1 390 ? 11.717 -3.822 -5.903 1.00 97.94 390 ARG A N 1
ATOM 2984 C CA . ARG A 1 390 ? 11.419 -5.262 -5.826 1.00 97.94 390 ARG A CA 1
ATOM 2985 C C . ARG A 1 390 ? 9.914 -5.550 -5.851 1.00 97.94 390 ARG A C 1
ATOM 2987 O O . ARG A 1 390 ? 9.418 -6.355 -5.066 1.00 97.94 390 ARG A O 1
ATOM 2994 N N . ILE A 1 391 ? 9.186 -4.839 -6.712 1.00 97.62 391 ILE A N 1
ATOM 2995 C CA . ILE A 1 391 ? 7.766 -5.102 -6.934 1.00 97.62 391 ILE A CA 1
ATOM 2996 C C . ILE A 1 391 ? 7.651 -6.294 -7.878 1.00 97.62 391 ILE A C 1
ATOM 2998 O O . ILE A 1 391 ? 8.158 -6.230 -8.994 1.00 97.62 391 ILE A O 1
ATOM 3002 N N . ASP A 1 392 ? 6.986 -7.354 -7.443 1.00 94.75 392 ASP A N 1
ATOM 3003 C CA . ASP A 1 392 ? 6.705 -8.547 -8.231 1.00 94.75 392 ASP A CA 1
ATOM 3004 C C . ASP A 1 392 ? 5.233 -8.561 -8.662 1.00 94.75 392 ASP A C 1
ATOM 3006 O O . ASP A 1 392 ? 4.346 -8.943 -7.899 1.00 94.75 392 ASP A O 1
ATOM 3010 N N . GLY A 1 393 ? 4.979 -8.131 -9.895 1.00 88.56 393 GLY A N 1
ATOM 3011 C CA . GLY A 1 393 ? 3.684 -8.221 -10.566 1.00 88.56 393 GLY A CA 1
ATOM 3012 C C . GLY A 1 393 ? 3.557 -9.437 -11.486 1.00 88.56 393 GLY A C 1
ATOM 3013 O O . GLY A 1 393 ? 2.634 -9.478 -12.290 1.00 88.56 393 GLY A O 1
ATOM 3014 N N . SER A 1 394 ? 4.457 -10.428 -11.417 1.00 80.81 394 SER A N 1
ATOM 3015 C CA . SER A 1 394 ? 4.583 -11.513 -12.410 1.00 80.81 394 SER A CA 1
ATOM 3016 C C . SER A 1 394 ? 3.506 -12.615 -12.350 1.00 80.81 394 SER A C 1
ATOM 3018 O O . SER A 1 394 ? 3.707 -13.722 -12.861 1.00 80.81 394 SER A O 1
ATOM 3020 N N . SER A 1 395 ? 2.345 -12.348 -11.738 1.00 74.44 395 SER A N 1
ATOM 3021 C CA . SER A 1 395 ? 1.278 -13.345 -11.575 1.00 74.44 395 SER A CA 1
ATOM 3022 C C . SER A 1 395 ? 0.804 -13.921 -12.914 1.00 74.44 395 SER A C 1
ATOM 3024 O O . SER A 1 395 ? 0.313 -13.216 -13.791 1.00 74.44 395 SER A O 1
ATOM 3026 N N . GLN A 1 396 ? 0.874 -15.249 -13.044 1.00 61.34 396 GLN A N 1
ATOM 3027 C CA . GLN A 1 396 ? 0.526 -15.979 -14.272 1.00 61.34 396 GLN A CA 1
ATOM 3028 C C . GLN A 1 396 ? -0.983 -16.021 -14.569 1.00 61.34 396 GLN A C 1
ATOM 3030 O O . GLN A 1 396 ? -1.386 -16.453 -15.648 1.00 61.34 396 GLN A O 1
ATOM 3035 N N . SER A 1 397 ? -1.827 -15.619 -13.612 1.00 54.38 397 SER A N 1
ATOM 3036 C CA . SER A 1 397 ? -3.276 -15.852 -13.674 1.00 54.38 397 SER A CA 1
ATOM 3037 C C . SER A 1 397 ? -4.059 -14.841 -14.522 1.00 54.38 397 SER A C 1
ATOM 3039 O O . SER A 1 397 ? -5.221 -15.099 -14.830 1.00 54.38 397 SER A O 1
ATOM 3041 N N . PHE A 1 398 ? -3.439 -13.737 -14.958 1.00 51.09 398 PHE A N 1
ATOM 3042 C CA . PHE A 1 398 ? -4.092 -12.733 -15.802 1.00 51.09 398 PHE A CA 1
ATOM 3043 C C . PHE A 1 398 ? -3.282 -12.443 -17.075 1.00 51.09 398 PHE A C 1
ATOM 3045 O O . PHE A 1 398 ? -2.549 -11.467 -17.166 1.00 51.09 398 PHE A O 1
ATOM 3052 N N . LYS A 1 399 ? -3.441 -13.300 -18.091 1.00 54.12 399 LYS A N 1
ATOM 3053 C CA . LYS A 1 399 ? -2.934 -13.094 -19.460 1.00 54.12 399 LYS A CA 1
ATOM 3054 C C . LYS A 1 399 ? -4.087 -12.765 -20.413 1.00 54.12 399 LYS A C 1
ATOM 3056 O O . LYS A 1 399 ? -4.425 -13.566 -21.278 1.00 54.12 399 LYS A O 1
ATOM 3061 N N . SER A 1 400 ? -4.743 -11.620 -20.236 1.00 47.00 400 SER A N 1
ATOM 3062 C CA . SER A 1 400 ? -5.650 -11.105 -21.272 1.00 47.00 400 SER A CA 1
ATOM 3063 C C . SER A 1 400 ? -5.120 -9.788 -21.820 1.00 47.00 400 SER A C 1
ATOM 3065 O O . SER A 1 400 ? -4.440 -9.051 -21.110 1.00 47.00 400 SER A O 1
ATOM 3067 N N . GLU A 1 401 ? -5.440 -9.511 -23.082 1.00 49.62 401 GLU A N 1
ATOM 3068 C CA . GLU A 1 401 ? -5.005 -8.418 -23.973 1.00 49.62 401 GLU A CA 1
ATOM 3069 C C . GLU A 1 401 ? -5.214 -6.971 -23.436 1.00 49.62 401 GLU A C 1
ATOM 3071 O O . GLU A 1 401 ? -5.209 -6.007 -24.197 1.00 49.62 401 GLU A O 1
ATOM 3076 N N . ARG A 1 402 ? -5.428 -6.777 -22.127 1.00 51.22 402 ARG A N 1
ATOM 3077 C CA . ARG A 1 402 ? -5.927 -5.544 -21.493 1.00 51.22 402 ARG A CA 1
ATOM 3078 C C . ARG A 1 402 ? -4.932 -4.815 -20.585 1.00 51.22 402 ARG A C 1
ATOM 3080 O O . ARG A 1 402 ? -5.207 -3.678 -20.214 1.00 51.22 402 ARG A O 1
ATOM 3087 N N . VAL A 1 403 ? -3.781 -5.407 -20.266 1.00 54.06 403 VAL A N 1
ATOM 3088 C CA . VAL A 1 403 ? -2.715 -4.753 -19.474 1.00 54.06 403 VAL A CA 1
ATOM 3089 C C . VAL A 1 403 ? -1.896 -3.747 -20.312 1.00 54.06 403 VAL A C 1
ATOM 3091 O O . VAL A 1 403 ? -1.324 -2.795 -19.785 1.00 54.06 403 VAL A O 1
ATOM 3094 N N . LEU A 1 404 ? -1.950 -3.859 -21.643 1.00 55.62 404 LEU A N 1
ATOM 3095 C CA . LEU A 1 404 ? -1.224 -3.008 -22.600 1.00 55.62 404 LEU A CA 1
ATOM 3096 C C . LEU A 1 404 ? -1.622 -1.518 -22.575 1.00 55.62 404 LEU A C 1
ATOM 3098 O O . LEU A 1 404 ? -0.846 -0.660 -23.001 1.00 55.62 404 LEU A O 1
ATOM 3102 N N . ASN A 1 405 ? -2.822 -1.197 -22.080 1.00 66.94 405 ASN A N 1
ATOM 3103 C CA . ASN A 1 405 ? -3.386 0.157 -22.137 1.00 66.94 405 ASN A CA 1
ATOM 3104 C C . ASN A 1 405 ? -3.445 0.878 -20.792 1.00 66.94 405 ASN A C 1
ATOM 3106 O O . ASN A 1 405 ? -3.803 2.056 -20.769 1.00 66.94 405 ASN A O 1
ATOM 3110 N N . ASN A 1 406 ? -3.048 0.230 -19.696 1.00 79.44 406 ASN A N 1
ATOM 3111 C CA . ASN A 1 406 ? -3.141 0.836 -18.377 1.00 79.44 406 ASN A CA 1
ATOM 3112 C C . ASN A 1 406 ? -1.772 1.229 -17.836 1.00 79.44 406 ASN A C 1
ATOM 3114 O O . ASN A 1 406 ? -0.822 0.447 -17.804 1.00 79.44 406 ASN A O 1
ATOM 3118 N N . SER A 1 407 ? -1.699 2.476 -17.380 1.00 90.06 407 SER A N 1
ATOM 3119 C CA . SER A 1 407 ? -0.567 2.943 -16.601 1.00 90.06 407 SER A CA 1
ATOM 3120 C C . SER A 1 407 ? -0.670 2.354 -15.198 1.00 90.06 407 SER A C 1
ATOM 3122 O O . SER A 1 407 ? -1.502 2.798 -14.406 1.00 90.06 407 SER A O 1
ATOM 3124 N N . VAL A 1 408 ? 0.154 1.343 -14.923 1.00 92.94 408 VAL A N 1
ATOM 3125 C CA . VAL A 1 408 ? 0.207 0.655 -13.626 1.00 92.94 408 VAL A CA 1
ATOM 3126 C C . VAL A 1 408 ? 0.834 1.543 -12.548 1.00 92.94 408 VAL A C 1
ATOM 3128 O O . VAL A 1 408 ? 0.470 1.457 -11.375 1.00 92.94 408 VAL A O 1
ATOM 3131 N N . ILE A 1 409 ? 1.741 2.431 -12.962 1.00 95.75 409 ILE A N 1
ATOM 3132 C CA . ILE A 1 409 ? 2.355 3.464 -12.130 1.00 95.75 409 ILE A CA 1
ATOM 3133 C C . ILE A 1 409 ? 2.243 4.801 -12.868 1.00 95.75 409 ILE A C 1
ATOM 3135 O O . ILE A 1 409 ? 2.788 4.950 -13.964 1.00 95.75 409 ILE A O 1
ATOM 3139 N N . ARG A 1 410 ? 1.574 5.778 -12.253 1.00 94.19 410 ARG A N 1
ATOM 3140 C CA . ARG A 1 410 ? 1.465 7.164 -12.725 1.00 94.19 410 ARG A CA 1
ATOM 3141 C C . ARG A 1 410 ? 2.239 8.076 -11.799 1.00 94.19 410 ARG A C 1
ATOM 3143 O O . ARG A 1 410 ? 2.079 8.005 -10.585 1.00 94.19 410 ARG A O 1
ATOM 3150 N N . ILE A 1 411 ? 3.063 8.941 -12.376 1.00 91.69 411 ILE A N 1
ATOM 3151 C CA . ILE A 1 411 ? 3.839 9.926 -11.627 1.00 91.69 411 ILE A CA 1
ATOM 3152 C C . ILE A 1 411 ? 3.700 11.269 -12.324 1.00 91.69 411 ILE A C 1
ATOM 3154 O O . ILE A 1 411 ? 4.243 11.489 -13.406 1.00 91.69 411 ILE A O 1
ATOM 3158 N N . ALA A 1 412 ? 2.945 12.168 -11.710 1.00 87.25 412 ALA A N 1
ATOM 3159 C CA . ALA A 1 412 ? 2.708 13.509 -12.201 1.00 87.25 412 ALA A CA 1
ATOM 3160 C C . ALA A 1 412 ? 3.622 14.518 -11.498 1.00 87.25 412 ALA A C 1
ATOM 3162 O O . ALA A 1 412 ? 3.619 14.652 -10.279 1.00 87.25 412 ALA A O 1
ATOM 3163 N N . ALA A 1 413 ? 4.364 15.287 -12.290 1.00 80.62 413 ALA A N 1
ATOM 3164 C CA . ALA A 1 413 ? 4.967 16.536 -11.857 1.00 80.62 413 ALA A CA 1
ATOM 3165 C C . ALA A 1 413 ? 3.911 17.637 -12.006 1.00 80.62 413 ALA A C 1
ATOM 3167 O O . ALA A 1 413 ? 3.683 18.132 -13.112 1.00 80.62 413 ALA A O 1
ATOM 3168 N N . VAL A 1 414 ? 3.221 17.967 -10.912 1.00 72.94 414 VAL A N 1
ATOM 3169 C CA . VAL A 1 414 ? 2.130 18.955 -10.930 1.00 72.94 414 VAL A CA 1
ATOM 3170 C C . VAL A 1 414 ? 2.678 20.383 -10.826 1.00 72.94 414 VAL A C 1
ATOM 3172 O O . VAL A 1 414 ? 2.338 21.227 -11.649 1.00 72.94 414 VAL A O 1
ATOM 3175 N N . ASN A 1 415 ? 3.616 20.621 -9.906 1.00 64.44 415 ASN A N 1
ATOM 3176 C CA . ASN A 1 415 ? 4.340 21.886 -9.739 1.00 64.44 415 ASN A CA 1
ATOM 3177 C C . ASN A 1 415 ? 5.861 21.639 -9.659 1.00 64.44 415 ASN A C 1
ATOM 3179 O O . ASN A 1 415 ? 6.334 20.576 -10.070 1.00 64.44 415 ASN A O 1
ATOM 3183 N N . ASN A 1 416 ? 6.640 22.631 -9.215 1.00 65.31 416 ASN A N 1
ATOM 3184 C CA . ASN A 1 416 ? 8.094 22.603 -9.258 1.00 65.31 416 ASN A CA 1
ATOM 3185 C C . ASN A 1 416 ? 8.738 22.932 -7.904 1.00 65.31 416 ASN A C 1
ATOM 3187 O O . ASN A 1 416 ? 8.511 24.047 -7.427 1.00 65.31 416 ASN A O 1
ATOM 3191 N N . PRO A 1 417 ? 9.640 22.078 -7.370 1.00 68.75 417 PRO A N 1
ATOM 3192 C CA . PRO A 1 417 ? 10.169 20.819 -7.940 1.00 68.75 417 PRO A CA 1
ATOM 3193 C C . PRO A 1 417 ? 9.237 19.590 -7.887 1.00 68.75 417 PRO A C 1
ATOM 3195 O O . PRO A 1 417 ? 8.253 19.558 -7.170 1.00 68.75 417 PRO A O 1
ATOM 3198 N N . SER A 1 418 ? 9.522 18.561 -8.694 1.00 75.81 418 SER A N 1
ATOM 3199 C CA . SER A 1 418 ? 8.811 17.268 -8.653 1.00 75.81 418 SER A CA 1
ATOM 3200 C C . SER A 1 418 ? 9.466 16.308 -7.644 1.00 75.81 418 SER A C 1
ATOM 3202 O O . SER A 1 418 ? 10.650 16.490 -7.331 1.00 75.81 418 SER A O 1
ATOM 3204 N N . PRO A 1 419 ? 8.795 15.223 -7.209 1.00 83.44 419 PRO A N 1
ATOM 3205 C CA . PRO A 1 419 ? 9.445 14.219 -6.374 1.00 83.44 419 PRO A CA 1
ATOM 3206 C C . PRO A 1 419 ? 10.598 13.520 -7.112 1.00 83.44 419 PRO A C 1
ATOM 3208 O O . PRO A 1 419 ? 10.497 13.193 -8.300 1.00 83.44 419 PRO A O 1
ATOM 3211 N N . GLN A 1 420 ? 11.694 13.254 -6.396 1.00 88.00 420 GLN A N 1
ATOM 3212 C CA . GLN A 1 420 ? 12.767 12.390 -6.895 1.00 88.00 420 GLN A CA 1
ATOM 3213 C C . GLN A 1 420 ? 12.272 10.948 -6.931 1.00 88.00 420 GLN A C 1
ATOM 3215 O O . GLN A 1 420 ? 11.803 10.442 -5.915 1.00 88.00 420 GLN A O 1
ATOM 3220 N N . THR A 1 421 ? 12.386 10.286 -8.081 1.00 93.69 421 THR A N 1
ATOM 3221 C CA . THR A 1 421 ? 11.799 8.954 -8.277 1.00 93.69 421 THR A CA 1
ATOM 3222 C C . THR A 1 421 ? 12.853 7.903 -8.616 1.00 93.69 421 THR A C 1
ATOM 3224 O O . THR A 1 421 ? 13.642 8.082 -9.544 1.00 93.69 421 THR A O 1
ATOM 3227 N N . VAL A 1 422 ? 12.820 6.771 -7.914 1.00 97.44 422 VAL A N 1
ATOM 3228 C CA . VAL A 1 422 ? 13.585 5.561 -8.239 1.00 97.44 422 VAL A CA 1
ATOM 3229 C C . VAL A 1 422 ? 12.637 4.371 -8.332 1.00 97.44 422 VAL A C 1
ATOM 3231 O O . VAL A 1 422 ? 11.870 4.113 -7.407 1.00 97.44 422 VAL A O 1
ATOM 3234 N N . ILE A 1 423 ? 12.719 3.634 -9.436 1.00 98.31 423 ILE A N 1
ATOM 3235 C CA . ILE A 1 423 ? 12.026 2.362 -9.653 1.00 98.31 423 ILE A CA 1
ATOM 3236 C C . ILE A 1 423 ? 13.099 1.313 -9.939 1.00 98.31 423 ILE A C 1
ATOM 3238 O O . ILE A 1 423 ? 13.903 1.500 -10.851 1.00 98.31 423 ILE A O 1
ATOM 3242 N N . GLU A 1 424 ? 13.184 0.258 -9.131 1.00 97.94 424 GLU A N 1
ATOM 3243 C CA . GLU A 1 424 ? 14.338 -0.648 -9.139 1.00 97.94 424 GLU A CA 1
ATOM 3244 C C . GLU A 1 424 ? 13.969 -2.112 -8.898 1.00 97.94 424 GLU A C 1
ATOM 3246 O O . GLU A 1 424 ? 13.318 -2.445 -7.909 1.00 97.94 424 GLU A O 1
ATOM 3251 N N . GLY A 1 425 ? 14.485 -3.008 -9.743 1.00 96.56 425 GLY A N 1
ATOM 3252 C CA . GLY A 1 425 ? 14.391 -4.449 -9.500 1.00 96.56 425 GLY A CA 1
ATOM 3253 C C . GLY A 1 425 ? 12.963 -4.990 -9.572 1.00 96.56 425 GLY A C 1
ATOM 3254 O O . GLY A 1 425 ? 12.660 -5.971 -8.899 1.00 96.56 425 GLY A O 1
ATOM 3255 N N . CYS A 1 426 ? 12.073 -4.321 -10.308 1.00 96.50 426 CYS A N 1
ATOM 3256 C CA . CYS A 1 426 ? 10.666 -4.696 -10.407 1.00 96.50 426 CYS A CA 1
ATOM 3257 C C . CYS A 1 426 ? 10.410 -5.650 -11.585 1.00 96.50 426 CYS A C 1
ATOM 3259 O O . CYS A 1 426 ? 11.145 -5.663 -12.571 1.00 96.50 426 CYS A O 1
ATOM 3261 N N . ASP A 1 427 ? 9.323 -6.403 -11.509 1.00 92.31 427 ASP A N 1
ATOM 3262 C CA . ASP A 1 427 ? 8.746 -7.175 -12.602 1.00 92.31 427 ASP A CA 1
ATOM 3263 C C . ASP A 1 427 ? 7.304 -6.699 -12.800 1.00 92.31 427 ASP A C 1
ATOM 3265 O O . ASP A 1 427 ? 6.443 -6.935 -11.955 1.00 92.31 427 ASP A O 1
ATOM 3269 N N . LEU A 1 428 ? 7.068 -5.920 -13.856 1.00 90.31 428 LEU A N 1
ATOM 3270 C CA . LEU A 1 428 ? 5.843 -5.151 -14.041 1.00 90.31 428 LEU A CA 1
ATOM 3271 C C . LEU A 1 428 ? 4.997 -5.687 -15.196 1.00 90.31 428 LEU A C 1
ATOM 3273 O O . LEU A 1 428 ? 5.492 -5.985 -16.290 1.00 90.31 428 LEU A O 1
ATOM 3277 N N . MET A 1 429 ? 3.692 -5.705 -14.937 1.00 85.50 429 MET A N 1
ATOM 3278 C CA . MET A 1 429 ? 2.631 -5.878 -15.918 1.00 85.50 429 MET A CA 1
ATOM 3279 C C . MET A 1 429 ? 1.939 -4.514 -16.111 1.00 85.50 429 MET A C 1
ATOM 3281 O O . MET A 1 429 ? 1.342 -3.981 -15.176 1.00 85.50 429 MET A O 1
ATOM 3285 N N . GLY A 1 430 ? 2.063 -3.914 -17.297 1.00 86.81 430 GLY A N 1
ATOM 3286 C CA . GLY A 1 430 ? 1.610 -2.547 -17.608 1.00 86.81 430 GLY A CA 1
ATOM 3287 C C . GLY A 1 430 ? 2.737 -1.506 -17.656 1.00 86.81 430 GLY A C 1
ATOM 3288 O O . GLY A 1 430 ? 3.906 -1.815 -17.420 1.00 86.81 430 GLY A O 1
ATOM 3289 N N . TYR A 1 431 ? 2.407 -0.269 -18.047 1.00 91.81 431 TYR A N 1
ATOM 3290 C CA . TYR A 1 431 ? 3.411 0.777 -18.308 1.00 91.81 431 TYR A CA 1
ATOM 3291 C C . TYR A 1 431 ? 3.510 1.824 -17.192 1.00 91.81 431 TYR A C 1
ATOM 3293 O O . TYR A 1 431 ? 2.568 2.060 -16.431 1.00 91.81 431 TYR A O 1
ATOM 3301 N N . ILE A 1 432 ? 4.654 2.504 -17.131 1.00 95.56 432 ILE A N 1
ATOM 3302 C CA . ILE A 1 432 ? 4.896 3.656 -16.260 1.00 95.56 432 ILE A CA 1
ATOM 3303 C C . ILE A 1 432 ? 4.623 4.936 -17.055 1.00 95.56 432 ILE A C 1
ATOM 3305 O O . ILE A 1 432 ? 5.134 5.105 -18.166 1.00 95.56 432 ILE A O 1
ATOM 3309 N N . ASP A 1 433 ? 3.831 5.845 -16.490 1.00 94.12 433 ASP A N 1
ATOM 3310 C CA . ASP A 1 433 ? 3.493 7.133 -17.100 1.00 94.12 433 ASP A CA 1
ATOM 3311 C C . ASP A 1 433 ? 4.035 8.290 -16.264 1.00 94.12 433 ASP A C 1
ATOM 3313 O O . ASP A 1 433 ? 3.531 8.592 -15.181 1.00 94.12 433 ASP A O 1
ATOM 3317 N N . PHE A 1 434 ? 5.058 8.955 -16.791 1.00 92.38 434 PHE A N 1
ATOM 3318 C CA . PHE A 1 434 ? 5.596 10.187 -16.237 1.00 92.38 434 PHE A CA 1
ATOM 3319 C C . PHE A 1 434 ? 4.903 11.383 -16.887 1.00 92.38 434 PHE A C 1
ATOM 3321 O O . PHE A 1 434 ? 5.164 11.715 -18.046 1.00 92.38 434 PHE A O 1
ATOM 3328 N N . ARG A 1 435 ? 4.022 12.049 -16.141 1.00 88.38 435 ARG A N 1
ATOM 3329 C CA . ARG A 1 435 ? 3.223 13.184 -16.612 1.00 88.38 435 ARG A CA 1
ATOM 3330 C C . ARG A 1 435 ? 3.807 14.499 -16.123 1.00 88.38 435 ARG A C 1
ATOM 3332 O O . ARG A 1 435 ? 4.247 14.601 -14.982 1.00 88.38 435 ARG A O 1
ATOM 3339 N N . THR A 1 436 ? 3.755 15.525 -16.955 1.00 81.19 436 THR A N 1
ATOM 3340 C CA . THR A 1 436 ? 4.015 16.911 -16.538 1.00 81.19 436 THR A CA 1
ATOM 3341 C C . THR A 1 436 ? 2.706 17.692 -16.632 1.00 81.19 436 THR A C 1
ATOM 3343 O O . THR A 1 436 ? 1.993 17.513 -17.614 1.00 81.19 436 THR A O 1
ATOM 3346 N N . ALA A 1 437 ? 2.380 18.549 -15.658 1.00 71.25 437 ALA A N 1
ATOM 3347 C CA . ALA A 1 437 ? 1.254 19.488 -15.732 1.00 71.25 437 ALA A CA 1
ATOM 3348 C C . ALA A 1 437 ? 1.666 20.836 -16.372 1.00 71.25 437 ALA A C 1
ATOM 3350 O O . ALA A 1 437 ? 2.845 21.158 -16.495 1.00 71.25 437 ALA A O 1
ATOM 3351 N N . SER A 1 438 ? 0.705 21.647 -16.833 1.00 62.03 438 SER A N 1
ATOM 3352 C CA . SER A 1 438 ? 0.922 22.791 -17.749 1.00 62.03 438 SER A CA 1
ATOM 3353 C C . SER A 1 438 ? 1.723 23.987 -17.199 1.00 62.03 438 SER A C 1
ATOM 3355 O O . SER A 1 438 ? 1.895 24.975 -17.916 1.00 62.03 438 SER A O 1
ATOM 3357 N N . ALA A 1 439 ? 2.235 23.920 -15.965 1.00 58.06 439 ALA A N 1
ATOM 3358 C CA . ALA A 1 439 ? 2.889 25.033 -15.267 1.00 58.06 439 ALA A CA 1
ATOM 3359 C C . ALA A 1 439 ? 4.297 24.724 -14.698 1.00 58.06 439 ALA A C 1
ATOM 3361 O O . ALA A 1 439 ? 4.881 25.557 -14.005 1.00 58.06 439 ALA A O 1
ATOM 3362 N N . THR A 1 440 ? 4.881 23.556 -14.977 1.00 59.59 440 THR A N 1
ATOM 3363 C CA . THR A 1 440 ? 6.107 23.088 -14.303 1.00 59.59 440 THR A CA 1
ATOM 3364 C C . THR A 1 440 ? 7.401 23.624 -14.946 1.00 59.59 440 THR A C 1
ATOM 3366 O O . THR A 1 440 ? 8.083 22.904 -15.665 1.00 59.59 440 THR A O 1
ATOM 3369 N N . TYR A 1 441 ? 7.782 24.883 -14.694 1.00 62.31 441 TYR A N 1
ATOM 3370 C CA . TYR A 1 441 ? 8.959 25.510 -15.345 1.00 62.31 441 TYR A CA 1
ATOM 3371 C C . TYR A 1 441 ? 10.197 25.718 -14.449 1.00 62.31 441 TYR A C 1
ATOM 3373 O O . TYR A 1 441 ? 11.281 25.976 -14.964 1.00 62.31 441 TYR A O 1
ATOM 3381 N N . GLY A 1 442 ? 10.063 25.617 -13.123 1.00 59.31 442 GLY A N 1
ATOM 3382 C CA . GLY A 1 442 ? 11.113 25.968 -12.148 1.00 59.31 442 GLY A CA 1
ATOM 3383 C C . GLY A 1 442 ? 12.286 24.982 -11.969 1.00 59.31 442 GLY A C 1
ATOM 3384 O O . GLY A 1 442 ? 13.173 25.250 -11.165 1.00 59.31 442 GLY A O 1
ATOM 3385 N N . GLY A 1 443 ? 12.320 23.854 -12.686 1.00 67.19 443 GLY A N 1
ATOM 3386 C CA . GLY A 1 443 ? 13.163 22.699 -12.347 1.00 67.19 443 GLY A CA 1
ATOM 3387 C C . GLY A 1 443 ? 12.793 21.431 -13.123 1.00 67.19 443 GLY A C 1
ATOM 3388 O O . GLY A 1 443 ? 11.638 21.217 -13.485 1.00 67.19 443 GLY A O 1
ATOM 3389 N N . MET A 1 444 ? 13.791 20.604 -13.426 1.00 76.31 444 MET A N 1
ATOM 3390 C CA . MET A 1 444 ? 13.629 19.436 -14.298 1.00 76.31 444 MET A CA 1
ATOM 3391 C C . MET A 1 444 ? 13.269 18.195 -13.474 1.00 76.31 444 MET A C 1
ATOM 3393 O O . MET A 1 444 ? 14.107 17.774 -12.667 1.00 76.31 444 MET A O 1
ATOM 3397 N N . PRO A 1 445 ? 12.093 17.572 -13.689 1.00 82.69 445 PRO A N 1
ATOM 3398 C CA . PRO A 1 445 ? 11.758 16.318 -13.031 1.00 82.69 445 PRO A CA 1
ATOM 3399 C C . PRO A 1 445 ? 12.755 15.225 -13.408 1.00 82.69 445 PRO A C 1
ATOM 3401 O O . PRO A 1 445 ? 13.130 15.102 -14.579 1.00 82.69 445 PRO A O 1
ATOM 3404 N N . ARG A 1 446 ? 13.181 14.410 -12.438 1.00 86.31 446 ARG A N 1
ATOM 3405 C CA . ARG A 1 446 ? 14.133 13.316 -12.673 1.00 86.31 446 ARG A CA 1
ATOM 3406 C C . ARG A 1 446 ? 13.649 12.010 -12.071 1.00 86.31 446 ARG A C 1
ATOM 3408 O O . ARG A 1 446 ? 13.257 11.963 -10.906 1.00 86.31 446 ARG A O 1
ATOM 3415 N N . ALA A 1 447 ? 13.761 10.952 -12.863 1.00 92.31 447 ALA A N 1
ATOM 3416 C CA . ALA A 1 447 ? 13.516 9.590 -12.428 1.00 92.31 447 ALA A CA 1
ATOM 3417 C C . ALA A 1 447 ? 14.616 8.648 -12.923 1.00 92.31 447 ALA A C 1
ATOM 3419 O O . ALA A 1 447 ? 15.227 8.884 -13.968 1.00 92.31 447 ALA A O 1
ATOM 3420 N N . VAL A 1 448 ? 14.834 7.563 -12.186 1.00 95.25 448 VAL A N 1
ATOM 3421 C CA . VAL A 1 448 ? 15.649 6.426 -12.622 1.00 95.25 448 VAL A CA 1
ATOM 3422 C C . VAL A 1 448 ? 14.780 5.178 -12.582 1.00 95.25 448 VAL A C 1
ATOM 3424 O O . VAL A 1 448 ? 14.188 4.875 -11.548 1.00 95.25 448 VAL A O 1
ATOM 3427 N N . VAL A 1 449 ? 14.719 4.454 -13.696 1.00 96.62 449 VAL A N 1
ATOM 3428 C CA . VAL A 1 449 ? 14.135 3.114 -13.776 1.00 96.62 449 VAL A CA 1
ATOM 3429 C C . VAL A 1 449 ? 15.278 2.152 -14.049 1.00 96.62 449 VAL A C 1
ATOM 3431 O O . VAL A 1 449 ? 15.977 2.294 -15.054 1.00 96.62 449 VAL A O 1
ATOM 3434 N N . ARG A 1 450 ? 15.515 1.203 -13.143 1.00 94.69 450 ARG A N 1
ATOM 3435 C CA . ARG A 1 450 ? 16.624 0.263 -13.276 1.00 94.69 450 ARG A CA 1
ATOM 3436 C C . ARG A 1 450 ? 16.275 -1.170 -12.935 1.00 94.69 450 ARG A C 1
ATOM 3438 O O . ARG A 1 450 ? 15.355 -1.417 -12.159 1.00 94.69 450 ARG A O 1
ATOM 3445 N N . ASP A 1 451 ? 16.996 -2.107 -13.539 1.00 93.06 451 ASP A N 1
ATOM 3446 C CA . ASP A 1 451 ? 16.887 -3.545 -13.259 1.00 93.06 451 ASP A CA 1
ATOM 3447 C C . ASP A 1 451 ? 15.436 -4.064 -13.332 1.00 93.06 451 ASP A C 1
ATOM 3449 O O . ASP A 1 451 ? 15.057 -4.998 -12.631 1.00 93.06 451 ASP A O 1
ATOM 3453 N N . THR A 1 452 ? 14.594 -3.414 -14.145 1.00 93.19 452 THR A N 1
ATOM 3454 C CA . THR A 1 452 ? 13.148 -3.651 -14.191 1.00 93.19 452 THR A CA 1
ATOM 3455 C C . THR A 1 452 ? 12.779 -4.449 -15.433 1.00 93.19 452 THR A C 1
ATOM 3457 O O . THR A 1 452 ? 13.208 -4.136 -16.545 1.00 93.19 452 THR A O 1
ATOM 3460 N N . THR A 1 453 ? 11.973 -5.486 -15.246 1.00 90.06 453 THR A N 1
ATOM 3461 C CA . THR A 1 453 ? 11.410 -6.300 -16.322 1.00 90.06 453 THR A CA 1
ATOM 3462 C C . THR A 1 453 ? 9.989 -5.839 -16.621 1.00 90.06 453 THR A C 1
ATOM 3464 O O . THR A 1 453 ? 9.195 -5.662 -15.705 1.00 90.06 453 THR A O 1
ATOM 3467 N N . PHE A 1 454 ? 9.667 -5.654 -17.897 1.00 87.75 454 PHE A N 1
ATOM 3468 C CA . PHE A 1 454 ? 8.324 -5.346 -18.382 1.00 87.75 454 PHE A CA 1
ATOM 3469 C C . PHE A 1 454 ? 7.825 -6.508 -19.233 1.00 87.75 454 PHE A C 1
ATOM 3471 O O . PHE A 1 454 ? 8.489 -6.904 -20.186 1.00 87.75 454 PHE A O 1
ATOM 3478 N N . ARG A 1 455 ? 6.669 -7.079 -18.912 1.00 82.00 455 ARG A N 1
ATOM 3479 C CA . ARG A 1 455 ? 6.204 -8.302 -19.594 1.00 82.00 455 ARG A CA 1
ATOM 3480 C C . ARG A 1 455 ? 5.401 -8.042 -20.863 1.00 82.00 455 ARG A C 1
ATOM 3482 O O . ARG A 1 455 ? 5.346 -8.899 -21.736 1.00 82.00 455 ARG A O 1
ATOM 3489 N N . ASP A 1 456 ? 4.820 -6.854 -20.987 1.00 79.81 456 ASP A N 1
ATOM 3490 C CA . ASP A 1 456 ? 3.798 -6.603 -22.008 1.00 79.81 456 ASP A CA 1
ATOM 3491 C C . ASP A 1 456 ? 4.291 -5.777 -23.208 1.00 79.81 456 ASP A C 1
ATOM 3493 O O . ASP A 1 456 ? 3.547 -5.576 -24.161 1.00 79.81 456 ASP A O 1
ATOM 3497 N N . PHE A 1 457 ? 5.529 -5.276 -23.200 1.00 80.62 457 PHE A N 1
ATOM 3498 C CA . PHE A 1 457 ? 5.975 -4.293 -24.198 1.00 80.62 457 PHE A CA 1
ATOM 3499 C C . PHE A 1 457 ? 7.229 -4.734 -24.928 1.00 80.62 457 PHE A C 1
ATOM 3501 O O . PHE A 1 457 ? 8.206 -5.125 -24.302 1.00 80.62 457 PHE A O 1
ATOM 3508 N N . GLU A 1 458 ? 7.248 -4.589 -26.250 1.00 77.94 458 GLU A N 1
ATOM 3509 C CA . GLU A 1 458 ? 8.461 -4.806 -27.046 1.00 77.94 458 GLU A CA 1
ATOM 3510 C C . GLU A 1 458 ? 9.438 -3.631 -26.951 1.00 77.94 458 GLU A C 1
ATOM 3512 O O . GLU A 1 458 ? 10.658 -3.812 -27.013 1.00 77.94 458 GLU A O 1
ATOM 3517 N N . PHE A 1 459 ? 8.908 -2.423 -26.760 1.00 81.88 459 PHE A N 1
ATOM 3518 C CA . PHE A 1 459 ? 9.676 -1.193 -26.844 1.00 81.88 459 PHE A CA 1
ATOM 3519 C C . PHE A 1 459 ? 9.603 -0.366 -25.562 1.00 81.88 459 PHE A C 1
ATOM 3521 O O . PHE A 1 459 ? 8.548 -0.210 -24.944 1.00 81.88 459 PHE A O 1
ATOM 3528 N N . VAL A 1 460 ? 10.740 0.244 -25.211 1.00 85.19 460 VAL A N 1
ATOM 3529 C CA . VAL A 1 460 ? 10.868 1.104 -24.027 1.00 85.19 460 VAL A CA 1
ATOM 3530 C C . VAL A 1 460 ? 9.890 2.273 -24.047 1.00 85.19 460 VAL A C 1
ATOM 3532 O O . VAL A 1 460 ? 9.426 2.700 -22.997 1.00 85.19 460 VAL A O 1
ATOM 3535 N N . GLU A 1 461 ? 9.561 2.816 -25.221 1.00 85.25 461 GLU A N 1
ATOM 3536 C CA . GLU A 1 461 ? 8.622 3.930 -25.313 1.00 85.25 461 GLU A CA 1
ATOM 3537 C C . GLU A 1 461 ? 7.188 3.593 -24.934 1.00 85.25 461 GLU A C 1
ATOM 3539 O O . GLU A 1 461 ? 6.475 4.499 -24.505 1.00 85.25 461 GLU A O 1
ATOM 3544 N N . ASP A 1 462 ? 6.796 2.329 -25.065 1.00 86.50 462 ASP A N 1
ATOM 3545 C CA . ASP A 1 462 ? 5.453 1.878 -24.730 1.00 86.50 462 ASP A CA 1
ATOM 3546 C C . ASP A 1 462 ? 5.357 1.541 -23.243 1.00 86.50 462 ASP A C 1
ATOM 3548 O O . ASP A 1 462 ? 4.342 1.862 -22.623 1.00 86.50 462 ASP A O 1
ATOM 3552 N N . ALA A 1 463 ? 6.442 0.991 -22.680 1.00 89.50 463 ALA A N 1
ATOM 3553 C CA . ALA A 1 463 ? 6.598 0.655 -21.266 1.00 89.50 463 ALA A CA 1
ATOM 3554 C C . ALA A 1 463 ? 6.883 1.865 -20.360 1.00 89.50 463 ALA A C 1
ATOM 3556 O O . ALA A 1 463 ? 6.458 1.888 -19.208 1.00 89.50 463 ALA A O 1
ATOM 3557 N N . ILE A 1 464 ? 7.622 2.862 -20.856 1.00 93.06 464 ILE A N 1
ATOM 3558 C CA . ILE A 1 464 ? 8.008 4.076 -20.124 1.00 93.06 464 ILE A CA 1
ATOM 3559 C C . ILE A 1 464 ? 7.631 5.298 -20.964 1.00 93.06 464 ILE A C 1
ATOM 3561 O O . ILE A 1 464 ? 8.361 5.761 -21.862 1.00 93.06 464 ILE A O 1
ATOM 3565 N N . ARG A 1 465 ? 6.464 5.848 -20.631 1.00 91.56 465 ARG A N 1
ATOM 3566 C CA . ARG A 1 465 ? 5.874 7.001 -21.305 1.00 91.56 465 ARG A CA 1
ATOM 3567 C C . ARG A 1 465 ? 6.235 8.279 -20.565 1.00 91.56 465 ARG A C 1
ATOM 3569 O O . ARG A 1 465 ? 6.231 8.332 -19.340 1.00 91.56 465 ARG A O 1
ATOM 3576 N N . VAL A 1 466 ? 6.566 9.308 -21.338 1.00 89.25 466 VAL A N 1
ATOM 3577 C CA . VAL A 1 466 ? 6.735 10.674 -20.839 1.00 89.25 466 VAL A CA 1
ATOM 3578 C C . VAL A 1 466 ? 5.691 11.522 -21.543 1.00 89.25 466 VAL A C 1
ATOM 3580 O O . VAL A 1 466 ? 5.829 11.808 -22.734 1.00 89.25 466 VAL A O 1
ATOM 3583 N N . THR A 1 467 ? 4.642 11.876 -20.813 1.00 87.19 467 THR A N 1
ATOM 3584 C C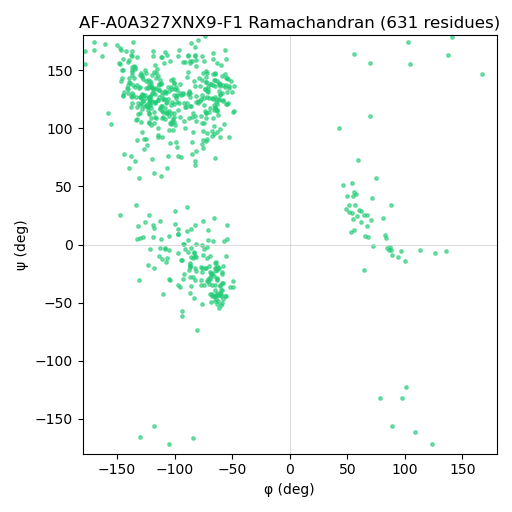A . THR A 1 467 ? 3.463 12.568 -21.330 1.00 87.19 467 THR A CA 1
ATOM 3585 C C . THR A 1 467 ? 3.559 14.059 -20.982 1.00 87.19 467 THR A C 1
ATOM 3587 O O . THR A 1 467 ? 3.392 14.431 -19.816 1.00 87.19 467 THR A O 1
ATOM 3590 N N . PRO A 1 468 ? 3.865 14.937 -21.955 1.00 78.62 468 PRO A N 1
ATOM 3591 C CA . PRO A 1 468 ? 3.988 16.370 -21.706 1.00 78.62 468 PRO A CA 1
ATOM 3592 C C . PRO A 1 468 ? 2.609 17.026 -21.528 1.00 78.62 468 PRO A C 1
ATOM 3594 O O . PRO A 1 468 ? 1.664 16.664 -22.224 1.00 78.62 468 PRO A O 1
ATOM 3597 N N . ALA A 1 469 ? 2.502 18.064 -20.690 1.00 70.56 469 ALA A N 1
ATOM 3598 C CA . ALA A 1 469 ? 1.300 18.912 -20.660 1.00 70.56 469 ALA A CA 1
ATOM 3599 C C . ALA A 1 469 ? 1.137 19.771 -21.920 1.00 70.56 469 ALA A C 1
ATOM 3601 O O . ALA A 1 469 ? 0.024 20.134 -22.293 1.00 70.56 469 ALA A O 1
ATOM 3602 N N . SER A 1 470 ? 2.249 20.139 -22.558 1.00 69.25 470 SER A N 1
ATOM 3603 C CA . SER A 1 470 ? 2.265 20.915 -23.792 1.00 69.25 470 SER A CA 1
ATOM 3604 C C . SER A 1 470 ? 3.439 20.499 -24.670 1.00 69.25 470 SER A C 1
ATOM 3606 O O . SER A 1 470 ? 4.558 20.311 -24.197 1.00 69.25 470 SER A O 1
ATOM 3608 N N . HIS A 1 471 ? 3.198 20.433 -25.977 1.00 67.56 471 HIS A N 1
ATOM 3609 C CA . HIS A 1 471 ? 4.233 20.177 -26.980 1.00 67.56 471 HIS A CA 1
ATOM 3610 C C . HIS A 1 471 ? 5.126 21.399 -27.252 1.00 67.56 471 HIS A C 1
ATOM 3612 O O . HIS A 1 471 ? 6.128 21.272 -27.952 1.00 67.56 471 HIS A O 1
ATOM 3618 N N . SER A 1 472 ? 4.778 22.579 -26.723 1.00 68.75 472 SER A N 1
ATOM 3619 C CA . SER A 1 472 ? 5.524 23.819 -26.964 1.00 68.75 472 SER A CA 1
ATOM 3620 C C . SER A 1 472 ? 6.698 24.041 -26.008 1.00 68.75 472 SER A C 1
ATOM 3622 O O . SER A 1 472 ? 7.588 24.821 -26.339 1.00 68.75 472 SER A O 1
ATOM 3624 N N . ASN A 1 473 ? 6.743 23.365 -24.853 1.00 67.75 473 ASN A N 1
ATOM 3625 C CA . ASN A 1 473 ? 7.804 23.563 -23.864 1.00 67.75 473 ASN A CA 1
ATOM 3626 C C . ASN A 1 473 ? 8.393 22.240 -23.359 1.00 67.75 473 ASN A C 1
ATOM 3628 O O . ASN A 1 473 ? 7.956 21.671 -22.362 1.00 67.75 473 ASN A O 1
ATOM 3632 N N . PHE A 1 474 ? 9.434 21.773 -24.047 1.00 69.31 474 PHE A N 1
ATOM 3633 C CA . PHE A 1 474 ? 10.105 20.513 -23.727 1.00 69.31 474 PHE A CA 1
ATOM 3634 C C . PHE A 1 474 ? 10.893 20.539 -22.411 1.00 69.31 474 PHE A C 1
ATOM 3636 O O . PHE A 1 474 ? 11.100 19.475 -21.833 1.00 69.31 474 PHE A O 1
ATOM 3643 N N . GLY A 1 475 ? 11.323 21.715 -21.933 1.00 69.00 475 GLY A N 1
ATOM 3644 C CA . GLY A 1 475 ? 12.161 21.865 -20.732 1.00 69.00 475 GLY A CA 1
ATOM 3645 C C . GLY A 1 475 ? 11.492 21.428 -19.428 1.00 69.00 475 GLY A C 1
ATOM 3646 O O . GLY A 1 475 ? 12.181 21.126 -18.459 1.00 69.00 475 GLY A O 1
ATOM 3647 N N . ALA A 1 476 ? 10.160 21.358 -19.430 1.00 73.31 476 ALA A N 1
ATOM 3648 C CA . ALA A 1 476 ? 9.338 20.918 -18.307 1.00 73.31 476 ALA A CA 1
ATOM 3649 C C . ALA A 1 476 ? 9.152 19.387 -18.247 1.00 73.31 476 ALA A C 1
ATOM 3651 O O . ALA A 1 476 ? 8.621 18.853 -17.271 1.00 73.31 476 ALA A O 1
ATOM 3652 N N . ASN A 1 477 ? 9.549 18.660 -19.295 1.00 80.62 477 ASN A N 1
ATOM 3653 C CA . ASN A 1 477 ? 9.316 17.222 -19.369 1.00 80.62 477 ASN A CA 1
ATOM 3654 C C . ASN A 1 477 ? 10.235 16.462 -18.417 1.00 80.62 477 ASN A C 1
ATOM 3656 O O . ASN A 1 477 ? 11.391 16.834 -18.209 1.00 80.62 477 ASN A O 1
ATOM 3660 N N . TRP A 1 478 ? 9.738 15.333 -17.919 1.00 86.81 478 TRP A N 1
ATOM 3661 C CA . TRP A 1 478 ? 10.554 14.406 -17.149 1.00 86.81 478 TRP A CA 1
ATOM 3662 C C . TRP A 1 478 ? 11.8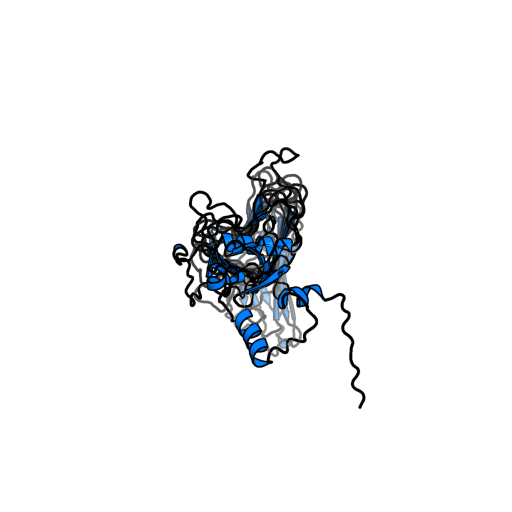24 14.007 -17.890 1.00 86.81 478 TRP A C 1
ATOM 3664 O O . TRP A 1 478 ? 11.824 13.797 -19.101 1.00 86.81 478 TRP A O 1
ATOM 3674 N N . SER A 1 479 ? 12.908 13.871 -17.139 1.00 87.12 479 SER A N 1
ATOM 3675 C CA . SER A 1 479 ? 14.113 13.179 -17.558 1.00 87.12 479 SER A CA 1
ATOM 3676 C C . SER A 1 479 ? 14.158 11.829 -16.858 1.00 87.12 479 SER A C 1
ATOM 3678 O O . SER A 1 479 ? 14.377 11.775 -15.648 1.00 87.12 479 SER A O 1
ATOM 3680 N N . VAL A 1 480 ? 13.986 10.747 -17.611 1.00 91.00 480 VAL A N 1
ATOM 3681 C CA . VAL A 1 480 ? 13.991 9.387 -17.057 1.00 91.00 480 VAL A CA 1
ATOM 3682 C C . VAL A 1 480 ? 15.222 8.649 -17.565 1.00 91.00 480 VAL A C 1
ATOM 3684 O O . VAL A 1 480 ? 15.361 8.450 -18.770 1.00 91.00 480 VAL A O 1
ATOM 3687 N N . GLU A 1 481 ? 16.122 8.263 -16.666 1.00 91.19 481 GLU A N 1
ATOM 3688 C CA . GLU A 1 481 ? 17.237 7.374 -16.997 1.00 91.19 481 GLU A CA 1
ATOM 3689 C C . GLU A 1 481 ? 16.783 5.917 -16.863 1.00 91.19 481 GLU A C 1
ATOM 3691 O O . GLU A 1 481 ? 16.252 5.522 -15.827 1.00 91.19 481 GLU A O 1
ATOM 3696 N N . VAL A 1 482 ? 16.986 5.131 -17.919 1.00 90.50 482 VAL A N 1
ATOM 3697 C CA . VAL A 1 482 ? 16.641 3.709 -17.988 1.00 90.50 482 VAL A CA 1
ATOM 3698 C C . VAL A 1 482 ? 17.939 2.904 -17.992 1.00 90.50 482 VAL A C 1
ATOM 3700 O O . VAL A 1 482 ? 18.814 3.165 -18.820 1.00 90.50 482 VAL A O 1
ATOM 3703 N N . VAL A 1 483 ? 18.088 1.959 -17.057 1.00 88.38 483 VAL A N 1
ATOM 3704 C CA . VAL A 1 483 ? 19.326 1.175 -16.865 1.00 88.38 483 VAL A CA 1
ATOM 3705 C C . VAL A 1 483 ? 19.008 -0.296 -16.631 1.00 88.38 483 VAL A C 1
ATOM 3707 O O . VAL A 1 483 ? 18.237 -0.627 -15.742 1.00 88.38 483 VAL A O 1
ATOM 3710 N N . ASN A 1 484 ? 19.605 -1.201 -17.392 1.00 84.50 484 ASN A N 1
ATOM 3711 C CA . ASN A 1 484 ? 19.418 -2.646 -17.285 1.00 84.50 484 ASN A CA 1
ATOM 3712 C C . ASN A 1 484 ? 17.935 -3.081 -17.227 1.00 84.50 484 ASN A C 1
ATOM 3714 O O . ASN A 1 484 ? 17.573 -4.059 -16.573 1.00 84.50 484 ASN A O 1
ATOM 3718 N N . CYS A 1 485 ? 17.048 -2.318 -17.871 1.00 87.06 485 CYS A N 1
ATOM 3719 C CA . CYS A 1 485 ? 15.632 -2.665 -17.979 1.00 87.06 485 CYS A CA 1
ATOM 3720 C C . CYS A 1 485 ? 15.411 -3.524 -19.212 1.00 87.06 485 CYS A C 1
ATOM 3722 O O . CYS A 1 485 ? 16.113 -3.347 -20.202 1.00 87.06 485 CYS A O 1
ATOM 3724 N N . ARG A 1 486 ? 14.437 -4.430 -19.169 1.00 82.94 486 ARG A N 1
ATOM 3725 C CA . ARG A 1 486 ? 14.221 -5.402 -20.243 1.00 82.94 486 ARG A CA 1
ATOM 3726 C C . ARG A 1 486 ? 12.763 -5.752 -20.445 1.00 82.94 486 ARG A C 1
ATOM 3728 O O . ARG A 1 486 ? 11.941 -5.513 -19.565 1.00 82.94 486 ARG A O 1
ATOM 3735 N N . THR A 1 487 ? 12.486 -6.412 -21.562 1.00 80.31 487 THR A N 1
ATOM 3736 C CA . THR A 1 487 ? 11.214 -7.093 -21.794 1.00 80.31 487 THR A CA 1
ATOM 3737 C C . THR A 1 487 ? 11.336 -8.612 -21.766 1.00 80.31 487 THR A C 1
ATOM 3739 O O . THR A 1 487 ? 12.420 -9.157 -21.980 1.00 80.31 487 THR A O 1
ATOM 3742 N N . ILE A 1 488 ? 10.221 -9.284 -21.481 1.00 73.31 488 ILE A N 1
ATOM 3743 C CA . ILE A 1 488 ? 10.018 -10.713 -21.728 1.00 73.31 488 ILE A CA 1
ATOM 3744 C C . ILE A 1 488 ? 8.749 -10.834 -22.572 1.00 73.31 488 ILE A C 1
ATOM 3746 O O . ILE A 1 488 ? 7.653 -10.922 -22.029 1.00 73.31 488 ILE A O 1
ATOM 3750 N N . ILE A 1 489 ? 8.892 -10.827 -23.898 1.00 63.22 489 ILE A N 1
ATOM 3751 C CA . ILE A 1 489 ? 7.771 -11.120 -24.796 1.00 63.22 489 ILE A CA 1
ATOM 3752 C C . ILE A 1 489 ? 7.647 -12.637 -24.890 1.00 63.22 489 ILE A C 1
ATOM 3754 O O . ILE A 1 489 ? 8.511 -13.305 -25.458 1.00 63.22 489 ILE A O 1
ATOM 3758 N N . ASP A 1 490 ? 6.576 -13.165 -24.310 1.00 55.97 490 ASP A N 1
ATOM 3759 C CA . ASP A 1 490 ? 6.201 -14.573 -24.393 1.00 55.97 490 ASP A CA 1
ATOM 3760 C C . ASP A 1 490 ? 5.591 -14.813 -25.791 1.00 55.97 490 ASP A C 1
ATOM 3762 O O . ASP A 1 490 ? 4.384 -14.684 -25.997 1.00 55.97 490 ASP A O 1
ATOM 3766 N N . GLU A 1 491 ? 6.421 -15.095 -26.801 1.00 52.97 491 GLU A N 1
ATOM 3767 C CA . GLU A 1 491 ? 5.908 -15.703 -28.033 1.00 52.97 491 GLU A CA 1
ATOM 3768 C C . GLU A 1 491 ? 5.401 -17.099 -27.651 1.00 52.97 491 GLU A C 1
ATOM 3770 O O . GLU A 1 491 ? 6.175 -17.909 -27.141 1.00 52.97 491 GLU A O 1
ATOM 3775 N N . ALA A 1 492 ? 4.108 -17.360 -27.875 1.00 45.62 492 ALA A N 1
ATOM 3776 C CA . ALA A 1 492 ? 3.325 -18.498 -27.369 1.00 45.62 492 ALA A CA 1
ATOM 3777 C C . ALA A 1 492 ? 3.874 -19.920 -27.649 1.00 45.62 492 ALA A C 1
ATOM 3779 O O . ALA A 1 492 ? 3.226 -20.894 -27.284 1.00 45.62 492 ALA A O 1
ATOM 3780 N N . ASP A 1 493 ? 5.057 -20.053 -28.248 1.00 37.22 493 ASP A N 1
ATOM 3781 C CA . ASP A 1 493 ? 5.705 -21.315 -28.606 1.00 37.22 493 ASP A CA 1
ATOM 3782 C C . ASP A 1 493 ? 7.192 -21.411 -28.204 1.00 37.22 493 ASP A C 1
ATOM 3784 O O . ASP A 1 493 ? 7.863 -22.390 -28.541 1.00 37.22 493 ASP A O 1
ATOM 3788 N N . ARG A 1 494 ? 7.768 -20.423 -27.497 1.00 39.56 494 ARG A N 1
ATOM 3789 C CA . ARG A 1 494 ? 9.207 -20.440 -27.160 1.00 39.56 494 ARG A CA 1
ATOM 3790 C C . ARG A 1 494 ? 9.490 -20.002 -25.730 1.00 39.56 494 ARG A C 1
ATOM 3792 O O . ARG A 1 494 ? 10.103 -18.970 -25.482 1.00 39.56 494 ARG A O 1
ATOM 3799 N N . MET A 1 495 ? 9.207 -20.911 -24.803 1.00 35.41 495 MET A N 1
ATOM 3800 C CA . MET A 1 495 ? 9.647 -20.884 -23.399 1.00 35.41 495 MET A CA 1
ATOM 3801 C C . MET A 1 495 ? 11.187 -20.825 -23.204 1.00 35.41 495 MET A C 1
ATOM 3803 O O . MET A 1 495 ? 11.662 -20.874 -22.074 1.00 35.41 495 MET A O 1
ATOM 3807 N N . TYR A 1 496 ? 11.975 -20.745 -24.285 1.00 37.69 496 TYR A N 1
ATOM 3808 C CA . TYR A 1 496 ? 13.422 -20.986 -24.288 1.00 37.69 496 TYR A CA 1
ATOM 3809 C C . TYR A 1 496 ? 14.287 -19.818 -24.780 1.00 37.69 496 TYR A C 1
ATOM 3811 O O . TYR A 1 496 ? 15.507 -19.910 -24.702 1.00 37.69 496 TYR A O 1
ATOM 3819 N N . HIS A 1 497 ? 13.712 -18.702 -25.243 1.00 43.97 497 HIS A N 1
ATOM 3820 C CA . HIS A 1 497 ? 14.516 -17.551 -25.678 1.00 43.97 497 HIS A CA 1
ATOM 3821 C C . HIS A 1 497 ? 13.830 -16.224 -25.334 1.00 43.97 497 HIS A C 1
ATOM 3823 O O . HIS A 1 497 ? 13.255 -15.591 -26.222 1.00 43.97 497 HIS A O 1
ATOM 3829 N N . PRO A 1 498 ? 13.875 -15.762 -24.068 1.00 48.84 498 PRO A N 1
ATOM 3830 C CA . PRO A 1 498 ? 13.523 -14.380 -23.783 1.00 48.84 498 PRO A CA 1
ATOM 3831 C C . PRO A 1 498 ? 14.407 -13.489 -24.658 1.00 48.84 498 PRO A C 1
ATOM 3833 O O . PRO A 1 498 ? 15.637 -13.553 -24.582 1.00 48.84 498 PRO A O 1
ATOM 3836 N N . ARG A 1 499 ? 13.791 -12.668 -25.515 1.00 53.16 499 ARG A N 1
ATOM 3837 C CA . ARG A 1 499 ? 14.492 -11.554 -26.154 1.00 53.16 499 ARG A CA 1
ATOM 3838 C C . ARG A 1 499 ? 14.963 -10.644 -25.019 1.00 53.16 499 ARG A C 1
ATOM 3840 O O . ARG A 1 499 ? 14.207 -9.808 -24.536 1.00 53.16 499 ARG A O 1
ATOM 3847 N N . HIS A 1 500 ? 16.187 -10.843 -24.538 1.00 54.81 500 HIS A N 1
ATOM 3848 C CA . HIS A 1 500 ? 16.800 -9.951 -23.568 1.00 54.81 500 HIS A CA 1
ATOM 3849 C C . HIS A 1 500 ? 17.148 -8.660 -24.294 1.00 54.81 500 HIS A C 1
ATOM 3851 O O . HIS A 1 500 ? 18.210 -8.520 -24.890 1.00 54.81 500 HIS A O 1
ATOM 3857 N N . VAL A 1 501 ? 16.205 -7.728 -24.269 1.00 62.16 501 VAL A N 1
ATOM 3858 C CA . VAL A 1 501 ? 16.354 -6.414 -24.874 1.00 62.16 501 VAL A CA 1
ATOM 3859 C C . VAL A 1 501 ? 16.668 -5.417 -23.766 1.00 62.16 501 VAL A C 1
ATOM 3861 O O . VAL A 1 501 ? 15.735 -4.983 -23.095 1.00 62.16 501 VAL A O 1
ATOM 3864 N N . PRO A 1 502 ? 17.933 -5.040 -23.523 1.00 65.81 502 PRO A N 1
ATOM 3865 C CA . PRO A 1 502 ? 18.206 -3.956 -22.604 1.00 65.81 502 PRO A CA 1
ATOM 3866 C C . PRO A 1 502 ? 17.786 -2.631 -23.220 1.00 65.81 502 PRO A C 1
ATOM 3868 O O . PRO A 1 502 ? 18.130 -2.298 -24.353 1.00 65.81 502 PRO A O 1
ATOM 3871 N N . TRP A 1 503 ? 17.056 -1.862 -22.432 1.00 77.06 503 TRP A N 1
ATOM 3872 C CA . TRP A 1 503 ? 16.495 -0.573 -22.805 1.00 77.06 503 TRP A CA 1
ATOM 3873 C C . TRP A 1 503 ? 17.320 0.609 -22.300 1.00 77.06 503 TRP A C 1
ATOM 3875 O O . TRP A 1 503 ? 16.769 1.679 -22.051 1.00 77.06 503 TRP A O 1
ATOM 3885 N N . ASP A 1 504 ? 18.631 0.432 -22.144 1.00 80.81 504 ASP A N 1
ATOM 3886 C CA . ASP A 1 504 ? 19.533 1.459 -21.622 1.00 80.81 504 ASP A CA 1
ATOM 3887 C C . ASP A 1 504 ? 19.472 2.734 -22.467 1.00 80.81 504 ASP A C 1
ATOM 3889 O O . ASP A 1 504 ? 20.032 2.819 -23.560 1.00 80.81 504 ASP A O 1
ATOM 3893 N N . CYS A 1 505 ? 18.783 3.751 -21.958 1.00 80.75 505 CYS A N 1
ATOM 3894 C CA . CYS A 1 505 ? 18.566 5.010 -22.658 1.00 80.75 505 CYS A CA 1
ATOM 3895 C C . CYS A 1 505 ? 18.175 6.125 -21.688 1.00 80.75 505 CYS A C 1
ATOM 3897 O O . CYS A 1 505 ? 17.920 5.897 -20.506 1.00 80.75 505 CYS A O 1
ATOM 3899 N N . ASN A 1 506 ? 18.103 7.348 -22.205 1.00 84.44 506 ASN A N 1
ATOM 3900 C CA . ASN A 1 506 ? 17.386 8.429 -21.542 1.00 84.44 506 ASN A CA 1
ATOM 3901 C C . ASN A 1 506 ? 16.043 8.643 -22.252 1.00 84.44 506 ASN A C 1
ATOM 3903 O O . ASN A 1 506 ? 15.959 8.586 -23.479 1.00 84.44 506 ASN A O 1
ATOM 3907 N N . ARG A 1 507 ? 14.986 8.931 -21.492 1.00 85.25 507 ARG A N 1
ATOM 3908 C CA . ARG A 1 507 ? 13.653 9.284 -21.999 1.00 85.25 507 ARG A CA 1
ATOM 3909 C C . ARG A 1 507 ? 13.282 10.707 -21.575 1.00 85.25 507 ARG A C 1
ATOM 3911 O O . ARG A 1 507 ? 13.762 11.222 -20.565 1.00 85.25 507 ARG A O 1
ATOM 3918 N N . GLY A 1 508 ? 12.407 11.336 -22.361 1.00 82.38 508 GLY A N 1
ATOM 3919 C CA . GLY A 1 508 ? 11.863 12.668 -22.087 1.00 82.38 508 GLY A CA 1
ATOM 3920 C C . GLY A 1 508 ? 12.815 13.819 -22.435 1.00 82.38 508 GLY A C 1
ATOM 3921 O O . GLY A 1 508 ? 13.335 13.842 -23.551 1.00 82.38 508 GLY A O 1
ATOM 3922 N N . TYR A 1 509 ? 13.008 14.799 -21.542 1.00 75.06 509 TYR A N 1
ATOM 3923 C CA . TYR A 1 509 ? 13.760 16.027 -21.858 1.00 75.06 509 TYR A CA 1
ATOM 3924 C C . TYR A 1 509 ? 15.201 15.744 -22.307 1.00 75.06 509 TYR A C 1
ATOM 3926 O O . TYR A 1 509 ? 15.605 16.195 -23.379 1.00 75.06 509 TYR A O 1
ATOM 3934 N N . LEU A 1 510 ? 15.960 14.942 -21.549 1.00 66.25 510 LEU A N 1
ATOM 3935 C CA . LEU A 1 510 ? 17.358 14.639 -21.889 1.00 66.25 510 LEU A CA 1
ATOM 3936 C C . LEU A 1 510 ? 17.514 13.844 -23.191 1.00 66.25 510 LEU A C 1
ATOM 3938 O O . LEU A 1 510 ? 18.552 13.949 -23.830 1.00 66.25 510 LEU A O 1
ATOM 3942 N N . ALA A 1 511 ? 16.486 13.114 -23.631 1.00 63.03 511 ALA A N 1
ATOM 3943 C CA . ALA A 1 511 ? 16.510 12.419 -24.920 1.00 63.03 511 ALA A CA 1
ATOM 3944 C C . ALA A 1 511 ? 16.455 13.380 -26.124 1.00 63.03 511 ALA A C 1
ATOM 3946 O O . ALA A 1 511 ? 16.734 12.984 -27.254 1.00 63.03 511 ALA A O 1
ATOM 3947 N N . ARG A 1 512 ? 16.023 14.631 -25.907 1.00 61.59 512 ARG A N 1
ATOM 3948 C CA . ARG A 1 512 ? 15.772 15.623 -26.967 1.00 61.59 512 ARG A CA 1
ATOM 3949 C C . ARG A 1 512 ? 16.559 16.920 -26.806 1.00 61.59 512 ARG A C 1
ATOM 3951 O O . ARG A 1 512 ? 16.657 17.674 -27.771 1.00 61.59 512 ARG A O 1
ATOM 3958 N N . ALA A 1 513 ? 17.087 17.207 -25.617 1.00 60.03 513 ALA A N 1
ATOM 3959 C CA . ALA A 1 513 ? 17.856 18.415 -25.363 1.00 60.03 513 ALA A CA 1
ATOM 3960 C C . ALA A 1 513 ? 19.133 18.415 -26.217 1.00 60.03 513 ALA A C 1
ATOM 3962 O O . ALA A 1 513 ? 20.010 17.566 -26.048 1.00 60.03 513 ALA A O 1
ATOM 3963 N N . ALA A 1 514 ? 19.237 19.378 -27.137 1.00 46.81 514 ALA A N 1
ATOM 3964 C CA . ALA A 1 514 ? 20.440 19.610 -27.926 1.00 46.81 514 ALA A CA 1
ATOM 3965 C C . ALA A 1 514 ? 21.601 19.947 -26.973 1.00 46.81 514 ALA A C 1
ATOM 3967 O O . ALA A 1 514 ? 21.681 21.059 -26.460 1.00 46.81 514 ALA A O 1
ATOM 3968 N N . GLY A 1 515 ? 22.451 18.961 -26.679 1.00 53.41 515 GLY A N 1
ATOM 3969 C CA . GLY A 1 515 ? 23.576 19.100 -25.749 1.00 53.41 515 GLY A CA 1
ATOM 3970 C C . GLY A 1 515 ? 23.629 18.072 -24.619 1.00 53.41 515 GLY A C 1
ATOM 3971 O O . GLY A 1 515 ? 24.640 18.032 -23.924 1.00 53.41 515 GLY A O 1
ATOM 3972 N N . ALA A 1 516 ? 22.615 17.215 -24.437 1.00 59.88 516 ALA A N 1
ATOM 3973 C CA . ALA A 1 516 ? 22.799 16.031 -23.600 1.00 59.88 516 ALA A CA 1
ATOM 3974 C C . ALA A 1 516 ? 23.858 15.135 -24.273 1.00 59.88 516 ALA A C 1
ATOM 3976 O O . ALA A 1 516 ? 23.635 14.706 -25.410 1.00 59.88 516 ALA A O 1
ATOM 3977 N N . PRO A 1 517 ? 25.028 14.896 -23.646 1.00 62.41 517 PRO A N 1
ATOM 3978 C CA . PRO A 1 517 ? 26.040 14.055 -24.257 1.00 62.41 517 PRO A CA 1
ATOM 3979 C C . PRO A 1 517 ? 25.456 12.644 -24.373 1.00 62.41 517 PRO A C 1
ATOM 3981 O O . PRO A 1 517 ? 24.992 12.108 -23.358 1.00 62.41 517 PRO A O 1
ATOM 3984 N N . PRO A 1 518 ? 25.437 12.047 -25.576 1.00 72.00 518 PRO A N 1
ATOM 3985 C CA . PRO A 1 518 ? 24.999 10.671 -25.706 1.00 72.00 518 PRO A CA 1
ATOM 3986 C C . PRO A 1 518 ? 25.880 9.794 -24.816 1.00 72.00 518 PRO A C 1
ATOM 3988 O O . PRO A 1 518 ? 27.099 9.990 -24.748 1.00 72.00 518 PRO A O 1
ATOM 3991 N N . LYS A 1 519 ? 25.274 8.848 -24.102 1.00 79.75 519 LYS A N 1
ATOM 3992 C CA . LYS A 1 519 ? 26.027 7.954 -23.222 1.00 79.75 519 LYS A CA 1
ATOM 3993 C C . LYS A 1 519 ? 26.502 6.764 -24.042 1.00 79.75 519 LYS A C 1
ATOM 3995 O O . LYS A 1 519 ? 25.716 6.136 -24.748 1.00 79.75 519 LYS A O 1
ATOM 4000 N N . MET A 1 520 ? 27.791 6.449 -23.939 1.00 86.50 520 MET A N 1
ATOM 4001 C CA . MET A 1 520 ? 28.322 5.196 -24.467 1.00 86.50 520 MET A CA 1
ATOM 4002 C C . MET A 1 520 ? 27.753 4.042 -23.645 1.00 86.50 520 MET A C 1
ATOM 4004 O O . MET A 1 520 ? 27.834 4.041 -22.415 1.00 86.50 520 MET A O 1
ATOM 4008 N N . ARG A 1 521 ? 27.144 3.084 -24.335 1.00 85.75 521 ARG A N 1
ATOM 4009 C CA . ARG A 1 521 ? 26.532 1.888 -23.768 1.00 85.75 521 ARG A CA 1
ATOM 4010 C C . ARG A 1 521 ? 27.111 0.658 -24.452 1.00 85.75 521 ARG A C 1
ATOM 4012 O O . ARG A 1 521 ? 27.498 0.700 -25.622 1.00 85.75 521 ARG A O 1
ATOM 4019 N N . GLN A 1 522 ? 27.152 -0.434 -23.701 1.00 87.38 522 GLN A N 1
ATOM 4020 C CA . GLN A 1 522 ? 27.566 -1.741 -24.186 1.00 87.38 522 GLN A CA 1
ATOM 4021 C C . GLN A 1 522 ? 26.437 -2.734 -23.951 1.00 87.38 522 GLN A C 1
ATOM 4023 O O . GLN A 1 522 ? 25.826 -2.739 -22.883 1.00 87.38 522 GLN A O 1
ATOM 4028 N N . HIS A 1 523 ? 26.152 -3.566 -24.947 1.00 84.88 523 HIS A N 1
ATOM 4029 C CA . HIS A 1 523 ? 25.181 -4.640 -24.823 1.00 84.88 523 HIS A CA 1
ATOM 4030 C C . HIS A 1 523 ? 25.823 -5.985 -25.127 1.00 84.88 523 HIS A C 1
ATOM 4032 O O . HIS A 1 523 ? 26.159 -6.253 -26.278 1.00 84.88 523 HIS A O 1
ATOM 4038 N N . PHE A 1 524 ? 25.941 -6.828 -24.104 1.00 86.12 524 PHE A N 1
ATOM 4039 C CA . PHE A 1 524 ? 26.420 -8.196 -24.243 1.00 86.12 524 PHE A CA 1
ATOM 4040 C C . PHE A 1 524 ? 25.351 -9.085 -24.877 1.00 86.12 524 PHE A C 1
ATOM 4042 O O . PHE A 1 524 ? 24.261 -9.262 -24.334 1.00 86.12 524 PHE A O 1
ATOM 4049 N N . CYS A 1 525 ? 25.691 -9.655 -26.026 1.00 86.50 525 CYS A N 1
ATOM 4050 C CA . CYS A 1 525 ? 24.864 -10.583 -26.772 1.00 86.50 525 CYS A CA 1
ATOM 4051 C C . CYS A 1 525 ? 25.076 -11.988 -26.211 1.00 86.50 525 CYS A C 1
ATOM 4053 O O . CYS A 1 525 ? 25.971 -12.702 -26.656 1.00 86.50 525 CYS A O 1
ATOM 4055 N N . LEU A 1 526 ? 24.290 -12.358 -25.200 1.00 81.00 526 LEU A N 1
ATOM 4056 C CA . LEU A 1 526 ? 24.402 -13.646 -24.518 1.00 81.00 526 LEU A CA 1
ATOM 4057 C C . LEU A 1 526 ? 23.120 -14.464 -24.696 1.00 81.00 526 LEU A C 1
ATOM 4059 O O . LEU A 1 526 ? 22.017 -13.958 -24.498 1.00 81.00 526 LEU A O 1
ATOM 4063 N N . ASN A 1 527 ? 23.265 -15.740 -25.033 1.00 74.19 527 ASN A N 1
ATOM 4064 C CA . ASN A 1 527 ? 22.196 -16.726 -25.008 1.00 74.19 527 ASN A CA 1
ATOM 4065 C C . ASN A 1 527 ? 21.851 -17.137 -23.561 1.00 74.19 527 ASN A C 1
ATOM 4067 O O . ASN A 1 527 ? 22.472 -16.696 -22.592 1.00 74.19 527 ASN A O 1
ATOM 4071 N N . GLN A 1 528 ? 20.870 -18.030 -23.411 1.00 67.81 528 GLN A N 1
ATOM 4072 C CA . GLN A 1 528 ? 20.382 -18.509 -22.107 1.00 67.81 528 GLN A CA 1
ATOM 4073 C C . GLN A 1 528 ? 21.453 -19.171 -21.218 1.00 67.81 528 GLN A C 1
ATOM 4075 O O . GLN A 1 528 ? 21.266 -19.288 -20.011 1.00 67.81 528 GLN A O 1
ATOM 4080 N N . PHE A 1 529 ? 22.576 -19.601 -21.798 1.00 72.19 529 PHE A N 1
ATOM 4081 C CA . PHE A 1 529 ? 23.690 -20.218 -21.078 1.00 72.19 529 PHE A CA 1
ATOM 4082 C C . PHE A 1 529 ? 24.807 -19.217 -20.753 1.00 72.19 529 PHE A C 1
ATOM 4084 O O . PHE A 1 529 ? 25.890 -19.620 -20.330 1.00 72.19 529 PHE A O 1
ATOM 4091 N N . GLY A 1 530 ? 24.580 -17.919 -20.981 1.00 75.00 530 GLY A N 1
ATOM 4092 C CA . GLY A 1 530 ? 25.579 -16.874 -20.764 1.00 75.00 530 GLY A CA 1
ATOM 4093 C C . GLY A 1 530 ? 26.731 -16.901 -21.775 1.00 75.00 530 GLY A C 1
ATOM 4094 O O . GLY A 1 530 ? 27.806 -16.392 -21.475 1.00 75.00 530 GLY A O 1
ATOM 4095 N N . SER A 1 531 ? 26.537 -17.517 -22.945 1.00 80.12 531 SER A N 1
ATOM 4096 C CA . SER A 1 531 ? 27.527 -17.581 -24.035 1.00 80.12 531 SER A CA 1
ATOM 4097 C C . SER A 1 531 ? 27.060 -16.756 -25.234 1.00 80.12 531 SER A C 1
ATOM 4099 O O . SER A 1 531 ? 25.871 -16.487 -25.350 1.00 80.12 531 SER A O 1
ATOM 4101 N N . ALA A 1 532 ? 27.952 -16.372 -26.149 1.00 86.06 532 ALA A N 1
ATOM 4102 C CA . ALA A 1 532 ? 27.534 -15.764 -27.417 1.00 86.06 532 ALA A CA 1
ATOM 4103 C C . ALA A 1 532 ? 26.534 -16.664 -28.199 1.00 86.06 532 ALA A C 1
ATOM 4105 O O . ALA A 1 532 ? 26.479 -17.870 -27.937 1.00 86.06 532 ALA A O 1
ATOM 4106 N N . PRO A 1 533 ? 25.735 -16.120 -29.141 1.00 86.62 533 PRO A N 1
ATOM 4107 C CA . PRO A 1 533 ? 24.778 -16.912 -29.919 1.00 86.62 533 PRO A CA 1
ATOM 4108 C C . PRO A 1 533 ? 25.458 -18.015 -30.752 1.00 86.62 533 PRO A C 1
ATOM 4110 O O . PRO A 1 533 ? 26.473 -17.779 -31.400 1.00 86.62 533 PRO A O 1
ATOM 4113 N N . ALA A 1 534 ? 24.909 -19.226 -30.769 1.00 86.19 534 ALA A N 1
ATOM 4114 C CA . ALA A 1 534 ? 25.400 -20.342 -31.580 1.00 86.19 534 ALA A CA 1
ATOM 4115 C C . ALA A 1 534 ? 24.617 -20.490 -32.893 1.00 86.19 534 ALA A C 1
ATOM 4117 O O . ALA A 1 534 ? 23.511 -19.980 -33.038 1.00 86.19 534 ALA A O 1
ATOM 4118 N N . ALA A 1 535 ? 25.171 -21.216 -33.864 1.00 84.75 535 ALA A N 1
ATOM 4119 C CA . ALA A 1 535 ? 24.497 -21.540 -35.117 1.00 84.75 535 ALA A CA 1
ATOM 4120 C C . ALA A 1 535 ? 23.129 -22.190 -34.843 1.00 84.75 535 ALA A C 1
ATOM 4122 O O . ALA A 1 535 ? 23.049 -23.237 -34.203 1.00 84.75 535 ALA A O 1
ATOM 4123 N N . GLY A 1 536 ? 22.065 -21.567 -35.354 1.00 80.69 536 GLY A N 1
ATOM 4124 C CA . GLY A 1 536 ? 20.676 -21.955 -35.092 1.00 80.69 536 GLY A CA 1
ATOM 4125 C C . GLY A 1 536 ? 19.964 -21.095 -34.042 1.00 80.69 536 GLY A C 1
ATOM 4126 O O . GLY A 1 536 ? 18.735 -21.128 -33.999 1.00 80.69 536 GLY A O 1
ATOM 4127 N N . ASP A 1 537 ? 20.693 -20.289 -33.263 1.00 78.19 537 ASP A N 1
ATOM 4128 C CA . ASP A 1 537 ? 20.100 -19.312 -32.349 1.00 78.19 537 ASP A CA 1
ATOM 4129 C C . ASP A 1 537 ? 19.495 -18.142 -33.146 1.00 78.19 537 ASP A C 1
ATOM 4131 O O . ASP A 1 537 ? 20.142 -17.549 -34.011 1.00 78.19 537 ASP A O 1
ATOM 4135 N N . ASP A 1 538 ? 18.254 -17.772 -32.819 1.00 72.31 538 ASP A N 1
ATOM 4136 C CA . ASP A 1 538 ? 17.605 -16.548 -33.305 1.00 72.31 538 ASP A CA 1
ATOM 4137 C C . ASP A 1 538 ? 17.803 -15.432 -32.267 1.00 72.31 538 ASP A C 1
ATOM 4139 O O . ASP A 1 538 ? 16.910 -15.133 -31.470 1.00 72.31 538 ASP A O 1
ATOM 4143 N N . PHE A 1 539 ? 19.016 -14.868 -32.206 1.00 81.19 539 PHE A N 1
ATOM 4144 C CA . PHE A 1 539 ? 19.336 -13.813 -31.243 1.00 81.19 539 PHE A CA 1
ATOM 4145 C C . PHE A 1 539 ? 19.030 -12.427 -31.811 1.00 81.19 539 PHE A C 1
ATOM 4147 O O . PHE A 1 539 ? 19.602 -12.004 -32.820 1.00 81.19 539 PHE A O 1
ATOM 4154 N N . LYS A 1 540 ? 18.159 -11.689 -31.119 1.00 82.19 540 LYS A N 1
ATOM 4155 C CA . LYS A 1 540 ? 17.770 -10.323 -31.479 1.00 82.19 540 LYS A CA 1
ATOM 4156 C C . LYS A 1 540 ? 17.999 -9.363 -30.324 1.00 82.19 540 LYS A C 1
ATOM 4158 O O . LYS A 1 540 ? 17.677 -9.664 -29.178 1.00 82.19 540 LYS A O 1
ATOM 4163 N N . VAL A 1 541 ? 18.476 -8.175 -30.667 1.00 81.06 541 VAL A N 1
ATOM 4164 C CA . VAL A 1 541 ? 18.657 -7.031 -29.775 1.00 81.06 541 VAL A CA 1
ATOM 4165 C C . VAL A 1 541 ? 17.810 -5.893 -30.303 1.00 81.06 541 VAL A C 1
ATOM 4167 O O . VAL A 1 541 ? 17.855 -5.602 -31.492 1.00 81.06 541 VAL A O 1
ATOM 4170 N N . VAL A 1 542 ? 17.077 -5.199 -29.441 1.00 81.62 542 VAL A N 1
ATOM 4171 C CA . VAL A 1 542 ? 16.421 -3.943 -29.824 1.00 81.62 542 VAL A CA 1
ATOM 4172 C C . VAL A 1 542 ? 17.116 -2.802 -29.104 1.00 81.62 542 VAL A C 1
ATOM 4174 O O . VAL A 1 542 ? 17.023 -2.666 -27.889 1.00 81.62 542 VAL A O 1
ATOM 4177 N N . LEU A 1 543 ? 17.850 -1.991 -29.856 1.00 83.00 543 LEU A N 1
ATOM 4178 C CA . LEU A 1 543 ? 18.510 -0.809 -29.310 1.00 83.00 543 LEU A CA 1
ATOM 4179 C C . LEU A 1 543 ? 17.525 0.369 -29.231 1.00 83.00 543 LEU A C 1
ATOM 4181 O O . LEU A 1 543 ? 16.494 0.354 -29.905 1.00 83.00 543 LEU A O 1
ATOM 4185 N N . PRO A 1 544 ? 17.806 1.418 -28.439 1.00 78.62 544 PRO A N 1
ATOM 4186 C CA . PRO A 1 544 ? 16.965 2.612 -28.402 1.00 78.62 544 PRO A CA 1
ATOM 4187 C C . PRO A 1 544 ? 16.800 3.254 -29.788 1.00 78.62 544 PRO A C 1
ATOM 4189 O O . PRO A 1 544 ? 17.716 3.246 -30.616 1.00 78.62 544 PRO A O 1
ATOM 4192 N N . ILE A 1 545 ? 15.635 3.858 -30.054 1.00 80.88 545 ILE A N 1
ATOM 4193 C CA . ILE A 1 545 ? 15.440 4.599 -31.307 1.00 80.88 545 ILE A CA 1
ATOM 4194 C C . ILE A 1 545 ? 16.435 5.762 -31.384 1.00 80.88 545 ILE A C 1
ATOM 4196 O O . ILE A 1 545 ? 16.665 6.465 -30.403 1.00 80.88 545 ILE A O 1
ATOM 4200 N N . ASN A 1 546 ? 17.002 5.981 -32.568 1.00 83.31 546 ASN A N 1
ATOM 4201 C CA . ASN A 1 546 ? 18.078 6.931 -32.849 1.00 83.31 546 ASN A CA 1
ATOM 4202 C C . ASN A 1 546 ? 19.442 6.610 -32.230 1.00 83.31 546 ASN A C 1
ATOM 4204 O O . ASN A 1 546 ? 20.349 7.428 -32.416 1.00 83.31 546 ASN A O 1
ATOM 4208 N N . ALA A 1 547 ? 19.620 5.446 -31.593 1.00 85.69 547 ALA A N 1
ATOM 4209 C CA . ALA A 1 547 ? 20.939 4.997 -31.170 1.00 85.69 547 ALA A CA 1
ATOM 4210 C C . ALA A 1 547 ? 21.915 4.988 -32.358 1.00 85.69 547 ALA A C 1
ATOM 4212 O O . ALA A 1 547 ? 21.540 4.686 -33.500 1.00 85.69 547 ALA A O 1
ATOM 4213 N N . LEU A 1 548 ? 23.171 5.340 -32.090 1.00 91.00 548 LEU A N 1
ATOM 4214 C CA . LEU A 1 548 ? 24.255 5.234 -33.061 1.00 91.00 548 LEU A CA 1
ATOM 4215 C C . LEU A 1 548 ? 25.089 4.004 -32.712 1.00 91.00 548 LEU A C 1
ATOM 4217 O O . LEU A 1 548 ? 25.862 4.037 -31.759 1.00 91.00 548 LEU A O 1
ATOM 4221 N N . LEU A 1 549 ? 24.920 2.929 -33.483 1.00 93.12 549 LEU A N 1
ATOM 4222 C CA . LEU A 1 549 ? 25.738 1.726 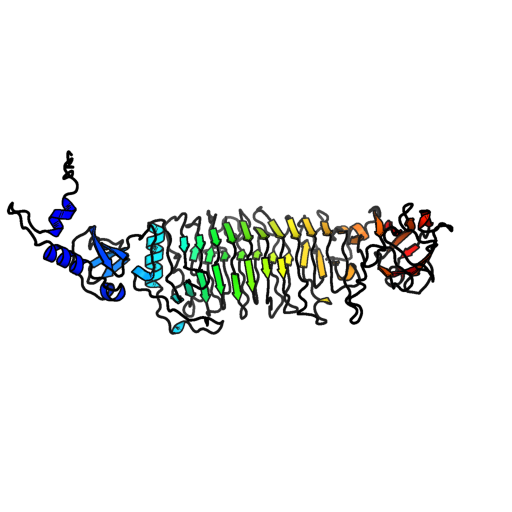-33.374 1.00 93.12 549 LEU A CA 1
ATOM 4223 C C . LEU A 1 549 ? 27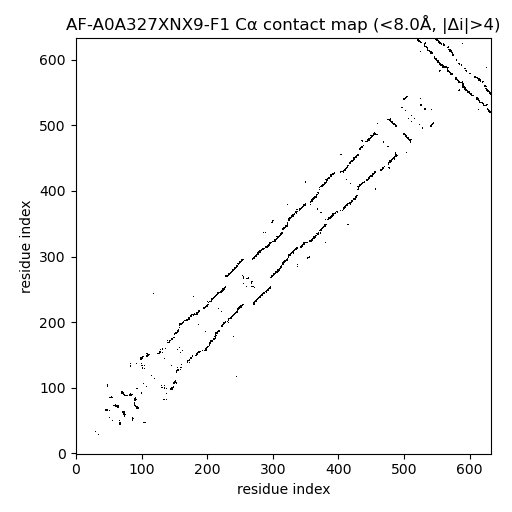.148 2.048 -33.871 1.00 93.12 549 LEU A C 1
ATOM 4225 O O . LEU A 1 549 ? 27.335 2.362 -35.048 1.00 93.12 549 LEU A O 1
ATOM 4229 N N . LEU A 1 550 ? 28.124 2.004 -32.968 1.00 95.50 550 LEU A N 1
ATOM 4230 C CA . LEU A 1 550 ? 29.506 2.376 -33.247 1.00 95.50 550 LEU A CA 1
ATOM 4231 C C . LEU A 1 550 ? 30.322 1.159 -33.649 1.00 95.50 550 LEU A C 1
ATOM 4233 O O . LEU A 1 550 ? 30.890 1.143 -34.745 1.00 95.50 550 LEU A O 1
ATOM 4237 N N . LYS A 1 551 ? 30.354 0.154 -32.770 1.00 96.44 551 LYS A N 1
ATOM 4238 C CA . LYS A 1 551 ? 31.222 -1.012 -32.903 1.00 96.44 551 LYS A CA 1
ATOM 4239 C C . LYS A 1 551 ? 30.524 -2.302 -32.506 1.00 96.44 551 LYS A C 1
ATOM 4241 O O . LYS A 1 551 ? 29.555 -2.303 -31.748 1.00 96.44 551 LYS A O 1
ATOM 4246 N N . VAL A 1 552 ? 31.079 -3.396 -33.001 1.00 96.12 552 VAL A N 1
ATOM 4247 C CA . VAL A 1 552 ? 30.805 -4.752 -32.529 1.00 96.12 552 VAL A CA 1
ATOM 4248 C C . VAL A 1 552 ? 32.138 -5.330 -32.118 1.00 96.12 552 VAL A C 1
ATOM 4250 O O . VAL A 1 552 ? 33.118 -5.183 -32.849 1.00 96.12 552 VAL A O 1
ATOM 4253 N N . HIS A 1 553 ? 32.162 -5.968 -30.963 1.00 96.19 553 HIS A N 1
ATOM 4254 C CA . HIS A 1 553 ? 33.357 -6.562 -30.399 1.00 96.19 553 HIS A CA 1
ATOM 4255 C C . HIS A 1 553 ? 33.143 -8.053 -30.208 1.00 96.19 553 HIS A C 1
ATOM 4257 O O . HIS A 1 553 ? 32.075 -8.473 -29.766 1.00 96.19 553 HIS A O 1
ATOM 4263 N N . LEU A 1 554 ? 34.167 -8.832 -30.529 1.00 94.31 554 LEU A N 1
ATOM 4264 C CA . LEU A 1 554 ? 34.177 -10.278 -30.411 1.00 94.31 554 LEU A CA 1
ATOM 4265 C C . LEU A 1 554 ? 35.483 -10.701 -29.731 1.00 94.31 554 LEU A C 1
ATOM 4267 O O . LEU A 1 554 ? 36.578 -10.473 -30.253 1.00 94.31 554 LEU A O 1
ATOM 4271 N N . GLU A 1 555 ? 35.347 -11.333 -28.571 1.00 92.19 555 GLU A N 1
ATOM 4272 C CA . GLU A 1 555 ? 36.440 -11.771 -27.709 1.00 92.19 555 GLU A CA 1
ATOM 4273 C C . GLU A 1 555 ? 36.300 -13.249 -27.347 1.00 92.19 555 GLU A C 1
ATOM 4275 O O . GLU A 1 555 ? 35.205 -13.765 -27.130 1.00 92.19 555 GLU A O 1
ATOM 4280 N N . CYS A 1 556 ? 37.434 -13.926 -27.216 1.00 88.94 556 CYS A N 1
ATOM 4281 C CA . CYS A 1 556 ? 37.538 -15.173 -26.478 1.00 88.94 556 CYS A CA 1
ATOM 4282 C C . CYS A 1 556 ? 38.849 -15.165 -25.698 1.00 88.94 556 CYS A C 1
ATOM 4284 O O . CYS A 1 556 ? 39.916 -14.929 -26.270 1.00 88.94 556 CYS A O 1
ATOM 4286 N N . SER A 1 557 ? 38.793 -15.470 -24.403 1.00 84.31 557 SER A N 1
ATOM 4287 C CA . SER A 1 557 ? 40.012 -15.635 -23.613 1.00 84.31 557 SER A CA 1
ATOM 4288 C C . SER A 1 557 ? 40.815 -16.847 -24.104 1.00 84.31 557 SER A C 1
ATOM 4290 O O . SER A 1 557 ? 40.264 -17.842 -24.587 1.00 84.31 557 SER A O 1
ATOM 4292 N N . ASN A 1 558 ? 42.144 -16.770 -24.001 1.00 75.06 558 ASN A N 1
ATOM 4293 C CA . ASN A 1 558 ? 43.019 -17.891 -24.342 1.00 75.06 558 ASN A CA 1
ATOM 4294 C C . ASN A 1 558 ? 42.684 -19.094 -23.439 1.00 75.06 558 ASN A C 1
ATOM 4296 O O . ASN A 1 558 ? 42.640 -18.950 -22.216 1.00 75.06 558 ASN A O 1
ATOM 4300 N N . ARG A 1 559 ? 42.453 -20.271 -24.041 1.00 68.62 559 ARG A N 1
ATOM 4301 C CA . ARG A 1 559 ? 41.927 -21.495 -23.397 1.00 68.62 559 ARG A CA 1
ATOM 4302 C C . ARG A 1 559 ? 40.477 -21.426 -22.895 1.00 68.62 559 ARG A C 1
ATOM 4304 O O . ARG A 1 559 ? 40.070 -22.314 -22.149 1.00 68.62 559 ARG A O 1
ATOM 4311 N N . GLY A 1 560 ? 39.682 -20.446 -23.330 1.00 60.91 560 GLY A N 1
ATOM 4312 C CA . GLY A 1 560 ? 38.237 -20.414 -23.061 1.00 60.91 560 GLY A CA 1
ATOM 4313 C C . GLY A 1 560 ? 37.475 -21.600 -23.675 1.00 60.91 560 GLY A C 1
ATOM 4314 O O . GLY A 1 560 ? 36.396 -21.957 -23.216 1.00 60.91 560 GLY A O 1
ATOM 4315 N N . SER A 1 561 ? 38.057 -22.268 -24.677 1.00 72.06 561 SER A N 1
ATOM 4316 C CA . SER A 1 561 ? 37.512 -23.465 -25.324 1.00 72.06 561 SER A CA 1
ATOM 4317 C C . SER A 1 561 ? 38.624 -24.396 -25.808 1.00 72.06 561 SER A C 1
ATOM 4319 O O . SER A 1 561 ? 39.724 -23.940 -26.098 1.00 72.06 561 SER A O 1
ATOM 4321 N N . SER A 1 562 ? 38.348 -25.690 -25.977 1.00 77.69 562 SER A N 1
ATOM 4322 C CA . SER A 1 562 ? 39.232 -26.619 -26.709 1.00 77.69 562 SER A CA 1
ATOM 4323 C C . SER A 1 562 ? 38.891 -26.729 -28.202 1.00 77.69 562 SER A C 1
ATOM 4325 O O . SER A 1 562 ? 39.532 -27.482 -28.933 1.00 77.69 562 SER A O 1
ATOM 4327 N N . SER A 1 563 ? 37.878 -25.992 -28.663 1.00 78.25 563 SER A N 1
ATOM 4328 C CA . SER A 1 563 ? 37.354 -26.084 -30.024 1.00 78.25 563 SER A CA 1
ATOM 4329 C C . SER A 1 563 ? 38.246 -25.387 -31.062 1.00 78.25 563 SER A C 1
ATOM 4331 O O . SER A 1 563 ? 38.765 -24.291 -30.831 1.00 78.25 563 SER A O 1
ATOM 4333 N N . SER A 1 564 ? 38.373 -26.003 -32.242 1.00 84.88 564 SER A N 1
ATOM 4334 C CA . SER A 1 564 ? 39.046 -25.446 -33.426 1.00 84.88 564 SER A CA 1
ATOM 4335 C C . SER A 1 564 ? 38.131 -24.563 -34.287 1.00 84.88 564 SER A C 1
ATOM 4337 O O . SER A 1 564 ? 38.458 -24.264 -35.433 1.00 84.88 564 SER A O 1
ATOM 4339 N N . ILE A 1 565 ? 36.969 -24.172 -33.762 1.00 85.81 565 ILE A N 1
ATOM 4340 C CA . ILE A 1 565 ? 35.991 -23.344 -34.472 1.00 85.81 565 ILE A CA 1
ATOM 4341 C C . ILE A 1 565 ? 36.483 -21.902 -34.580 1.00 85.81 565 ILE A C 1
ATOM 4343 O O . ILE A 1 565 ? 37.036 -21.347 -33.628 1.00 85.81 565 ILE A O 1
ATOM 4347 N N . VAL A 1 566 ? 36.249 -21.308 -35.748 1.00 88.56 566 VAL A N 1
ATOM 4348 C CA . VAL A 1 566 ? 36.457 -19.890 -36.050 1.00 88.56 566 VAL A CA 1
ATOM 4349 C C . VAL A 1 566 ? 35.074 -19.235 -36.029 1.00 88.56 566 VAL A C 1
ATOM 4351 O O . VAL A 1 566 ? 34.295 -19.477 -36.951 1.00 88.56 566 VAL A O 1
ATOM 4354 N N . PRO A 1 567 ? 34.712 -18.490 -34.972 1.00 89.44 567 PRO A N 1
ATOM 4355 C CA . PRO A 1 567 ? 33.390 -17.890 -34.884 1.00 89.44 567 PRO A CA 1
ATOM 4356 C C . PRO A 1 567 ? 33.262 -16.717 -35.855 1.00 89.44 567 PRO A C 1
ATOM 4358 O O . PRO A 1 567 ? 34.173 -15.896 -35.992 1.00 89.44 567 PRO A O 1
ATOM 4361 N N . GLU A 1 568 ? 32.095 -16.624 -36.481 1.00 92.75 568 GLU A N 1
ATOM 4362 C CA . GLU A 1 568 ? 31.704 -15.514 -37.341 1.00 92.75 568 GLU A CA 1
ATOM 4363 C C . GLU A 1 568 ? 30.240 -15.149 -37.091 1.00 92.75 568 GLU A C 1
ATOM 4365 O O . GLU A 1 568 ? 29.392 -16.031 -36.906 1.00 92.75 568 GLU A O 1
ATOM 4370 N N . TYR A 1 569 ? 29.971 -13.844 -37.078 1.00 94.44 569 TYR A N 1
ATOM 4371 C CA . TYR A 1 569 ? 28.658 -13.262 -36.848 1.00 94.44 569 TYR A CA 1
ATOM 4372 C C . TYR A 1 569 ? 28.376 -12.156 -37.854 1.00 94.44 569 TYR A C 1
ATOM 4374 O O . TYR A 1 569 ? 29.195 -11.258 -38.061 1.00 94.44 569 TYR A O 1
ATOM 4382 N N . GLU A 1 570 ? 27.171 -12.163 -38.402 1.00 95.31 570 GLU A N 1
ATOM 4383 C CA . GLU A 1 570 ? 26.610 -11.030 -39.120 1.00 95.31 570 GLU A CA 1
ATOM 4384 C C . GLU A 1 570 ? 25.649 -10.260 -38.222 1.00 95.31 570 GLU A C 1
ATOM 4386 O O . GLU A 1 570 ? 24.770 -10.833 -37.579 1.00 95.31 570 GLU A O 1
ATOM 4391 N N . ILE A 1 571 ? 25.780 -8.938 -38.216 1.00 94.75 571 ILE A N 1
ATOM 4392 C CA . ILE A 1 571 ? 24.809 -8.046 -37.593 1.00 94.75 571 ILE A CA 1
ATOM 4393 C C . ILE A 1 571 ? 23.874 -7.556 -38.685 1.00 94.75 571 ILE A C 1
ATOM 4395 O O . ILE A 1 571 ? 24.311 -6.861 -39.602 1.00 94.75 571 ILE A O 1
ATOM 4399 N N . ARG A 1 572 ? 22.595 -7.912 -38.595 1.00 93.75 572 ARG A N 1
ATOM 4400 C CA . ARG A 1 572 ? 21.567 -7.540 -39.575 1.00 93.75 572 ARG A CA 1
ATOM 4401 C C . ARG A 1 572 ? 20.504 -6.661 -38.939 1.00 93.75 572 ARG A C 1
ATOM 4403 O O . ARG A 1 572 ? 20.204 -6.845 -37.766 1.00 93.75 572 ARG A O 1
ATOM 4410 N N . ASP A 1 573 ? 19.912 -5.736 -39.684 1.00 90.81 573 ASP A N 1
ATOM 4411 C CA . ASP A 1 573 ? 18.667 -5.091 -39.244 1.00 90.81 573 ASP A CA 1
ATOM 4412 C C . ASP A 1 573 ? 17.439 -5.991 -39.503 1.00 90.81 573 ASP A C 1
ATOM 4414 O O . ASP A 1 573 ? 17.558 -7.081 -40.071 1.00 90.81 573 ASP A O 1
ATOM 4418 N N . ALA A 1 574 ? 16.246 -5.563 -39.072 1.00 86.25 574 ALA A N 1
ATOM 4419 C CA . ALA A 1 574 ? 15.012 -6.329 -39.279 1.00 86.25 574 ALA A CA 1
ATOM 4420 C C . ALA A 1 574 ? 14.615 -6.500 -40.752 1.00 86.25 574 ALA A C 1
ATOM 4422 O O . ALA A 1 574 ? 13.863 -7.420 -41.067 1.00 86.25 574 ALA A O 1
ATOM 4423 N N . ASP A 1 575 ? 15.122 -5.650 -41.649 1.00 87.31 575 ASP A N 1
ATOM 4424 C CA . ASP A 1 575 ? 14.901 -5.779 -43.091 1.00 87.31 575 ASP A CA 1
ATOM 4425 C C . ASP A 1 575 ? 15.871 -6.817 -43.710 1.00 87.31 575 ASP A C 1
ATOM 4427 O O . ASP A 1 575 ? 15.838 -7.078 -44.914 1.00 87.31 575 ASP A O 1
ATOM 4431 N N . GLY A 1 576 ? 16.732 -7.433 -42.889 1.00 89.00 576 GLY A N 1
ATOM 4432 C CA . GLY A 1 576 ? 17.711 -8.442 -43.285 1.00 89.00 576 GLY A CA 1
ATOM 4433 C C . GLY A 1 576 ? 19.003 -7.862 -43.858 1.00 89.00 576 GLY A C 1
ATOM 4434 O O . GLY A 1 576 ? 19.835 -8.622 -44.356 1.00 89.00 576 GLY A O 1
ATOM 4435 N N . ILE A 1 577 ? 19.199 -6.541 -43.797 1.00 92.38 577 ILE A N 1
ATOM 4436 C CA . ILE A 1 577 ? 20.383 -5.875 -44.345 1.00 92.38 577 ILE A CA 1
ATOM 4437 C C . ILE A 1 577 ? 21.562 -6.086 -43.398 1.00 92.38 577 ILE A C 1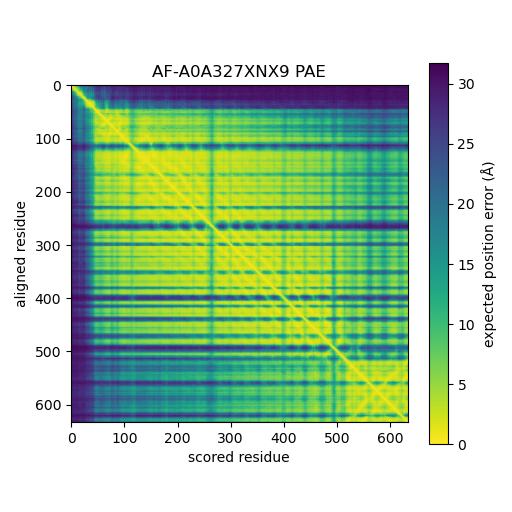
ATOM 4439 O O . ILE A 1 577 ? 21.496 -5.725 -42.223 1.00 92.38 577 ILE A O 1
ATOM 4443 N N . VAL A 1 578 ? 22.671 -6.613 -43.922 1.00 94.62 578 VAL A N 1
ATOM 4444 C CA . VAL A 1 578 ? 23.926 -6.767 -43.175 1.00 94.62 578 VAL A CA 1
ATOM 4445 C C . VAL A 1 578 ? 24.541 -5.390 -42.909 1.00 94.62 578 VAL A C 1
ATOM 4447 O O . VAL A 1 578 ? 24.907 -4.661 -43.831 1.00 94.62 578 VAL A O 1
ATOM 4450 N N . LEU A 1 579 ? 24.655 -5.037 -41.631 1.00 94.69 579 LEU A N 1
ATOM 4451 C CA . LEU A 1 579 ? 25.304 -3.821 -41.142 1.00 94.69 579 LEU A CA 1
ATOM 4452 C C . LEU A 1 579 ? 26.811 -4.014 -40.942 1.00 94.69 579 LEU A C 1
ATOM 4454 O O . LEU A 1 579 ? 27.570 -3.053 -41.041 1.00 94.69 579 LEU A O 1
ATOM 4458 N N . GLY A 1 580 ? 27.237 -5.244 -40.658 1.00 95.31 580 GLY A N 1
ATOM 4459 C CA . GLY A 1 580 ? 28.638 -5.618 -40.512 1.00 95.31 580 GLY A CA 1
ATOM 4460 C C . GLY A 1 580 ? 28.803 -7.110 -40.231 1.00 95.31 580 GLY A C 1
ATOM 4461 O O . GLY A 1 580 ? 27.893 -7.745 -39.699 1.00 95.31 580 GLY A O 1
ATOM 4462 N N . THR A 1 581 ? 29.974 -7.645 -40.568 1.00 95.69 581 THR A N 1
ATOM 4463 C CA . THR A 1 581 ? 30.364 -9.036 -40.297 1.00 95.69 581 THR A CA 1
ATOM 4464 C C . THR A 1 581 ? 31.632 -9.029 -39.458 1.00 95.69 581 THR A C 1
ATOM 4466 O O . THR A 1 581 ? 32.605 -8.372 -39.829 1.00 95.69 581 THR A O 1
ATOM 4469 N N . ILE A 1 582 ? 31.621 -9.734 -38.329 1.00 95.50 582 ILE A N 1
ATOM 4470 C CA . ILE A 1 582 ? 32.768 -9.869 -37.430 1.00 95.50 582 ILE A CA 1
ATOM 4471 C C . ILE A 1 582 ? 33.171 -11.337 -37.325 1.00 95.50 582 ILE A C 1
ATOM 4473 O O . ILE A 1 582 ? 32.328 -12.212 -37.142 1.00 95.50 582 ILE A O 1
ATOM 4477 N N . ASN A 1 583 ? 34.468 -11.604 -37.427 1.00 93.75 583 ASN A N 1
ATOM 4478 C CA . ASN A 1 583 ? 35.053 -12.917 -37.190 1.00 93.75 583 ASN A CA 1
ATOM 4479 C C . ASN A 1 583 ? 36.337 -12.769 -36.376 1.00 93.75 583 ASN A C 1
ATOM 4481 O O . ASN A 1 583 ? 36.884 -11.675 -36.248 1.00 93.75 583 ASN A O 1
ATOM 4485 N N . SER A 1 584 ? 36.838 -13.880 -35.849 1.00 90.88 584 SER A N 1
ATOM 4486 C CA . SER A 1 584 ? 38.050 -13.924 -35.025 1.00 90.88 584 SER A CA 1
ATOM 4487 C C . SER A 1 584 ? 39.365 -13.684 -35.792 1.00 90.88 584 SER A C 1
ATOM 4489 O O . SER A 1 584 ? 40.441 -13.988 -35.275 1.00 90.88 584 SER A O 1
ATOM 4491 N N . GLY A 1 585 ? 39.323 -13.210 -37.044 1.00 88.88 585 GLY A N 1
ATOM 4492 C CA . GLY A 1 585 ? 40.511 -13.039 -37.886 1.00 88.88 585 GLY A CA 1
ATOM 4493 C C . GLY A 1 585 ? 41.209 -14.361 -38.229 1.00 88.88 585 GLY A C 1
ATOM 4494 O O . GLY A 1 585 ? 42.416 -14.382 -38.457 1.00 88.88 585 GLY A O 1
ATOM 4495 N N . GLY A 1 586 ? 40.466 -15.474 -38.215 1.00 87.94 586 GLY A N 1
ATOM 4496 C CA . GLY A 1 586 ? 40.985 -16.829 -38.435 1.00 87.94 586 GLY A CA 1
ATOM 4497 C C . GLY A 1 586 ? 41.497 -17.536 -37.173 1.00 87.94 586 GLY A C 1
ATOM 4498 O O . GLY A 1 586 ? 41.882 -18.702 -37.250 1.00 87.94 586 GLY A O 1
ATOM 4499 N N . ALA A 1 587 ? 41.486 -16.879 -36.007 1.00 88.94 587 ALA A N 1
ATOM 4500 C CA . ALA A 1 587 ? 41.861 -17.513 -34.747 1.00 88.94 587 ALA A CA 1
ATOM 4501 C C . ALA A 1 587 ? 40.770 -18.481 -34.261 1.00 88.94 587 ALA A C 1
ATOM 4503 O O . ALA A 1 587 ? 39.583 -18.157 -34.233 1.00 88.94 587 ALA A O 1
ATOM 4504 N N . THR A 1 588 ? 41.164 -19.680 -33.842 1.00 87.94 588 THR A N 1
ATOM 4505 C CA . THR A 1 588 ? 40.228 -20.635 -33.228 1.00 87.94 588 THR A CA 1
ATOM 4506 C C . THR A 1 588 ? 39.858 -20.226 -31.799 1.00 87.94 588 THR A C 1
ATOM 4508 O O . THR A 1 588 ? 40.657 -19.559 -31.137 1.00 87.94 588 THR A O 1
ATOM 4511 N N . LEU A 1 589 ? 38.723 -20.705 -31.274 1.00 85.12 589 LEU A N 1
ATOM 4512 C CA . LEU A 1 589 ? 38.346 -20.502 -29.863 1.00 85.12 589 LEU A CA 1
ATOM 4513 C C . LEU A 1 589 ? 39.467 -20.908 -28.882 1.00 85.12 589 LEU A C 1
ATOM 4515 O O . LEU A 1 589 ? 39.696 -20.231 -27.883 1.00 85.12 589 LEU A O 1
ATOM 4519 N N . SER A 1 590 ? 40.214 -21.974 -29.189 1.00 85.12 590 SER A N 1
ATOM 4520 C CA . SER A 1 590 ? 41.341 -22.432 -28.362 1.00 85.12 590 SER A CA 1
ATOM 4521 C C . SER A 1 590 ? 42.538 -21.483 -28.289 1.00 85.12 590 SER A C 1
ATOM 4523 O O . SER A 1 590 ? 43.253 -21.480 -27.286 1.00 85.12 590 SER A O 1
ATOM 4525 N N . ALA A 1 591 ? 42.742 -20.654 -29.315 1.00 86.94 591 ALA A N 1
ATOM 4526 C CA . ALA A 1 591 ? 43.848 -19.701 -29.366 1.00 86.94 591 ALA A CA 1
ATOM 4527 C C . ALA A 1 591 ? 43.551 -18.418 -28.568 1.00 86.94 591 ALA A C 1
ATOM 4529 O O . ALA A 1 591 ? 44.480 -17.738 -28.129 1.00 86.94 591 ALA A O 1
ATOM 4530 N N . GLY A 1 592 ? 42.267 -18.112 -28.356 1.00 87.12 592 GLY A N 1
ATOM 4531 C CA . GLY A 1 592 ? 41.806 -16.806 -27.894 1.00 87.12 592 GLY A CA 1
ATOM 4532 C C . GLY A 1 592 ? 41.972 -15.719 -28.961 1.00 87.12 592 GLY A C 1
ATOM 4533 O O . GLY A 1 592 ? 42.783 -15.835 -29.880 1.00 87.12 592 GLY A O 1
ATOM 4534 N N . PHE A 1 593 ? 41.178 -14.658 -28.860 1.00 91.62 593 PHE A N 1
ATOM 4535 C CA . PHE A 1 593 ? 41.224 -13.517 -29.776 1.00 91.62 593 PHE A CA 1
ATOM 4536 C C . PHE A 1 593 ? 40.520 -12.299 -29.182 1.00 91.62 593 PHE A C 1
ATOM 4538 O O . PHE A 1 593 ? 39.684 -12.415 -28.289 1.00 91.62 593 PHE A O 1
ATOM 4545 N N . TRP A 1 594 ? 40.829 -11.139 -29.755 1.00 94.06 594 TRP A N 1
ATOM 4546 C CA . TRP A 1 594 ? 40.077 -9.904 -29.598 1.00 94.06 594 TRP A CA 1
ATOM 4547 C C . TRP A 1 594 ? 39.953 -9.242 -30.965 1.00 94.06 594 TRP A C 1
ATOM 4549 O O . TRP A 1 594 ? 40.961 -8.958 -31.613 1.00 94.06 594 TRP A O 1
ATOM 4559 N N . THR A 1 595 ? 38.725 -9.011 -31.410 1.00 95.56 595 THR A N 1
ATOM 4560 C CA . THR A 1 595 ? 38.427 -8.412 -32.713 1.00 95.56 595 THR A CA 1
ATOM 4561 C C . THR A 1 595 ? 37.313 -7.388 -32.572 1.00 95.56 595 THR A C 1
ATOM 4563 O O . THR A 1 595 ? 36.409 -7.557 -31.757 1.00 95.56 595 THR A O 1
ATOM 4566 N N . GLU A 1 596 ? 37.373 -6.323 -33.368 1.00 96.44 596 GLU A N 1
ATOM 4567 C CA . GLU A 1 596 ? 36.314 -5.320 -33.445 1.00 96.44 596 GLU A CA 1
ATOM 4568 C C . GLU A 1 596 ? 36.045 -4.920 -34.897 1.00 96.44 596 GLU A C 1
ATOM 4570 O O . GLU A 1 596 ? 36.949 -4.920 -35.735 1.00 96.44 596 GLU A O 1
ATOM 4575 N N . ILE A 1 597 ? 34.800 -4.541 -35.184 1.00 97.06 597 ILE A N 1
ATOM 4576 C CA . ILE A 1 597 ? 34.418 -3.881 -36.436 1.00 97.06 597 ILE A CA 1
ATOM 4577 C C . ILE A 1 597 ? 33.720 -2.560 -36.138 1.00 97.06 597 ILE A C 1
ATOM 4579 O O . ILE A 1 597 ? 33.007 -2.426 -35.144 1.00 97.06 597 ILE A O 1
ATOM 4583 N N . THR A 1 598 ? 33.904 -1.582 -37.021 1.00 97.00 598 THR A N 1
ATOM 4584 C CA . THR A 1 598 ? 33.212 -0.289 -36.955 1.00 97.00 598 THR A CA 1
ATOM 4585 C C . THR A 1 598 ? 32.026 -0.295 -37.916 1.00 97.00 598 THR A C 1
ATOM 4587 O O . THR A 1 598 ? 32.201 -0.597 -39.093 1.00 97.00 598 THR A O 1
ATOM 4590 N N . ILE A 1 599 ? 30.834 0.056 -37.426 1.00 94.12 599 ILE A N 1
ATOM 4591 C CA . ILE A 1 599 ? 29.593 0.094 -38.220 1.00 94.12 599 ILE A CA 1
ATOM 4592 C C . ILE A 1 599 ? 29.111 1.537 -38.456 1.00 94.12 599 ILE A C 1
ATOM 4594 O O . ILE A 1 599 ? 28.695 1.868 -39.564 1.00 94.12 599 ILE A O 1
ATOM 4598 N N . GLN A 1 600 ? 29.158 2.404 -37.435 1.00 92.62 600 GLN A N 1
ATOM 4599 C CA . GLN A 1 600 ? 28.680 3.802 -37.482 1.00 92.62 600 GLN A CA 1
ATOM 4600 C C . GLN A 1 600 ? 27.288 3.977 -38.126 1.00 92.62 600 GLN A C 1
ATOM 4602 O O . GLN A 1 600 ? 27.077 4.809 -39.013 1.00 92.62 600 GLN A O 1
ATOM 4607 N N . LYS A 1 601 ? 26.298 3.208 -37.661 1.00 93.19 601 LYS A N 1
ATOM 4608 C CA . LYS A 1 601 ? 24.930 3.231 -38.201 1.00 93.19 601 LYS A CA 1
ATOM 4609 C C . LYS A 1 601 ? 23.945 3.849 -37.221 1.00 93.19 601 LYS A C 1
ATOM 4611 O O . LYS A 1 601 ? 23.795 3.385 -36.095 1.00 93.19 601 LYS A O 1
ATOM 4616 N N . ARG A 1 602 ? 23.213 4.870 -37.674 1.00 91.19 602 ARG A N 1
ATOM 4617 C CA . ARG A 1 602 ? 22.085 5.434 -36.923 1.00 91.19 602 ARG A CA 1
ATOM 4618 C C . ARG A 1 602 ? 20.824 4.591 -37.117 1.00 91.19 602 ARG A C 1
ATOM 4620 O O . ARG A 1 602 ? 20.399 4.363 -38.251 1.00 91.19 602 ARG A O 1
ATOM 4627 N N . LEU A 1 603 ? 20.199 4.193 -36.014 1.00 89.38 603 LEU A N 1
ATOM 4628 C CA . LEU A 1 603 ? 19.029 3.314 -35.984 1.00 89.38 603 LEU A CA 1
ATOM 4629 C C . LEU A 1 603 ? 17.743 4.145 -35.877 1.00 89.38 603 LEU A C 1
ATOM 4631 O O . LEU A 1 603 ? 17.167 4.323 -34.810 1.00 89.38 603 LEU A O 1
ATOM 4635 N N . SER A 1 604 ? 17.331 4.749 -36.992 1.00 85.69 604 SER A N 1
ATOM 4636 C CA . SER A 1 604 ? 16.328 5.827 -37.006 1.00 85.69 604 SER A CA 1
ATOM 4637 C C . SER A 1 604 ? 14.860 5.380 -37.051 1.00 85.69 604 SER A C 1
ATOM 4639 O O . SER A 1 604 ? 13.977 6.232 -37.072 1.00 85.69 604 SER A O 1
ATOM 4641 N N . THR A 1 605 ? 14.576 4.079 -37.143 1.00 87.06 605 THR A N 1
ATOM 4642 C CA . THR A 1 605 ? 13.207 3.536 -37.234 1.00 87.06 605 THR A CA 1
ATOM 4643 C C . THR A 1 605 ? 13.053 2.303 -36.348 1.00 87.06 605 THR A C 1
ATOM 4645 O O . THR A 1 605 ? 14.052 1.680 -35.985 1.00 87.06 605 THR A O 1
ATOM 4648 N N . ASN A 1 606 ? 11.807 1.924 -36.038 1.00 82.06 606 ASN A N 1
ATOM 4649 C CA . ASN A 1 606 ? 11.513 0.742 -35.220 1.00 82.06 606 ASN A CA 1
ATOM 4650 C C . ASN A 1 606 ? 12.060 -0.553 -35.835 1.00 82.06 606 ASN A C 1
ATOM 4652 O O . ASN A 1 606 ? 12.629 -1.356 -35.109 1.00 82.06 606 ASN A O 1
ATOM 4656 N N . ASN A 1 607 ? 11.989 -0.716 -37.159 1.00 85.00 607 ASN A N 1
ATOM 4657 C CA . ASN A 1 607 ? 12.599 -1.869 -37.829 1.00 85.00 607 ASN A CA 1
ATOM 4658 C C . ASN A 1 607 ? 14.132 -1.827 -37.750 1.00 85.00 607 ASN A C 1
ATOM 4660 O O . ASN A 1 607 ? 14.768 -2.820 -37.417 1.00 85.00 607 ASN A O 1
ATOM 4664 N N . LYS A 1 608 ? 14.745 -0.662 -37.999 1.00 87.19 608 LYS A N 1
ATOM 4665 C CA . LYS A 1 608 ? 16.211 -0.541 -38.071 1.00 87.19 608 LYS A CA 1
ATOM 4666 C C . LYS A 1 608 ? 16.912 -0.733 -36.733 1.00 87.19 608 LYS A C 1
ATOM 4668 O O . LYS A 1 608 ? 18.094 -1.045 -36.725 1.00 87.19 608 LYS A O 1
ATOM 4673 N N . ARG A 1 609 ? 16.227 -0.501 -35.611 1.00 85.31 609 ARG A N 1
ATOM 4674 C CA . ARG A 1 609 ? 16.801 -0.683 -34.267 1.00 85.31 609 ARG A CA 1
ATOM 4675 C C . ARG A 1 609 ? 16.729 -2.119 -33.750 1.00 85.31 609 ARG A C 1
ATOM 4677 O O . ARG A 1 609 ? 17.358 -2.408 -32.736 1.00 85.31 609 ARG A O 1
ATOM 4684 N N . ILE A 1 610 ? 15.970 -2.986 -34.421 1.00 88.25 610 ILE A N 1
ATOM 4685 C CA . ILE A 1 610 ? 15.940 -4.422 -34.153 1.00 88.25 610 ILE A CA 1
ATOM 4686 C C . ILE A 1 610 ? 17.096 -5.036 -34.942 1.00 88.25 610 ILE A C 1
ATOM 4688 O O . ILE A 1 610 ? 17.081 -5.067 -36.172 1.00 88.25 610 ILE A O 1
ATOM 4692 N N . LEU A 1 611 ? 18.114 -5.481 -34.219 1.00 89.81 611 LEU A N 1
ATOM 4693 C CA . LEU A 1 611 ? 19.327 -6.073 -34.750 1.00 89.81 611 LEU A CA 1
ATOM 4694 C C . LEU A 1 611 ? 19.305 -7.577 -34.512 1.00 89.81 611 LEU A C 1
ATOM 4696 O O . LEU A 1 611 ? 19.174 -8.022 -33.375 1.00 89.81 611 LEU A O 1
ATOM 4700 N N . SER A 1 612 ? 19.461 -8.356 -35.572 1.00 89.75 612 SER A N 1
ATOM 4701 C CA . SER A 1 612 ? 19.691 -9.795 -35.481 1.00 89.75 612 SER A CA 1
ATOM 4702 C C . SER A 1 612 ? 21.192 -10.056 -35.468 1.00 89.75 612 SER A C 1
ATOM 4704 O O . SER A 1 612 ? 21.921 -9.537 -36.315 1.00 89.75 612 SER A O 1
ATOM 4706 N N . VAL A 1 613 ? 21.648 -10.861 -34.514 1.00 90.50 613 VAL A N 1
ATOM 4707 C CA . VAL A 1 613 ? 23.019 -11.366 -34.458 1.00 90.50 613 VAL A CA 1
ATOM 4708 C C . VAL A 1 613 ? 22.989 -12.776 -35.023 1.00 90.50 613 VAL A C 1
ATOM 4710 O O . VAL A 1 613 ? 22.526 -13.700 -34.360 1.00 90.50 613 VAL A O 1
ATOM 4713 N N . VAL A 1 614 ? 23.433 -12.924 -36.267 1.00 91.19 614 VAL A N 1
ATOM 4714 C CA . VAL A 1 614 ? 23.308 -14.165 -37.032 1.00 91.19 614 VAL A CA 1
ATOM 4715 C C . VAL A 1 614 ? 24.664 -14.868 -37.083 1.00 91.19 614 VAL A C 1
ATOM 4717 O O . VAL A 1 614 ? 25.546 -14.424 -37.818 1.00 91.19 614 VAL A O 1
ATOM 4720 N N . PRO A 1 615 ? 24.867 -15.944 -36.309 1.00 90.56 615 PRO A N 1
ATOM 4721 C CA . PRO A 1 615 ? 26.081 -16.744 -36.394 1.00 90.56 615 PRO A CA 1
ATOM 4722 C C . PRO A 1 615 ? 26.152 -17.508 -37.723 1.00 90.56 615 PRO A C 1
ATOM 4724 O O . PRO A 1 615 ? 25.161 -18.090 -38.172 1.00 90.56 615 PRO A O 1
ATOM 4727 N N . SER A 1 616 ? 27.337 -17.550 -38.334 1.00 87.50 616 SER A N 1
ATOM 4728 C CA . SER A 1 616 ? 27.586 -18.342 -39.544 1.00 87.50 616 SER A CA 1
ATOM 4729 C C . SER A 1 616 ? 27.420 -19.846 -39.291 1.00 87.50 616 SER A C 1
ATOM 4731 O O . SER A 1 616 ? 27.550 -20.346 -38.168 1.00 87.50 616 SER A O 1
ATOM 4733 N N . ALA A 1 617 ? 27.141 -20.600 -40.359 1.00 78.81 617 ALA A N 1
ATOM 4734 C CA . ALA A 1 617 ? 27.020 -22.053 -40.284 1.00 78.81 617 ALA A CA 1
ATOM 4735 C C . ALA A 1 617 ? 28.317 -22.676 -39.731 1.00 78.81 617 ALA A C 1
ATOM 4737 O O . ALA A 1 617 ? 29.396 -22.467 -40.278 1.00 78.81 617 ALA A O 1
ATOM 4738 N N . GLY A 1 618 ? 28.203 -23.450 -38.648 1.00 74.12 618 GLY A N 1
ATOM 4739 C CA . GLY A 1 618 ? 29.349 -24.075 -37.976 1.00 74.12 618 GLY A CA 1
ATOM 4740 C C . GLY A 1 618 ? 29.889 -23.312 -36.762 1.00 74.12 618 GLY A C 1
ATOM 4741 O O . GLY A 1 618 ? 30.729 -23.859 -36.048 1.00 74.12 618 GLY A O 1
ATOM 4742 N N . THR A 1 619 ? 29.381 -22.111 -36.463 1.00 77.69 619 THR A N 1
ATOM 4743 C CA . THR A 1 619 ? 29.652 -21.432 -35.188 1.00 77.69 619 THR A CA 1
ATOM 4744 C C . THR A 1 619 ? 28.983 -22.213 -34.052 1.00 77.69 619 THR A C 1
ATOM 4746 O O . THR A 1 619 ? 27.791 -22.066 -33.811 1.00 77.69 619 THR A O 1
ATOM 4749 N N . SER A 1 620 ? 29.719 -23.063 -33.337 1.00 71.25 620 SER A N 1
ATOM 4750 C CA . SER A 1 620 ? 29.296 -23.565 -32.024 1.00 71.25 620 SER A CA 1
ATOM 4751 C C . SER A 1 620 ? 30.169 -22.923 -30.955 1.00 71.25 620 SER A C 1
ATOM 4753 O O . SER A 1 620 ? 31.388 -22.817 -31.108 1.00 71.25 620 SER A O 1
ATOM 4755 N N . VAL A 1 621 ? 29.537 -22.410 -29.905 1.00 67.94 621 VAL A N 1
ATOM 4756 C CA . VAL A 1 621 ? 30.213 -21.594 -28.896 1.00 67.94 621 VAL A CA 1
ATOM 4757 C C . VAL A 1 621 ? 30.114 -22.241 -27.526 1.00 67.94 621 VAL A C 1
ATOM 4759 O O . VAL A 1 621 ? 29.073 -22.756 -27.126 1.00 67.94 621 VAL A O 1
ATOM 4762 N N . SER A 1 622 ? 31.250 -22.243 -26.832 1.00 63.38 622 SER A N 1
ATOM 4763 C CA . SER A 1 622 ? 31.386 -22.647 -25.437 1.00 63.38 622 SER A CA 1
ATOM 4764 C C . SER A 1 622 ? 31.348 -21.421 -24.526 1.00 63.38 622 SER A C 1
ATOM 4766 O O . SER A 1 622 ? 31.525 -20.290 -24.985 1.00 63.38 622 SER A O 1
ATOM 4768 N N . ALA A 1 623 ? 31.202 -21.654 -23.219 1.00 63.09 623 ALA A N 1
ATOM 4769 C CA . ALA A 1 623 ? 31.435 -20.622 -22.215 1.00 63.09 623 ALA A CA 1
ATOM 4770 C C . ALA A 1 623 ? 32.799 -19.945 -22.462 1.00 63.09 623 ALA A C 1
ATOM 4772 O O . ALA A 1 623 ? 33.792 -20.639 -22.670 1.00 63.09 623 ALA A O 1
ATOM 4773 N N . GLY A 1 624 ? 32.840 -18.608 -22.479 1.00 71.38 624 GLY A N 1
ATOM 4774 C CA . GLY A 1 624 ? 34.076 -17.829 -22.653 1.00 71.38 624 GLY A CA 1
ATOM 4775 C C . GLY A 1 624 ? 34.196 -17.013 -23.946 1.00 71.38 624 GLY A C 1
ATOM 4776 O O . GLY A 1 624 ? 35.151 -16.247 -24.061 1.00 71.38 624 GLY A O 1
ATOM 4777 N N . VAL A 1 625 ? 33.244 -17.125 -24.882 1.00 83.88 625 VAL A N 1
ATOM 4778 C CA . VAL A 1 625 ? 33.136 -16.200 -26.026 1.00 83.88 625 VAL A CA 1
ATOM 4779 C C . VAL A 1 625 ? 32.244 -15.019 -25.656 1.00 83.88 625 VAL A C 1
ATOM 4781 O O . VAL A 1 625 ? 31.061 -15.202 -25.368 1.00 83.88 625 VAL A O 1
ATOM 4784 N N . GLY A 1 626 ? 32.816 -13.817 -25.676 1.00 87.56 626 GLY A N 1
ATOM 4785 C CA . GLY A 1 626 ? 32.117 -12.552 -25.493 1.00 87.56 626 GLY A CA 1
ATOM 4786 C C . GLY A 1 626 ? 31.801 -11.904 -26.836 1.00 87.56 626 GLY A C 1
ATOM 4787 O O . GLY A 1 626 ? 32.685 -11.724 -27.668 1.00 87.56 626 GLY A O 1
ATOM 4788 N N . LEU A 1 627 ? 30.542 -11.530 -27.038 1.00 90.75 627 LEU A N 1
ATOM 4789 C CA . LEU A 1 627 ? 30.096 -10.710 -28.160 1.00 90.75 627 LEU A CA 1
ATOM 4790 C C . LEU A 1 627 ? 29.289 -9.548 -27.591 1.00 90.75 627 LEU A C 1
ATOM 4792 O O . LEU A 1 627 ? 28.363 -9.779 -26.814 1.00 90.75 627 LEU A O 1
ATOM 4796 N N . TRP A 1 628 ? 29.623 -8.310 -27.943 1.00 92.50 628 TRP A N 1
ATOM 4797 C CA . TRP A 1 628 ? 28.821 -7.161 -27.525 1.00 92.50 628 TRP A CA 1
ATOM 4798 C C . TRP A 1 628 ? 28.809 -6.033 -28.546 1.00 92.50 628 TRP A C 1
ATOM 4800 O O . TRP A 1 628 ? 29.709 -5.868 -29.372 1.00 92.50 628 TRP A O 1
ATOM 4810 N N . LEU A 1 629 ? 27.747 -5.241 -28.463 1.00 92.81 629 LEU A N 1
ATOM 4811 C CA . LEU A 1 629 ? 27.524 -4.050 -29.268 1.00 92.81 629 LEU A CA 1
ATOM 4812 C C . LEU A 1 629 ? 27.919 -2.819 -28.459 1.00 92.81 629 LEU A C 1
ATOM 4814 O O . LEU A 1 629 ? 27.529 -2.696 -27.301 1.00 92.81 629 LEU A O 1
ATOM 4818 N N . GLU A 1 630 ? 28.635 -1.888 -29.075 1.00 92.88 630 GLU A N 1
ATOM 4819 C CA . GLU A 1 630 ? 28.918 -0.568 -28.516 1.00 92.88 630 GLU A CA 1
ATOM 4820 C C . GLU A 1 630 ? 28.109 0.483 -29.271 1.00 92.88 630 GLU A C 1
ATOM 4822 O O . GLU A 1 630 ? 28.180 0.581 -30.502 1.00 92.88 630 GLU A O 1
ATOM 4827 N N . TYR A 1 631 ? 27.332 1.279 -28.543 1.00 90.56 631 TYR A N 1
ATOM 4828 C CA . TYR A 1 631 ? 26.453 2.281 -29.130 1.00 90.56 631 TYR A CA 1
ATOM 4829 C C . TYR A 1 631 ? 26.347 3.533 -28.263 1.00 90.56 631 TYR A C 1
ATOM 4831 O O . TYR A 1 631 ? 26.640 3.528 -27.070 1.00 90.56 631 TYR A O 1
ATOM 4839 N N . LEU A 1 632 ? 25.925 4.624 -28.891 1.00 87.81 632 LEU A N 1
ATOM 4840 C CA . LEU A 1 632 ? 25.563 5.871 -28.227 1.00 87.81 632 LEU A CA 1
ATOM 4841 C C . LEU A 1 632 ? 24.039 5.962 -28.110 1.00 87.81 632 LEU A C 1
ATOM 4843 O O . LEU A 1 632 ? 23.353 5.796 -29.124 1.00 87.81 632 LEU A O 1
ATOM 4847 N N . ALA A 1 633 ? 23.537 6.235 -26.901 1.00 80.50 633 ALA A N 1
ATOM 4848 C CA . ALA A 1 633 ? 22.110 6.367 -26.580 1.00 80.50 633 ALA A CA 1
ATOM 4849 C C . ALA A 1 633 ? 21.772 7.614 -25.756 1.00 80.50 633 ALA A C 1
ATOM 4851 O O . ALA A 1 633 ? 22.659 8.125 -25.024 1.00 80.50 633 ALA A O 1
#

pLDDT: mean 81.9, std 16.53, range [30.02, 98.56]

Foldseek 3Di:
DDDDDDDDDCVVPPVPCLVPDDDDPDPPPDPPVNVVVVVCVQPVAAALVRQQAAQDDDSDAQDWHAHNNWIKGFHDLPDPPALGAGNSTGIHTDDDVQEQELVNNVDAADADPPDPDLPDDCPPADACLSSLLSSLVNCQVSVGEYEAHFHEHEHADACSNHHPPPPAAGEAYEYEYPAQHGGEYEYHHDPPCQQGENEEAAQRYERYEYEGYEYEYQRANYEHEEHFAAHAHENYEYERYEYEHHAAEQYEYEQDPVCQPPDPPPPSATNRQYAYAYYLYEYYHAPYAYEHYHADHAQANAHYEAYLYEYAHRYADYAHAAAHAYEYYQYEYANHEHPAAHENEHYHDAHHPPHAHEDYHENYEHADPDLNYAHYAAEYEAEYAYHAYNYEHPHPPDPDPRLLPDASAEAEHEEPPGYEEEAYLYEDRHAHEYEYAPYHQPDEAEYEYENYEYENDPAPCSRYPWHYNDPPDQRRTHKYFYYQYAYADCPVPPPAWRQGARAGDIDGSLNPPPPNFFDKDKFWQAGPVRWHDFAVDFHKYFYHAFKFFFKKKKWFPAQQDPFQDWKKKFKAFLVRHTQDIDIQPNHGSNGIGIDMDTRRDTQHDRRSRIITTHIDPPGDIDGGMIIMIIITD